Protein AF-A0A7X6Q0E7-F1 (afdb_monomer_lite)

pLDDT: mean 88.48, std 14.61, range [21.75, 98.88]

Structure (mmCIF, N/CA/C/O backbone):
data_AF-A0A7X6Q0E7-F1
#
_entry.id   AF-A0A7X6Q0E7-F1
#
loop_
_atom_site.group_PDB
_atom_site.id
_atom_site.type_symbol
_atom_site.label_atom_id
_atom_site.label_alt_id
_atom_site.label_comp_id
_atom_site.label_asym_id
_atom_site.label_entity_id
_atom_site.label_seq_id
_atom_site.pdbx_PDB_ins_code
_atom_site.Cartn_x
_atom_site.Cartn_y
_atom_site.Cartn_z
_atom_site.occupancy
_atom_site.B_iso_or_equiv
_atom_site.auth_seq_id
_atom_site.auth_comp_id
_atom_site.auth_asym_id
_atom_site.auth_atom_id
_atom_site.pdbx_PDB_model_num
ATOM 1 N N . MET A 1 1 ? 1.659 33.267 1.158 1.00 55.59 1 ME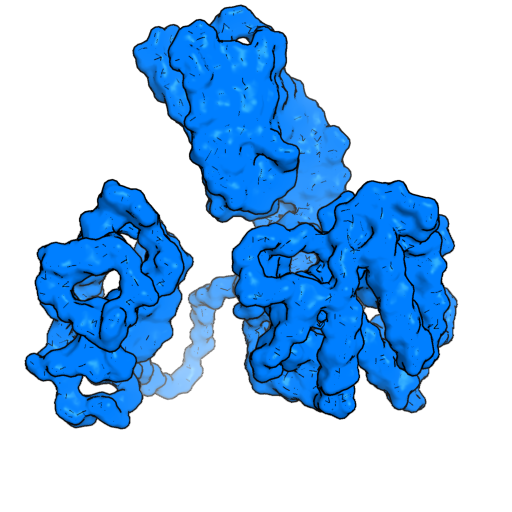T A N 1
ATOM 2 C CA . MET A 1 1 ? 1.310 34.419 2.020 1.00 55.59 1 MET A CA 1
ATOM 3 C C . MET A 1 1 ? 1.216 33.925 3.453 1.00 55.59 1 MET A C 1
ATOM 5 O O . MET A 1 1 ? 0.696 32.832 3.650 1.00 55.59 1 MET A O 1
ATOM 9 N N . LEU A 1 2 ? 1.735 34.693 4.417 1.00 65.69 2 LEU A N 1
ATOM 10 C CA . LEU A 1 2 ? 1.675 34.358 5.848 1.00 65.69 2 LEU A CA 1
ATOM 11 C C . LEU A 1 2 ? 0.231 34.105 6.310 1.00 65.69 2 LEU A C 1
ATOM 13 O O . LEU A 1 2 ? -0.698 34.786 5.867 1.00 65.69 2 LEU A O 1
ATOM 17 N N . SER A 1 3 ? 0.045 33.149 7.222 1.00 77.44 3 SER A N 1
ATOM 18 C CA . SER A 1 3 ? -1.271 32.887 7.801 1.00 77.44 3 SER A CA 1
ATOM 19 C C . SER A 1 3 ? -1.744 34.077 8.648 1.00 77.44 3 SER A C 1
ATOM 21 O O . SER A 1 3 ? -0.951 34.842 9.208 1.00 77.44 3 SER A O 1
ATOM 23 N N . ASN A 1 4 ? -3.063 34.217 8.811 1.00 75.25 4 ASN A N 1
ATOM 24 C CA . ASN A 1 4 ? -3.633 35.235 9.701 1.00 75.25 4 ASN A CA 1
ATOM 25 C C . ASN A 1 4 ? -3.180 35.057 11.163 1.00 75.25 4 ASN A C 1
ATOM 27 O O . ASN A 1 4 ? -3.088 36.040 11.899 1.00 75.25 4 ASN A O 1
ATOM 31 N N . SER A 1 5 ? -2.910 33.823 11.593 1.00 78.19 5 SER A N 1
ATOM 32 C CA . SER A 1 5 ? -2.386 33.503 12.923 1.00 78.19 5 SER A CA 1
ATOM 33 C C . SER A 1 5 ? -0.962 34.021 13.105 1.00 78.19 5 SER A C 1
ATOM 35 O O . SER A 1 5 ? -0.681 34.710 14.087 1.00 78.19 5 SER A O 1
ATOM 37 N N . LEU A 1 6 ? -0.085 33.738 12.138 1.00 80.69 6 LEU A N 1
ATOM 38 C CA . LEU A 1 6 ? 1.320 34.119 12.184 1.00 80.69 6 LEU A CA 1
ATOM 39 C C . LEU A 1 6 ? 1.482 35.637 12.056 1.00 80.69 6 LEU A C 1
ATOM 41 O O . LEU A 1 6 ? 2.280 36.226 12.777 1.00 80.69 6 LEU A O 1
ATOM 45 N N . LEU A 1 7 ? 0.652 36.296 11.239 1.00 78.50 7 LEU A N 1
ATOM 46 C CA . LEU A 1 7 ? 0.590 37.760 11.169 1.00 78.50 7 LEU A CA 1
ATOM 47 C C . LEU A 1 7 ? 0.141 38.393 12.495 1.00 78.50 7 LEU A C 1
ATOM 49 O O . LEU A 1 7 ? 0.711 39.397 12.919 1.00 78.50 7 LEU A O 1
ATOM 53 N N . LYS A 1 8 ? -0.857 37.812 13.178 1.00 80.12 8 LYS A N 1
ATOM 54 C CA . LYS A 1 8 ? -1.299 38.282 14.504 1.00 80.12 8 LYS A CA 1
ATOM 55 C C . LYS A 1 8 ? -0.223 38.087 15.570 1.00 80.12 8 LYS A C 1
ATOM 57 O O . LYS A 1 8 ? -0.016 38.989 16.379 1.00 80.12 8 LYS A O 1
ATOM 62 N N . PHE A 1 9 ? 0.455 36.940 15.566 1.00 86.44 9 PHE A N 1
ATOM 63 C CA . PHE A 1 9 ? 1.595 36.675 16.442 1.00 86.44 9 PHE A CA 1
ATOM 64 C C . PHE A 1 9 ? 2.723 37.686 16.194 1.00 86.44 9 PHE A C 1
ATOM 66 O O . PHE A 1 9 ? 3.130 38.378 17.126 1.00 86.44 9 PHE A O 1
ATOM 73 N N . ALA A 1 10 ? 3.153 37.838 14.938 1.00 81.62 10 ALA A N 1
ATOM 74 C CA . ALA A 1 10 ? 4.221 38.749 14.542 1.00 81.62 10 ALA A CA 1
ATOM 75 C C . ALA A 1 10 ? 3.917 40.195 14.954 1.00 81.62 10 ALA A C 1
ATOM 77 O O . ALA A 1 10 ? 4.752 40.859 15.565 1.00 81.62 10 ALA A O 1
ATOM 78 N N . ALA A 1 11 ? 2.689 40.663 14.707 1.00 76.12 11 ALA A N 1
ATOM 79 C CA . ALA A 1 11 ? 2.243 41.983 15.144 1.00 76.12 11 ALA A CA 1
ATOM 80 C C . ALA A 1 11 ? 2.256 42.129 16.678 1.00 76.12 11 ALA A C 1
ATOM 82 O O . ALA A 1 11 ? 2.645 43.177 17.189 1.00 76.12 11 ALA A O 1
ATOM 83 N N . GLY A 1 12 ? 1.863 41.084 17.414 1.00 79.12 12 GLY A N 1
ATOM 84 C CA . GLY A 1 12 ? 1.875 41.066 18.879 1.00 79.12 12 GLY A CA 1
ATOM 85 C C . GLY A 1 12 ? 3.277 41.054 19.499 1.00 79.12 12 GLY A C 1
ATOM 86 O O . GLY A 1 12 ? 3.445 41.573 20.598 1.00 79.12 12 GLY A O 1
ATOM 87 N N . GLN A 1 13 ? 4.271 40.498 18.800 1.00 85.69 13 GLN A N 1
ATOM 88 C CA . GLN A 1 13 ? 5.675 40.450 19.234 1.00 85.69 13 GLN A CA 1
ATOM 89 C C . GLN A 1 13 ? 6.543 41.577 18.647 1.00 85.69 13 GLN A C 1
ATOM 91 O O . GLN A 1 13 ? 7.735 41.651 18.935 1.00 85.69 13 GLN A O 1
ATOM 96 N N . GLY A 1 14 ? 5.976 42.456 17.813 1.00 80.44 14 GLY A N 1
ATOM 97 C CA . GLY A 1 14 ? 6.731 43.524 17.148 1.00 80.44 14 GLY A CA 1
ATOM 98 C C . GLY A 1 14 ? 7.743 43.014 16.114 1.00 80.44 14 GLY A C 1
ATOM 99 O O . GLY A 1 14 ? 8.779 43.644 15.912 1.00 80.44 14 GLY A O 1
ATOM 100 N N . TRP A 1 15 ? 7.467 41.870 15.487 1.00 87.81 15 TRP A N 1
ATOM 101 C CA . TRP A 1 15 ? 8.323 41.275 14.463 1.00 87.81 15 TRP A CA 1
ATOM 102 C C . TRP A 1 15 ? 8.240 42.027 13.132 1.00 87.81 15 TRP A C 1
ATOM 104 O O . TRP A 1 15 ? 7.225 42.638 12.787 1.00 87.81 15 TRP A O 1
ATOM 114 N N . TYR A 1 16 ? 9.315 41.942 12.354 1.00 77.94 16 TYR A N 1
ATOM 115 C CA . TYR A 1 16 ? 9.379 42.496 11.008 1.00 77.94 16 TYR A CA 1
ATOM 116 C C . TYR A 1 16 ? 8.696 41.554 10.014 1.00 77.94 16 TYR A C 1
ATOM 118 O O . TYR A 1 16 ? 8.686 40.336 10.198 1.00 77.94 16 TYR A O 1
ATOM 126 N N . VAL A 1 17 ? 8.140 42.117 8.942 1.00 75.06 17 VAL A N 1
ATOM 127 C CA . VAL A 1 17 ? 7.591 41.374 7.799 1.00 75.06 17 VAL A CA 1
ATOM 128 C C . VAL A 1 17 ? 8.436 41.705 6.573 1.00 75.06 17 VAL A C 1
ATOM 130 O O . VAL A 1 17 ? 8.727 42.873 6.317 1.00 75.06 17 VAL A O 1
ATOM 133 N N . TYR A 1 18 ? 8.846 40.684 5.827 1.00 67.12 18 TYR A N 1
ATOM 134 C CA . TYR A 1 18 ? 9.792 40.790 4.719 1.00 67.12 18 TYR A CA 1
ATOM 135 C C . TYR A 1 18 ? 9.236 40.122 3.454 1.00 67.12 18 TYR A C 1
ATOM 137 O O . TYR A 1 18 ? 8.413 39.209 3.551 1.00 67.12 18 TYR A O 1
ATOM 145 N N . LYS A 1 19 ? 9.663 40.608 2.275 1.00 58.31 19 LYS A N 1
ATOM 146 C CA . LYS A 1 19 ? 9.177 40.193 0.939 1.00 58.31 19 LYS A CA 1
ATOM 147 C C . LYS A 1 19 ? 7.645 40.118 0.840 1.00 58.31 19 LYS A C 1
ATOM 149 O O . LYS A 1 19 ? 7.083 39.036 0.769 1.00 58.31 19 LYS A O 1
ATOM 154 N N . ASP A 1 20 ? 6.960 41.260 0.895 1.00 61.97 20 ASP A N 1
ATOM 155 C CA . ASP A 1 20 ? 5.506 41.357 0.652 1.00 61.97 20 ASP A CA 1
ATOM 156 C C . ASP A 1 20 ? 4.617 40.385 1.467 1.00 61.97 20 ASP A C 1
ATOM 158 O O . ASP A 1 20 ? 3.528 40.004 1.040 1.00 61.97 20 ASP A O 1
ATOM 162 N N . GLY A 1 21 ? 5.052 39.990 2.672 1.00 59.03 21 GLY A N 1
ATOM 163 C CA . GLY A 1 21 ? 4.300 39.057 3.518 1.00 59.03 21 GLY A CA 1
ATOM 164 C C . GLY A 1 21 ? 4.577 37.581 3.228 1.00 59.03 21 GLY A C 1
ATOM 165 O O . GLY A 1 21 ? 3.693 36.742 3.427 1.00 59.03 21 GLY A O 1
ATOM 166 N N . GLU A 1 22 ? 5.783 37.257 2.757 1.00 65.75 22 GLU A N 1
ATOM 167 C CA . GLU A 1 22 ? 6.288 35.883 2.653 1.00 65.75 22 GLU A CA 1
ATOM 168 C C . GLU A 1 22 ? 6.939 35.394 3.955 1.00 65.75 22 GLU A C 1
ATOM 170 O O . GLU A 1 22 ? 6.724 34.246 4.343 1.00 65.75 22 GLU A O 1
ATOM 175 N N . PHE A 1 23 ? 7.689 36.259 4.649 1.00 79.19 23 PHE A N 1
ATOM 176 C CA . PHE A 1 23 ? 8.422 35.915 5.873 1.00 79.19 23 PHE A CA 1
ATOM 177 C C . PHE A 1 23 ? 8.149 36.922 6.985 1.00 79.19 23 PHE A C 1
ATOM 179 O O . PHE A 1 23 ? 7.930 38.110 6.735 1.00 79.19 23 PHE A O 1
ATOM 186 N N . THR A 1 24 ? 8.236 36.458 8.225 1.00 84.06 24 THR A N 1
ATOM 187 C CA . THR A 1 24 ? 8.335 37.317 9.401 1.00 84.06 24 THR A CA 1
ATOM 188 C C . THR A 1 24 ? 9.513 36.892 10.262 1.00 84.06 24 THR A C 1
ATOM 190 O O . THR A 1 24 ? 9.852 35.714 10.299 1.00 84.06 24 THR A O 1
ATOM 193 N N . PHE A 1 25 ? 10.170 37.833 10.929 1.00 89.44 25 PHE A N 1
ATOM 194 C CA . PHE A 1 25 ? 11.280 37.514 11.819 1.00 89.44 25 PHE A CA 1
ATOM 195 C C . PHE A 1 25 ? 11.386 38.501 12.972 1.00 89.44 25 PHE A C 1
ATOM 197 O O . PHE A 1 25 ? 11.007 39.673 12.867 1.00 89.44 25 PHE A O 1
ATOM 204 N N . GLY A 1 26 ? 11.943 38.022 14.073 1.00 89.75 26 GLY A N 1
ATOM 205 C CA . GLY A 1 26 ? 12.156 38.802 15.278 1.00 89.75 26 GLY A CA 1
ATOM 206 C C . GLY A 1 26 ? 12.875 37.982 16.335 1.00 89.75 26 GLY A C 1
ATOM 207 O O . GLY A 1 26 ? 13.583 37.030 16.010 1.00 89.75 26 GLY A O 1
ATOM 208 N N . LEU A 1 27 ? 12.716 38.386 17.592 1.00 91.94 27 LEU A N 1
ATOM 209 C CA . LEU A 1 27 ? 13.330 37.713 18.732 1.00 91.94 27 LEU A CA 1
ATOM 210 C C . LEU A 1 27 ? 12.262 37.069 19.617 1.00 91.94 27 LEU A C 1
ATOM 212 O O . LEU A 1 27 ? 11.186 37.647 19.798 1.00 91.94 27 LEU A O 1
ATOM 216 N N . VAL A 1 28 ? 12.595 35.923 20.211 1.00 94.44 28 VAL A N 1
ATOM 217 C CA . VAL A 1 28 ? 11.906 35.346 21.380 1.00 94.44 28 VAL A CA 1
ATOM 218 C C . VAL A 1 28 ? 12.976 35.013 22.401 1.00 94.44 28 VAL A C 1
ATOM 220 O O . VAL A 1 28 ? 13.913 34.299 22.071 1.00 94.44 28 VAL A O 1
ATOM 223 N N . GLN A 1 29 ? 12.871 35.572 23.611 1.00 93.69 29 GLN A N 1
ATOM 224 C CA . GLN A 1 29 ? 13.893 35.414 24.659 1.00 93.69 29 GLN A CA 1
ATOM 225 C C . GLN A 1 29 ? 15.328 35.649 24.133 1.00 93.69 29 GLN A C 1
ATOM 227 O O . GLN A 1 29 ? 16.235 34.874 24.400 1.00 93.69 29 GLN A O 1
ATOM 232 N N . ASP A 1 30 ? 15.502 36.707 23.333 1.00 93.19 30 ASP A N 1
ATOM 233 C CA . ASP A 1 30 ? 16.743 37.094 22.641 1.00 93.19 30 ASP A CA 1
ATOM 234 C C . ASP A 1 30 ? 17.220 36.172 21.500 1.00 93.19 30 ASP A C 1
ATOM 236 O O . ASP A 1 30 ? 18.076 36.594 20.722 1.00 93.19 30 ASP A O 1
ATOM 240 N N . TYR A 1 31 ? 16.613 34.999 21.289 1.00 95.38 31 TYR A N 1
ATOM 241 C CA . TYR A 1 31 ? 16.931 34.129 20.151 1.00 95.38 31 TYR A CA 1
ATOM 242 C C . TYR A 1 31 ? 16.331 34.662 18.847 1.00 95.38 31 TYR A C 1
ATOM 244 O O . TYR A 1 31 ? 15.130 34.963 18.797 1.00 95.38 31 TYR A O 1
ATOM 252 N N . PRO A 1 32 ? 17.126 34.755 17.768 1.00 94.00 32 PRO A N 1
ATOM 253 C CA . PRO A 1 32 ? 16.635 35.158 16.462 1.00 94.00 32 PRO A CA 1
ATOM 254 C C . PRO A 1 32 ? 15.852 34.024 15.800 1.00 94.00 32 PRO A C 1
ATOM 256 O O . PRO A 1 32 ? 16.335 32.903 15.661 1.00 94.00 32 PRO A O 1
ATOM 259 N N . ILE A 1 33 ? 14.624 34.329 15.383 1.00 95.06 33 ILE A N 1
ATOM 260 C CA . ILE A 1 33 ? 13.725 33.362 14.753 1.00 95.06 33 ILE A CA 1
ATOM 261 C C . ILE A 1 33 ? 13.158 33.969 13.478 1.00 95.06 33 ILE A C 1
ATOM 263 O O . ILE A 1 33 ? 12.722 35.123 13.447 1.00 95.06 33 ILE A O 1
ATOM 267 N N . THR A 1 34 ? 13.138 33.170 12.415 1.00 92.56 34 THR A N 1
ATOM 268 C CA . THR A 1 34 ? 12.394 33.469 11.186 1.00 92.56 34 THR A CA 1
ATOM 269 C C . THR A 1 34 ? 11.235 32.502 11.049 1.00 92.56 34 THR A C 1
ATOM 271 O O . THR A 1 34 ? 11.379 31.319 11.322 1.00 92.56 34 THR A O 1
ATOM 274 N N . ALA A 1 35 ? 10.079 32.989 10.617 1.00 90.94 35 ALA A N 1
ATOM 275 C CA . ALA A 1 35 ? 8.903 32.176 10.385 1.00 90.94 35 ALA A CA 1
ATOM 276 C C . ALA A 1 35 ? 8.275 32.466 9.021 1.00 90.94 35 ALA A C 1
ATOM 278 O O . ALA A 1 35 ? 8.259 33.604 8.542 1.00 90.94 35 ALA A O 1
ATOM 279 N N . LYS A 1 36 ? 7.723 31.424 8.402 1.00 87.75 36 LYS A N 1
ATOM 280 C CA . LYS A 1 36 ? 6.928 31.522 7.171 1.00 87.75 36 LYS A CA 1
ATOM 281 C C . LYS A 1 36 ? 5.725 30.591 7.257 1.00 87.75 36 LYS A C 1
ATOM 283 O O . LYS A 1 36 ? 5.784 29.595 7.974 1.00 87.75 36 LYS A O 1
ATOM 288 N N . SER A 1 37 ? 4.677 30.868 6.486 1.00 81.00 37 SER A N 1
ATOM 289 C CA . SER A 1 37 ? 3.547 29.941 6.343 1.00 81.00 37 SER A CA 1
ATOM 290 C C . SER A 1 37 ? 3.351 29.524 4.893 1.00 81.00 37 SER A C 1
ATOM 292 O O . SER A 1 37 ? 3.465 30.345 3.977 1.00 81.00 37 SER A O 1
ATOM 294 N N . LYS A 1 38 ? 2.998 28.253 4.709 1.00 75.12 38 LYS A N 1
ATOM 295 C CA . LYS A 1 38 ? 2.457 27.707 3.465 1.00 75.12 38 LYS A CA 1
ATOM 296 C C . LYS A 1 38 ? 1.236 26.866 3.843 1.00 75.12 38 LYS A C 1
ATOM 298 O O . LYS A 1 38 ? 1.345 25.962 4.665 1.00 75.12 38 LYS A O 1
ATOM 303 N N . ASP A 1 39 ? 0.076 27.223 3.302 1.00 72.88 39 ASP A N 1
ATOM 304 C CA . ASP A 1 39 ? -1.213 26.593 3.611 1.00 72.88 39 ASP A CA 1
ATOM 305 C C . ASP A 1 39 ? -1.547 26.629 5.116 1.00 72.88 39 ASP A C 1
ATOM 307 O O . ASP A 1 39 ? -1.618 27.710 5.704 1.00 72.88 39 ASP A O 1
ATOM 311 N N . THR A 1 40 ? -1.747 25.469 5.751 1.00 71.06 40 THR A N 1
ATOM 312 C CA . THR A 1 40 ? -2.002 25.340 7.198 1.00 71.06 40 THR A CA 1
ATOM 313 C C . THR A 1 40 ? -0.738 25.054 8.009 1.00 71.06 40 THR A C 1
ATOM 315 O O . THR A 1 40 ? -0.841 24.635 9.159 1.00 71.06 40 THR A O 1
ATOM 318 N N . LEU A 1 41 ? 0.455 25.193 7.428 1.00 81.25 41 LEU A N 1
ATOM 319 C CA . LEU A 1 41 ? 1.720 24.919 8.109 1.00 81.25 41 LEU A CA 1
ATOM 320 C C . LEU A 1 41 ? 2.509 26.207 8.317 1.00 81.25 41 LEU A C 1
ATOM 322 O O . LEU A 1 41 ? 2.643 27.027 7.405 1.00 81.25 41 LEU A O 1
ATOM 326 N N . SER A 1 42 ? 3.064 26.357 9.516 1.00 87.19 42 SER A N 1
ATOM 327 C CA . SER A 1 42 ? 4.058 27.378 9.833 1.00 87.19 42 SER A CA 1
ATOM 328 C C . SER A 1 42 ? 5.407 26.711 10.077 1.00 87.19 42 SER A C 1
ATOM 330 O O . SER A 1 42 ? 5.491 25.728 10.810 1.00 87.19 42 SER A O 1
ATOM 332 N N . SER A 1 43 ? 6.452 27.236 9.445 1.00 91.38 43 SER A N 1
ATOM 333 C CA . SER A 1 43 ? 7.834 26.794 9.638 1.00 91.38 43 SER A CA 1
ATOM 334 C C . SER A 1 43 ? 8.589 27.832 10.456 1.00 91.38 43 SER A C 1
ATOM 336 O O . SER A 1 43 ? 8.511 29.016 10.122 1.00 91.38 43 SER A O 1
ATOM 338 N N . PHE A 1 44 ? 9.329 27.392 11.472 1.00 94.06 44 PHE A N 1
ATOM 339 C CA . PHE A 1 44 ? 10.176 28.221 12.329 1.00 94.06 44 PHE A CA 1
ATOM 340 C C . PHE A 1 44 ? 11.639 27.835 12.129 1.00 94.06 44 PHE A C 1
ATOM 342 O O . PHE A 1 44 ? 11.998 26.676 12.300 1.00 94.06 44 PHE A O 1
ATOM 349 N N . PHE A 1 45 ? 12.467 28.805 11.761 1.00 94.19 45 PHE A N 1
ATOM 350 C CA . PHE A 1 45 ? 13.893 28.641 11.511 1.00 94.19 45 PHE A CA 1
ATOM 351 C C . PHE A 1 45 ? 14.678 29.266 12.661 1.00 94.19 45 PHE A C 1
ATOM 353 O O . PHE A 1 45 ? 14.489 30.457 12.941 1.00 94.19 45 PHE A O 1
ATOM 360 N N . VAL A 1 46 ? 15.542 28.477 13.302 1.00 94.69 46 VAL A N 1
ATOM 361 C CA . VAL A 1 46 ? 16.329 28.884 14.477 1.00 94.69 46 VAL A CA 1
ATOM 362 C C . VAL A 1 46 ? 17.796 28.489 14.276 1.00 94.69 46 VAL A C 1
ATOM 364 O O . VAL A 1 46 ? 18.047 27.353 13.871 1.00 94.69 46 VAL A O 1
ATOM 367 N N . PRO A 1 47 ? 18.774 29.385 14.509 1.00 92.56 47 PRO A N 1
ATOM 368 C CA . PRO A 1 47 ? 20.185 29.015 14.446 1.00 92.56 47 PRO A CA 1
ATOM 369 C C . PRO A 1 47 ? 20.550 27.981 15.514 1.00 92.56 47 PRO A C 1
ATOM 371 O O . PRO A 1 47 ? 20.107 28.100 16.654 1.00 92.56 47 PRO A O 1
ATOM 374 N N . LEU A 1 48 ? 21.389 27.010 15.151 1.00 91.25 48 LEU A N 1
ATOM 375 C CA . LEU A 1 48 ? 21.914 25.978 16.054 1.00 91.25 48 LEU A CA 1
ATOM 376 C C . LEU A 1 48 ? 23.444 25.935 16.130 1.00 91.25 48 LEU A C 1
ATOM 378 O O . LEU A 1 48 ? 23.986 25.189 16.942 1.00 91.25 48 LEU A O 1
ATOM 382 N N . ALA A 1 49 ? 24.153 26.725 15.320 1.00 83.94 49 ALA A N 1
ATOM 383 C CA . ALA A 1 49 ? 25.611 26.720 15.321 1.00 83.94 49 ALA A CA 1
ATOM 384 C C . ALA A 1 49 ? 26.177 26.953 16.737 1.00 83.94 49 ALA A C 1
ATOM 386 O O . ALA A 1 49 ? 25.858 27.945 17.400 1.00 83.94 49 ALA A O 1
ATOM 387 N N . GLY A 1 50 ? 27.041 26.038 17.182 1.00 76.56 50 GLY A N 1
ATOM 388 C CA . GLY A 1 50 ? 27.646 26.049 18.518 1.00 76.56 50 GLY A CA 1
ATOM 389 C C . GLY A 1 50 ? 26.964 25.148 19.552 1.00 76.56 50 GLY A C 1
ATOM 390 O O . GLY A 1 50 ? 27.454 25.087 20.677 1.00 76.56 50 GLY A O 1
ATOM 391 N N . 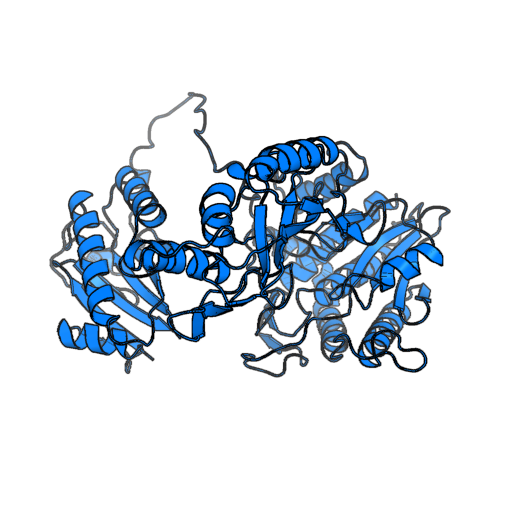ILE A 1 51 ? 25.883 24.443 19.198 1.00 84.50 51 ILE A N 1
ATOM 392 C CA . ILE A 1 51 ? 25.335 23.365 20.034 1.00 84.50 51 ILE A CA 1
ATOM 393 C C . ILE A 1 51 ? 26.291 22.163 20.034 1.00 84.50 51 ILE A C 1
ATOM 395 O O . ILE A 1 51 ? 26.869 21.828 18.996 1.00 84.50 51 ILE A O 1
ATOM 399 N N . ALA A 1 52 ? 26.488 21.524 21.189 1.00 81.44 52 ALA A N 1
ATOM 400 C CA . ALA A 1 52 ? 27.291 20.308 21.262 1.00 81.44 52 ALA A CA 1
ATOM 401 C C . ALA A 1 52 ? 26.524 19.121 20.638 1.00 81.44 52 ALA A C 1
ATOM 403 O O . ALA A 1 52 ? 25.293 19.085 20.719 1.00 81.44 52 ALA A O 1
ATOM 404 N N . PRO A 1 53 ? 27.201 18.142 20.013 1.00 77.94 53 PRO A N 1
ATOM 405 C CA . PRO A 1 53 ? 26.520 17.004 19.390 1.00 77.94 53 PRO A CA 1
ATOM 406 C C . PRO A 1 53 ? 25.666 16.188 20.376 1.00 77.94 53 PRO A C 1
ATOM 408 O O . PRO A 1 53 ? 24.573 15.752 20.023 1.00 77.94 53 PRO A O 1
ATOM 411 N N . GLU A 1 54 ? 26.110 16.026 21.622 1.00 77.69 54 GLU A N 1
ATOM 412 C CA . GLU A 1 54 ? 25.331 15.383 22.687 1.00 77.69 54 GLU A CA 1
ATOM 413 C C . GLU A 1 54 ? 24.034 16.140 23.019 1.00 77.69 54 GLU A C 1
ATOM 415 O O . GLU A 1 54 ? 22.984 15.524 23.212 1.00 77.69 54 GLU A O 1
ATOM 420 N N . ASP A 1 55 ? 24.088 17.470 23.004 1.00 86.00 55 ASP A N 1
ATOM 421 C CA . ASP A 1 55 ? 22.945 18.345 23.258 1.00 86.00 55 ASP A CA 1
ATOM 422 C C . ASP A 1 55 ? 21.991 18.384 22.055 1.00 86.00 55 ASP A C 1
ATOM 424 O O . ASP A 1 55 ? 20.784 18.558 22.222 1.00 86.00 55 ASP A O 1
ATOM 428 N N . LEU A 1 56 ? 22.505 18.171 20.836 1.00 84.81 56 LEU A N 1
ATOM 429 C CA . LEU A 1 56 ? 21.687 18.036 19.631 1.00 84.81 56 LEU A CA 1
ATOM 430 C C . LEU A 1 56 ? 20.829 16.765 19.683 1.00 84.81 56 LEU A C 1
ATOM 432 O O . LEU A 1 56 ? 19.642 16.837 19.376 1.00 84.81 56 LEU A O 1
ATOM 436 N N . ILE A 1 57 ? 21.396 15.640 20.133 1.00 82.19 57 ILE A N 1
ATOM 437 C CA . ILE A 1 57 ? 20.654 14.386 20.361 1.00 82.19 57 ILE A CA 1
ATOM 438 C C . ILE A 1 57 ? 19.580 14.589 21.438 1.00 82.19 57 ILE A C 1
ATOM 440 O O . ILE A 1 57 ? 18.461 14.086 21.325 1.00 82.19 57 ILE A O 1
ATOM 444 N N . GLU A 1 58 ? 19.895 15.341 22.496 1.00 88.44 58 GLU A N 1
ATOM 445 C CA . GLU A 1 58 ? 18.907 15.673 23.522 1.00 88.44 58 GLU A CA 1
ATOM 446 C C . GLU A 1 58 ? 17.783 16.569 22.971 1.00 88.44 58 GLU A C 1
ATOM 448 O O . GLU A 1 58 ? 16.613 16.369 23.310 1.00 88.44 58 GLU A O 1
ATOM 453 N N . LEU A 1 59 ? 18.115 17.538 22.112 1.00 90.12 59 LEU A N 1
ATOM 454 C CA . LEU A 1 59 ? 17.150 18.436 21.480 1.00 90.12 59 LEU A CA 1
ATOM 455 C C . LEU A 1 59 ? 16.188 17.689 20.550 1.00 90.12 59 LEU A C 1
ATOM 457 O O . LEU A 1 59 ? 14.981 17.920 20.631 1.00 90.12 59 LEU A O 1
ATOM 461 N N . THR A 1 60 ? 16.699 16.811 19.684 1.00 89.75 60 THR A N 1
ATOM 462 C CA . THR A 1 60 ? 15.879 16.040 18.735 1.00 89.75 60 THR A CA 1
ATOM 463 C C . THR A 1 60 ? 14.967 15.062 19.453 1.00 89.75 60 THR A C 1
ATOM 465 O O . THR A 1 60 ? 13.757 15.078 19.229 1.00 89.75 60 THR A O 1
ATOM 468 N N . LYS A 1 61 ? 15.505 14.322 20.429 1.00 88.19 61 LYS A N 1
ATOM 469 C CA . LYS A 1 61 ? 14.708 13.439 21.283 1.00 88.19 61 LYS A CA 1
ATOM 470 C C . LYS A 1 61 ? 13.582 14.197 21.982 1.00 88.19 61 LYS A C 1
ATOM 472 O O . LYS A 1 61 ? 12.448 13.735 22.002 1.00 88.19 61 LYS A O 1
ATOM 477 N N . TRP A 1 62 ? 13.875 15.376 22.530 1.00 92.56 62 TRP A N 1
ATOM 478 C CA . TRP A 1 62 ? 12.864 16.211 23.176 1.00 92.56 62 TRP A CA 1
ATOM 479 C C . TRP A 1 62 ? 11.773 16.677 22.198 1.00 92.56 62 TRP A C 1
ATOM 481 O O . TRP A 1 62 ? 10.597 16.676 22.552 1.00 92.56 62 TRP A O 1
ATOM 491 N N . LEU A 1 63 ? 12.127 17.027 20.957 1.00 89.00 63 LEU A N 1
ATOM 492 C CA . LEU A 1 63 ? 11.148 17.382 19.921 1.00 89.00 63 LEU A CA 1
ATOM 493 C C . LEU A 1 63 ? 10.233 16.213 19.521 1.00 89.00 63 LEU A C 1
ATOM 495 O O . LEU A 1 63 ? 9.092 16.452 19.127 1.00 89.00 63 LEU A O 1
ATOM 499 N N . GLU A 1 64 ? 10.714 14.978 19.633 1.00 85.31 64 GLU A N 1
ATOM 500 C CA . GLU A 1 64 ? 9.982 13.761 19.261 1.00 85.31 64 GLU A CA 1
ATOM 501 C C . GLU A 1 64 ? 9.116 13.210 20.399 1.00 85.31 64 GLU A C 1
ATOM 503 O O . GLU A 1 64 ? 8.030 12.683 20.153 1.00 85.31 64 GLU A O 1
ATOM 508 N N . THR A 1 65 ? 9.568 13.334 21.650 1.00 79.56 65 THR A N 1
ATOM 509 C CA . THR A 1 65 ? 8.896 12.707 22.798 1.00 79.56 65 THR A CA 1
ATOM 510 C C . THR A 1 65 ? 7.937 13.624 23.545 1.00 79.56 65 THR A C 1
ATOM 512 O O . THR A 1 65 ? 6.989 13.141 24.175 1.00 79.56 65 THR A O 1
ATOM 515 N N . ASP A 1 66 ? 8.173 14.936 23.528 1.00 84.94 66 ASP A N 1
ATOM 516 C CA . ASP A 1 66 ? 7.412 15.873 24.349 1.00 84.94 66 ASP A CA 1
ATOM 517 C C . ASP A 1 66 ? 6.148 16.392 23.653 1.00 84.94 66 ASP A C 1
ATOM 519 O O . ASP A 1 66 ? 5.990 16.398 22.432 1.00 84.94 66 ASP A O 1
ATOM 523 N N . LYS A 1 67 ? 5.196 16.855 24.468 1.00 80.81 67 LYS A N 1
ATOM 524 C CA . LYS A 1 67 ? 3.943 17.442 23.983 1.00 80.81 67 LYS A CA 1
ATOM 525 C C . LYS A 1 67 ? 4.059 18.956 23.900 1.00 80.81 67 LYS A C 1
ATOM 527 O O . LYS A 1 67 ? 4.272 19.628 24.908 1.00 80.81 67 LYS A O 1
ATOM 532 N N . PHE A 1 68 ? 3.800 19.493 22.713 1.00 86.06 68 PHE A N 1
ATOM 533 C CA . PHE A 1 68 ? 3.882 20.923 22.436 1.00 86.06 68 PHE A CA 1
ATOM 534 C C . PHE A 1 68 ? 2.501 21.581 22.283 1.00 86.06 68 PHE A C 1
ATOM 536 O O . PHE A 1 68 ? 1.543 20.933 21.857 1.00 86.06 68 PHE A O 1
ATOM 543 N N . PRO A 1 69 ? 2.380 22.893 22.572 1.00 82.81 69 PRO A N 1
ATOM 544 C CA . PRO A 1 69 ? 1.164 23.666 22.296 1.00 82.81 69 PRO A CA 1
ATOM 545 C C . PRO A 1 69 ? 0.782 23.710 20.808 1.00 82.81 69 PRO A C 1
ATOM 547 O O . PRO A 1 69 ? -0.382 23.928 20.472 1.00 82.81 69 PRO A O 1
ATOM 550 N N . LEU A 1 70 ? 1.762 23.528 19.918 1.00 82.44 70 LEU A N 1
ATOM 551 C CA . LEU A 1 70 ? 1.565 23.342 18.485 1.00 82.44 70 LEU A CA 1
ATOM 552 C C . LEU A 1 70 ? 1.754 21.867 18.125 1.00 82.44 70 LEU A C 1
ATOM 554 O O . LEU A 1 70 ? 2.664 21.224 18.639 1.00 82.44 70 LEU A O 1
ATOM 558 N N . LYS A 1 71 ? 0.948 21.346 17.192 1.00 83.88 71 LYS A N 1
ATOM 559 C CA . LYS A 1 71 ? 1.202 20.019 16.615 1.00 83.88 71 LYS A CA 1
ATOM 560 C C . LYS A 1 71 ? 2.403 20.127 15.679 1.00 83.88 71 LYS A C 1
ATOM 562 O O . LYS A 1 71 ? 2.263 20.676 14.582 1.00 83.88 71 LYS A O 1
ATOM 567 N N . LEU A 1 72 ? 3.556 19.639 16.125 1.00 85.50 72 LEU A N 1
ATOM 568 C CA . LEU A 1 72 ? 4.733 19.501 15.275 1.00 85.50 72 LEU A CA 1
ATOM 569 C C . LEU A 1 72 ? 4.446 18.444 14.205 1.00 85.50 72 LEU A C 1
ATOM 571 O O . LEU A 1 72 ? 3.739 17.469 14.460 1.00 85.50 72 LEU A O 1
ATOM 575 N N . VAL A 1 73 ? 4.900 18.711 12.988 1.00 85.31 73 VAL A N 1
ATOM 576 C CA . VAL A 1 73 ? 4.761 17.812 11.839 1.00 85.31 73 VAL A CA 1
ATOM 577 C C . VAL A 1 73 ? 6.074 17.079 11.632 1.00 85.31 73 VAL A C 1
ATOM 579 O O . VAL A 1 73 ? 6.080 15.859 11.578 1.00 85.31 73 VAL A O 1
ATOM 582 N N . ASP A 1 74 ? 7.162 17.839 11.557 1.00 87.62 74 ASP A N 1
ATOM 583 C CA . ASP A 1 74 ? 8.533 17.357 11.448 1.00 87.62 74 ASP A CA 1
ATOM 584 C C . ASP A 1 74 ? 9.509 18.512 11.757 1.00 87.62 74 ASP A C 1
ATOM 586 O O . ASP A 1 74 ? 9.106 19.649 12.057 1.00 87.62 74 ASP A O 1
ATOM 590 N N . TYR A 1 75 ? 10.802 18.218 11.670 1.00 90.38 75 TYR A N 1
ATOM 591 C CA . TYR A 1 75 ? 11.864 19.210 11.661 1.00 90.38 75 TYR A CA 1
ATOM 592 C C . TYR A 1 75 ? 12.990 18.771 10.715 1.00 90.38 75 TYR A C 1
ATOM 594 O O . TYR A 1 75 ? 13.176 17.587 10.457 1.00 90.38 75 TYR A O 1
ATOM 602 N N . GLU A 1 76 ? 13.744 19.733 10.195 1.00 86.88 76 GLU A N 1
ATOM 603 C CA . GLU A 1 76 ? 14.937 19.497 9.380 1.00 86.88 76 GLU A CA 1
ATOM 604 C C . GLU A 1 76 ? 16.127 20.221 10.009 1.00 86.88 76 GLU A C 1
ATOM 606 O O . GLU A 1 76 ? 16.006 21.370 10.444 1.00 86.88 76 GLU A O 1
ATOM 611 N N . LEU A 1 77 ? 17.276 19.549 10.056 1.00 83.75 77 LEU A N 1
ATOM 612 C CA . LEU A 1 77 ? 18.525 20.079 10.594 1.00 83.75 77 LEU A CA 1
ATOM 613 C C . LEU A 1 77 ? 19.535 20.320 9.476 1.00 83.75 77 LEU A C 1
ATOM 615 O O . LEU A 1 77 ? 19.637 19.563 8.515 1.00 83.75 77 LEU A O 1
ATOM 619 N N . THR A 1 78 ? 20.305 21.382 9.642 1.00 82.12 78 THR A N 1
ATOM 620 C CA . THR A 1 78 ? 21.516 21.679 8.876 1.00 82.12 78 THR A CA 1
ATOM 621 C C . THR A 1 78 ? 22.625 22.009 9.867 1.00 82.12 78 THR A C 1
ATOM 623 O O . THR A 1 78 ? 22.339 22.255 11.039 1.00 82.12 78 THR A O 1
ATOM 626 N N . ASP A 1 79 ? 23.860 22.140 9.387 1.00 71.62 79 ASP A N 1
ATOM 627 C CA . ASP A 1 79 ? 25.007 22.550 10.216 1.00 71.62 79 ASP A CA 1
ATOM 628 C C . ASP A 1 79 ? 24.778 23.884 10.957 1.00 71.62 79 ASP A C 1
ATOM 630 O O . ASP A 1 79 ? 25.405 24.161 11.977 1.00 71.62 79 ASP A O 1
ATOM 634 N N . ASN A 1 80 ? 23.865 24.722 10.450 1.00 82.81 80 ASN A N 1
ATOM 635 C CA . ASN A 1 80 ? 23.678 26.100 10.902 1.00 82.81 80 ASN A CA 1
ATOM 636 C C . ASN A 1 80 ? 22.307 26.367 11.547 1.00 82.81 80 ASN A C 1
ATOM 638 O O . ASN A 1 80 ? 22.199 27.227 12.423 1.00 82.81 80 ASN A O 1
ATOM 642 N N . PHE A 1 81 ? 21.250 25.675 11.111 1.00 91.12 81 PHE A N 1
ATOM 643 C CA . PHE A 1 81 ? 19.859 25.952 11.493 1.00 91.12 81 PHE A CA 1
ATOM 644 C C . PHE A 1 81 ? 19.033 24.680 11.678 1.00 91.12 81 PHE A C 1
ATOM 646 O O . PHE A 1 81 ? 19.230 23.697 10.963 1.00 91.12 81 PHE A O 1
ATOM 653 N N . ILE A 1 82 ? 18.018 24.779 12.537 1.00 93.44 82 ILE A N 1
ATOM 654 C CA . ILE A 1 82 ? 16.853 23.891 12.560 1.00 93.44 82 ILE A CA 1
ATOM 655 C C . ILE A 1 82 ? 15.641 24.585 11.944 1.00 93.44 82 ILE A C 1
ATOM 657 O O . ILE A 1 82 ? 15.384 25.763 12.208 1.00 93.44 82 ILE A O 1
ATOM 661 N N . ALA A 1 83 ? 14.882 23.848 11.139 1.00 93.62 83 ALA A N 1
ATOM 662 C CA . ALA A 1 83 ? 13.601 24.256 10.586 1.00 93.62 83 ALA A CA 1
ATOM 663 C C . ALA A 1 83 ? 12.495 23.350 11.134 1.00 93.62 83 ALA A C 1
ATOM 665 O O . ALA A 1 83 ? 12.389 22.199 10.736 1.00 93.62 83 ALA A O 1
ATOM 666 N N . ILE A 1 84 ? 11.649 23.868 12.022 1.00 92.75 84 ILE A N 1
ATOM 667 C CA . ILE A 1 84 ? 10.557 23.104 12.642 1.00 92.75 84 ILE A CA 1
ATOM 668 C C . ILE A 1 84 ? 9.253 23.437 11.932 1.00 92.75 84 ILE A C 1
ATOM 670 O O . ILE A 1 84 ? 8.871 24.611 11.875 1.00 92.75 84 ILE A O 1
ATOM 674 N N . ARG A 1 85 ? 8.543 22.433 11.411 1.00 90.38 85 ARG A N 1
ATOM 675 C CA . ARG A 1 85 ? 7.222 22.623 10.799 1.00 90.38 85 ARG A CA 1
ATOM 676 C C . ARG A 1 85 ? 6.133 22.229 11.781 1.00 90.38 85 ARG A C 1
ATOM 678 O O . ARG A 1 85 ? 6.143 21.147 12.356 1.00 90.38 85 ARG A O 1
ATOM 685 N N . ALA A 1 86 ? 5.149 23.105 11.945 1.00 86.50 86 ALA A N 1
ATOM 686 C CA . ALA A 1 86 ? 4.018 22.872 12.829 1.00 86.50 86 ALA A CA 1
ATOM 687 C C . ALA A 1 86 ? 2.692 23.254 12.166 1.00 86.50 86 ALA A C 1
ATOM 689 O O . ALA A 1 86 ? 2.622 24.181 11.351 1.00 86.50 86 ALA A O 1
ATOM 690 N N . LYS A 1 87 ? 1.617 22.550 12.534 1.00 81.62 87 LYS A N 1
ATOM 691 C CA . LYS A 1 87 ? 0.267 22.813 12.029 1.00 81.62 87 LYS A CA 1
ATOM 692 C C . LYS A 1 87 ? -0.329 24.041 12.712 1.00 81.62 87 LYS A C 1
ATOM 694 O O . LYS A 1 87 ? -0.523 24.073 13.925 1.00 81.62 87 LYS A O 1
ATOM 699 N N . ASP A 1 88 ? -0.659 25.036 11.902 1.00 65.94 88 ASP A N 1
ATOM 700 C CA . ASP A 1 88 ? -1.380 26.241 12.286 1.00 65.94 88 ASP A CA 1
ATOM 701 C C . ASP A 1 88 ? -2.877 26.017 12.038 1.00 65.94 88 ASP A C 1
ATOM 703 O O . ASP A 1 88 ? -3.326 25.845 10.901 1.00 65.94 88 ASP A O 1
ATOM 707 N N . SER A 1 89 ? -3.667 25.953 13.109 1.00 53.81 89 SER A N 1
ATOM 708 C CA . SER A 1 89 ? -5.116 25.820 12.993 1.00 53.81 89 SER A CA 1
ATOM 709 C C . SER A 1 89 ? -5.748 27.194 12.750 1.00 53.81 89 SER A C 1
ATOM 711 O O . SER A 1 89 ? -5.458 28.170 13.439 1.00 53.81 89 SER A O 1
ATOM 713 N N . ALA A 1 90 ? -6.665 27.286 11.783 1.00 39.84 90 ALA A N 1
ATOM 714 C CA . ALA A 1 90 ? -7.356 28.528 11.409 1.00 39.84 90 ALA A CA 1
ATOM 715 C C . ALA A 1 90 ? -8.309 29.096 12.498 1.00 39.84 90 ALA A C 1
ATOM 717 O O . ALA A 1 90 ? -9.057 30.041 12.238 1.00 39.84 90 ALA A O 1
ATOM 718 N N . PHE A 1 91 ? -8.298 28.539 13.714 1.00 34.22 91 PHE A N 1
ATOM 719 C CA . PHE A 1 91 ? -9.172 28.906 14.829 1.00 34.22 91 PHE A CA 1
ATOM 720 C C . PHE A 1 91 ? -8.533 29.950 15.763 1.00 34.22 91 PHE A C 1
ATOM 722 O O . PHE A 1 91 ? -7.316 30.104 15.859 1.00 34.22 91 PHE A O 1
ATOM 729 N N . SER A 1 92 ? -9.369 30.704 16.482 1.00 39.09 92 SER A N 1
ATOM 730 C CA . SER A 1 92 ? -8.937 31.723 17.444 1.00 39.09 92 SER A CA 1
ATOM 731 C C . SER A 1 92 ? -8.165 31.104 18.621 1.00 39.09 92 SER A C 1
ATOM 733 O O . SER A 1 92 ? -8.776 30.518 19.508 1.00 39.09 92 SER A O 1
ATOM 735 N N . GLY A 1 93 ? -6.836 31.259 18.635 1.00 54.22 93 GLY A N 1
ATOM 736 C CA . GLY A 1 93 ? -5.947 30.798 19.719 1.00 54.22 93 GLY A CA 1
ATOM 737 C C . GLY A 1 93 ? -4.519 30.458 19.268 1.00 54.22 93 GLY A C 1
ATOM 738 O O . GLY A 1 93 ? -3.586 30.513 20.066 1.00 54.22 93 GLY A O 1
ATOM 739 N N . SER A 1 94 ? -4.334 30.205 17.972 1.00 67.81 94 SER A N 1
ATOM 740 C CA . SER A 1 94 ? -3.067 29.835 17.323 1.00 67.81 94 SER A CA 1
ATOM 741 C C . SER A 1 94 ? -1.888 30.773 17.614 1.00 67.81 94 SER A C 1
ATOM 743 O O . SER A 1 94 ? -0.795 30.305 17.908 1.00 67.81 94 SER A O 1
ATOM 745 N N . ALA A 1 95 ? -2.090 32.094 17.629 1.00 78.62 95 ALA A N 1
ATOM 746 C CA . ALA A 1 95 ? -1.014 33.051 17.920 1.00 78.62 95 ALA A CA 1
ATOM 747 C C . ALA A 1 95 ? -0.433 32.907 19.343 1.00 78.62 95 ALA A C 1
ATOM 749 O O . ALA A 1 95 ? 0.762 33.111 19.546 1.00 78.62 95 ALA A O 1
ATOM 750 N N . ALA A 1 96 ? -1.265 32.540 20.326 1.00 82.81 96 ALA A N 1
ATOM 751 C CA . ALA A 1 96 ? -0.808 32.288 21.691 1.00 82.81 96 ALA A CA 1
ATOM 752 C C . ALA A 1 96 ? -0.063 30.949 21.792 1.00 82.81 96 ALA A C 1
ATOM 754 O O . ALA A 1 96 ? 0.950 30.874 22.482 1.00 82.81 96 ALA A O 1
ATOM 755 N N . ALA A 1 97 ? -0.519 29.926 21.062 1.00 84.81 97 ALA A N 1
ATOM 756 C CA . ALA A 1 97 ? 0.160 28.634 20.977 1.00 84.81 97 ALA A CA 1
ATOM 757 C C . ALA A 1 97 ? 1.540 28.750 20.304 1.00 84.81 97 ALA A C 1
ATOM 759 O O . ALA A 1 97 ? 2.497 28.165 20.800 1.00 84.81 97 ALA A O 1
ATOM 760 N N . ILE A 1 98 ? 1.667 29.568 19.248 1.00 88.69 98 ILE A N 1
ATOM 761 C CA . ILE A 1 98 ? 2.959 29.881 18.612 1.00 88.69 98 ILE A CA 1
ATOM 762 C C . ILE A 1 98 ? 3.920 30.491 19.636 1.00 88.69 98 ILE A C 1
ATOM 764 O O . ILE A 1 98 ? 5.045 30.025 19.777 1.00 88.69 98 ILE A O 1
ATOM 768 N N . LEU A 1 99 ? 3.472 31.497 20.395 1.00 89.75 99 LEU A N 1
ATOM 769 C CA . LEU A 1 99 ? 4.309 32.129 21.415 1.00 89.75 99 LEU A CA 1
ATOM 770 C C . LEU A 1 99 ? 4.712 31.150 22.528 1.00 89.75 99 LEU A C 1
ATOM 772 O O . LEU A 1 99 ? 5.863 31.149 22.950 1.00 89.75 99 LEU A O 1
ATOM 776 N N . GLN A 1 100 ? 3.782 30.322 23.011 1.00 89.94 100 GLN A N 1
ATOM 777 C CA . GLN A 1 100 ? 4.072 29.325 24.047 1.00 89.94 100 GLN A CA 1
ATOM 778 C C . GLN A 1 100 ? 5.076 28.278 23.565 1.00 89.94 100 GLN A C 1
ATOM 780 O O . GLN A 1 100 ? 6.007 27.960 24.298 1.00 89.94 100 GLN A O 1
ATOM 785 N N . PHE A 1 101 ? 4.911 27.778 22.339 1.00 92.88 101 PHE A N 1
ATOM 786 C CA . PHE A 1 101 ? 5.856 26.849 21.733 1.00 92.88 101 PHE A CA 1
ATOM 787 C C . PHE A 1 101 ? 7.245 27.474 21.590 1.00 92.88 101 PHE A C 1
ATOM 789 O O . PHE A 1 101 ? 8.216 26.876 22.037 1.00 92.88 101 PHE A O 1
ATOM 796 N N . LEU A 1 102 ? 7.343 28.684 21.029 1.00 94.12 102 LEU A N 1
ATOM 797 C CA . LEU A 1 102 ? 8.643 29.322 20.829 1.00 94.12 102 LEU A CA 1
ATOM 798 C C . LEU A 1 102 ? 9.351 29.612 22.154 1.00 94.12 102 LEU A C 1
ATOM 800 O O . LEU A 1 102 ? 10.548 29.385 22.218 1.00 94.12 102 LEU A O 1
ATOM 804 N N . ASN A 1 103 ? 8.630 30.016 23.207 1.00 94.88 103 ASN A N 1
ATOM 805 C CA . ASN A 1 103 ? 9.223 30.163 24.542 1.00 94.88 103 ASN A CA 1
ATOM 806 C C . ASN A 1 103 ? 9.747 28.826 25.092 1.00 94.88 103 ASN A C 1
ATOM 808 O O . ASN A 1 103 ? 10.862 28.780 25.593 1.00 94.88 103 ASN A O 1
ATOM 812 N N . LEU A 1 104 ? 8.976 27.735 24.974 1.00 95.50 104 LEU A N 1
ATOM 813 C CA . LEU A 1 104 ? 9.438 26.401 25.390 1.00 95.50 104 LEU A CA 1
ATOM 814 C C . LEU A 1 104 ? 10.689 25.977 24.616 1.00 95.50 104 LEU A C 1
ATOM 816 O O . LEU A 1 104 ? 11.619 25.420 25.193 1.00 95.50 104 LEU A O 1
ATOM 820 N N . PHE A 1 105 ? 10.709 26.253 23.312 1.00 95.19 105 PHE A N 1
ATOM 821 C CA . PHE A 1 105 ? 11.824 25.919 22.441 1.00 95.19 105 PHE A CA 1
ATOM 822 C C . PHE A 1 105 ? 13.090 26.692 22.825 1.00 95.19 105 PHE A C 1
ATOM 824 O O . PHE A 1 105 ? 14.145 26.093 23.020 1.00 95.19 105 PHE A O 1
ATOM 831 N N . THR A 1 106 ? 12.994 28.008 23.011 1.00 95.88 106 THR A N 1
ATOM 832 C CA . THR A 1 106 ? 14.141 28.842 23.395 1.00 95.88 106 THR A CA 1
ATOM 833 C C . THR A 1 106 ? 14.609 28.585 24.830 1.00 95.88 106 THR A C 1
ATOM 835 O O . THR A 1 106 ? 15.813 28.616 25.089 1.00 95.88 106 THR A O 1
ATOM 838 N N . ASP A 1 107 ? 13.703 28.227 25.746 1.00 96.19 107 ASP A N 1
ATOM 839 C CA . ASP A 1 107 ? 14.064 27.744 27.084 1.00 96.19 107 ASP A CA 1
ATOM 840 C C . ASP A 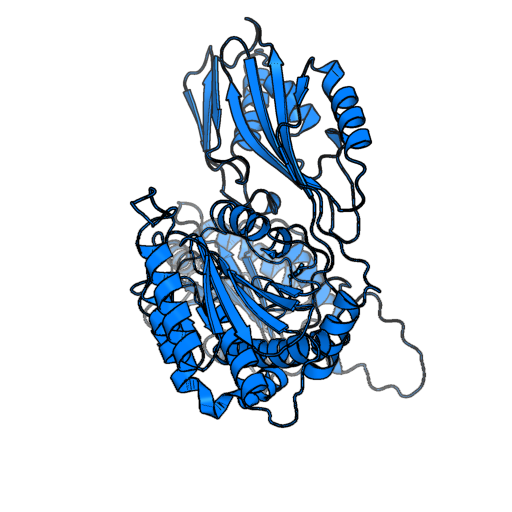1 107 ? 14.874 26.439 26.999 1.00 96.19 107 ASP A C 1
ATOM 842 O O . ASP A 1 107 ? 15.855 26.281 27.731 1.00 96.19 107 ASP A O 1
ATOM 846 N N . LYS A 1 108 ? 14.505 25.517 26.096 1.00 96.06 108 LYS A N 1
ATOM 847 C CA . LYS A 1 108 ? 15.260 24.278 25.874 1.00 96.06 108 LYS A CA 1
ATOM 848 C C . LYS A 1 108 ? 16.650 24.561 25.304 1.00 96.06 108 LYS A C 1
ATOM 850 O O . LYS A 1 108 ? 17.618 24.029 25.833 1.00 96.06 108 LYS A O 1
ATOM 855 N N . LEU A 1 109 ? 16.776 25.439 24.305 1.00 94.88 109 LEU A N 1
ATOM 856 C CA . LEU A 1 109 ? 18.085 25.834 23.760 1.00 94.88 109 LEU A CA 1
ATOM 857 C C . LEU A 1 109 ? 19.006 26.428 24.836 1.00 94.88 109 LEU A C 1
ATOM 859 O O . LEU A 1 109 ? 20.180 26.077 24.915 1.00 94.88 109 LEU A O 1
ATOM 863 N N . SER A 1 110 ? 18.446 27.259 25.716 1.00 94.38 110 SER A N 1
ATOM 864 C CA . SER A 1 110 ? 19.168 27.836 26.853 1.00 94.38 110 SER A CA 1
ATOM 865 C C . SER A 1 110 ? 19.642 26.769 27.850 1.00 94.38 110 SER A C 1
ATOM 867 O O . SER A 1 110 ? 20.767 26.834 28.346 1.00 94.38 110 SER A O 1
ATOM 869 N N . GLN A 1 111 ? 18.813 25.754 28.129 1.00 94.69 111 GLN A N 1
ATOM 870 C CA . GLN A 1 111 ? 19.185 24.620 28.990 1.00 94.69 111 GLN A CA 1
ATOM 871 C C . GLN A 1 111 ? 20.322 23.784 28.397 1.00 94.69 111 GLN A C 1
ATOM 873 O O . GLN A 1 111 ? 21.172 23.312 29.146 1.00 94.69 111 GLN A O 1
ATOM 878 N N . LEU A 1 112 ? 20.346 23.663 27.071 1.00 91.88 112 LEU A N 1
ATOM 879 C CA . LEU A 1 112 ? 21.385 22.988 26.292 1.00 91.88 112 LEU A CA 1
ATOM 880 C C . LEU A 1 112 ? 22.631 23.865 26.062 1.00 91.88 112 LEU A C 1
ATOM 882 O O . LEU A 1 112 ? 23.492 23.539 25.256 1.00 91.88 112 LEU A O 1
ATOM 886 N N . GLY A 1 113 ? 22.730 25.015 26.735 1.00 90.06 113 GLY A N 1
ATOM 887 C CA . GLY A 1 113 ? 23.922 25.863 26.701 1.00 90.06 113 GLY A CA 1
ATOM 888 C C . GLY A 1 113 ? 24.142 26.638 25.399 1.00 90.06 113 GLY A C 1
ATOM 889 O O . GLY A 1 113 ? 25.190 27.271 25.253 1.00 90.06 113 GLY A O 1
ATOM 890 N N . LEU A 1 114 ? 23.178 26.646 24.474 1.00 92.06 114 LEU A N 1
ATOM 891 C CA . LEU A 1 114 ? 23.275 27.421 23.240 1.00 92.06 114 LEU A CA 1
ATOM 892 C C . LEU A 1 114 ? 22.962 28.896 23.523 1.00 92.06 114 LEU A C 1
ATOM 894 O O . LEU A 1 114 ? 21.866 29.221 23.962 1.00 92.06 114 LEU A O 1
ATOM 898 N N . ALA A 1 115 ? 23.901 29.808 23.261 1.00 91.75 115 ALA A N 1
ATOM 899 C CA . ALA A 1 115 ? 23.683 31.236 23.492 1.00 91.75 115 ALA A CA 1
ATOM 900 C C . ALA A 1 115 ? 22.927 31.905 22.319 1.00 91.75 115 ALA A C 1
ATOM 902 O O . ALA A 1 115 ? 23.208 31.603 21.155 1.00 91.75 115 ALA A O 1
ATOM 903 N N . PRO A 1 116 ? 21.995 32.843 22.587 1.00 92.69 116 PRO A N 1
ATOM 904 C CA . PRO A 1 116 ? 21.151 33.464 21.558 1.00 92.69 116 PRO A CA 1
ATOM 905 C C . PRO A 1 116 ? 21.910 34.372 20.578 1.00 92.69 116 PRO A C 1
ATOM 907 O O . PRO A 1 116 ? 21.422 34.645 19.481 1.00 92.69 116 PRO A O 1
ATOM 910 N N . ASP A 1 117 ? 23.087 34.855 20.973 1.00 92.06 117 ASP A N 1
ATOM 911 C CA . ASP A 1 117 ? 23.961 35.751 20.216 1.00 92.06 117 ASP A CA 1
ATOM 912 C C . ASP A 1 117 ? 25.107 35.016 19.501 1.00 92.06 117 ASP A C 1
ATOM 914 O O . ASP A 1 117 ? 26.034 35.646 18.994 1.00 92.06 117 ASP A O 1
ATOM 918 N N . ASN A 1 118 ? 25.048 33.686 19.406 1.00 92.06 118 ASN A N 1
ATOM 919 C CA . ASN A 1 118 ? 26.025 32.922 18.641 1.00 92.06 118 ASN A CA 1
ATOM 920 C C . ASN A 1 118 ? 25.923 33.209 17.136 1.00 92.06 118 ASN A C 1
ATOM 922 O O . ASN A 1 118 ? 24.847 33.242 16.534 1.00 92.06 118 ASN A O 1
ATOM 926 N N . CYS A 1 119 ? 27.085 33.371 16.505 1.00 90.12 119 CYS A N 1
ATOM 927 C CA . CYS A 1 119 ? 27.226 33.430 15.061 1.00 90.12 119 CYS A CA 1
ATOM 928 C C . CYS A 1 119 ? 26.663 32.150 14.437 1.00 90.12 119 CYS A C 1
ATOM 930 O O . CYS A 1 119 ? 27.172 31.065 14.710 1.00 90.12 119 CYS A O 1
ATOM 932 N N . ALA A 1 120 ? 25.699 32.273 13.526 1.00 88.75 120 ALA A N 1
ATOM 933 C CA . ALA A 1 120 ? 25.025 31.135 12.894 1.00 88.75 120 ALA A CA 1
ATOM 934 C C . ALA A 1 120 ? 25.913 30.272 11.976 1.00 88.75 120 ALA A C 1
ATOM 936 O O . ALA A 1 120 ? 25.408 29.333 11.378 1.00 88.75 120 ALA A O 1
ATOM 937 N N . ILE A 1 121 ? 27.202 30.601 11.841 1.00 86.12 121 ILE A N 1
ATOM 938 C CA . ILE A 1 121 ? 28.174 29.865 11.019 1.00 86.12 121 ILE A CA 1
ATOM 939 C C . ILE A 1 121 ? 29.276 29.243 11.875 1.00 86.12 121 ILE A C 1
ATOM 941 O O . ILE A 1 121 ? 29.633 28.090 11.681 1.00 86.12 121 ILE A O 1
ATOM 945 N N . CYS A 1 122 ? 29.849 30.003 12.814 1.00 84.75 122 CYS A N 1
ATOM 946 C CA . CYS A 1 122 ? 30.970 29.530 13.632 1.00 84.75 122 CYS A CA 1
ATOM 947 C C . CYS A 1 122 ? 30.607 29.264 15.097 1.00 84.75 122 CYS A C 1
ATOM 949 O O . CYS A 1 122 ? 31.491 28.969 15.887 1.00 84.75 122 CYS A O 1
ATOM 951 N N . GLY A 1 123 ? 29.351 29.438 15.511 1.00 86.12 123 GLY A N 1
ATOM 952 C CA . GLY A 1 123 ? 28.904 29.147 16.877 1.00 86.12 123 GLY A CA 1
ATOM 953 C C . GLY A 1 123 ? 29.559 29.970 17.993 1.00 86.12 123 GLY A C 1
ATOM 954 O O . GLY A 1 123 ? 29.332 29.692 19.165 1.00 86.12 123 GLY A O 1
ATOM 955 N N . LEU A 1 124 ? 30.373 30.979 17.659 1.00 87.12 124 LEU A N 1
ATOM 956 C CA . LEU A 1 124 ? 30.995 31.895 18.618 1.00 87.12 124 LEU A CA 1
ATOM 957 C C . LEU A 1 124 ? 30.134 33.154 18.807 1.00 87.12 124 LEU A C 1
ATOM 959 O O . LEU A 1 124 ? 29.529 33.591 17.824 1.00 87.12 124 LEU A O 1
ATOM 963 N N . PRO A 1 125 ? 30.137 33.791 19.994 1.00 90.19 125 PRO A N 1
ATOM 964 C CA . PRO A 1 125 ? 29.362 35.007 20.252 1.00 90.19 125 PRO A CA 1
ATOM 965 C C . PRO A 1 125 ? 29.644 36.114 19.230 1.00 90.19 125 PRO A C 1
ATOM 967 O O . PRO A 1 125 ? 30.807 36.407 18.949 1.00 90.19 125 PRO A O 1
ATOM 970 N N . ALA A 1 126 ? 28.592 36.734 18.699 1.00 90.88 126 ALA A N 1
ATOM 971 C CA . ALA A 1 126 ? 28.641 37.795 17.702 1.00 90.88 126 ALA A CA 1
ATOM 972 C C . ALA A 1 126 ? 27.673 38.935 18.058 1.00 90.88 126 ALA A C 1
ATOM 974 O O . ALA A 1 126 ? 26.571 38.719 18.547 1.00 90.88 126 ALA A O 1
ATOM 975 N N . GLU A 1 127 ? 28.061 40.178 17.766 1.00 86.88 127 GLU A N 1
ATOM 976 C CA . GLU A 1 127 ? 27.244 41.359 18.097 1.00 86.88 127 GLU A CA 1
ATOM 977 C C . GLU A 1 127 ? 26.349 41.822 16.932 1.00 86.88 127 GLU A C 1
ATOM 979 O O . GLU A 1 127 ? 25.356 42.527 17.136 1.00 86.88 127 GLU A O 1
ATOM 984 N N . GLU A 1 128 ? 26.682 41.432 15.698 1.00 86.50 128 GLU A N 1
ATOM 985 C CA . GLU A 1 128 ? 26.002 41.904 14.492 1.00 86.50 128 GLU A CA 1
ATOM 986 C C . GLU A 1 128 ? 24.846 40.987 14.086 1.00 86.50 128 GLU A C 1
ATOM 988 O O . GLU A 1 128 ? 25.017 39.789 13.869 1.00 86.50 128 GLU A O 1
ATOM 993 N N . LYS A 1 129 ? 23.656 41.579 13.937 1.00 85.88 129 LYS A N 1
ATOM 994 C CA . LYS A 1 129 ? 22.461 40.908 13.412 1.00 85.88 129 LYS A CA 1
ATOM 995 C C . LYS A 1 129 ? 22.421 41.019 11.895 1.00 85.88 129 LYS A C 1
ATOM 997 O O . LYS A 1 129 ? 22.598 42.109 11.350 1.00 85.88 129 LYS A O 1
ATOM 1002 N N . ALA A 1 130 ? 22.095 39.923 11.226 1.00 84.06 130 ALA A N 1
ATOM 1003 C CA . ALA A 1 130 ? 22.044 39.832 9.776 1.00 84.06 130 ALA A CA 1
ATOM 1004 C C . ALA A 1 130 ? 20.841 39.002 9.296 1.00 84.06 130 ALA A C 1
ATOM 1006 O O . ALA A 1 130 ? 20.132 38.368 10.078 1.00 84.06 130 ALA A O 1
ATOM 1007 N N . LEU A 1 131 ? 20.612 39.028 7.980 1.00 79.75 131 LEU A N 1
ATOM 1008 C CA . LEU A 1 131 ? 19.776 38.058 7.277 1.00 79.75 131 LEU A CA 1
ATOM 1009 C C . LEU A 1 131 ? 20.692 37.194 6.405 1.00 79.75 131 LEU A C 1
ATOM 1011 O O . LEU A 1 131 ? 21.128 37.643 5.345 1.00 79.75 131 LEU A O 1
ATOM 1015 N N . TYR A 1 132 ? 20.988 35.975 6.843 1.00 79.62 132 TYR A N 1
ATOM 1016 C CA . TYR A 1 132 ? 21.803 35.014 6.102 1.00 79.62 132 TYR A CA 1
ATOM 1017 C C . TYR A 1 132 ? 20.894 34.077 5.304 1.00 79.62 132 TYR A C 1
ATOM 1019 O O . TYR A 1 132 ? 20.029 33.415 5.869 1.00 79.62 132 TYR A O 1
ATOM 1027 N N . VAL A 1 133 ? 21.014 34.084 3.971 1.00 76.62 133 VAL A N 1
ATOM 1028 C CA . VAL A 1 133 ? 20.112 33.348 3.049 1.00 76.62 133 VAL A CA 1
ATOM 1029 C C . VAL A 1 133 ? 18.619 33.652 3.314 1.00 76.62 133 VAL A C 1
ATOM 1031 O O . VAL A 1 133 ? 17.726 32.845 3.076 1.00 76.62 133 VAL A O 1
ATOM 1034 N N . GLY A 1 134 ? 18.326 34.860 3.810 1.00 74.19 134 GLY A N 1
ATOM 1035 C CA . GLY A 1 134 ? 16.970 35.288 4.169 1.00 74.19 134 GLY A CA 1
ATOM 1036 C C . GLY A 1 134 ? 16.485 34.858 5.561 1.00 74.19 134 GLY A C 1
ATOM 1037 O O . GLY A 1 134 ? 15.344 35.168 5.895 1.00 74.19 134 GLY A O 1
ATOM 1038 N N . LEU A 1 135 ? 17.325 34.205 6.371 1.00 86.19 135 LEU A N 1
ATOM 1039 C CA . LEU A 1 135 ? 17.042 33.827 7.759 1.00 86.19 135 LEU A CA 1
ATOM 1040 C C . LEU A 1 135 ? 17.721 34.786 8.740 1.00 86.19 135 LEU A C 1
ATOM 1042 O O . LEU A 1 135 ? 18.872 35.177 8.560 1.00 86.19 135 LEU A O 1
ATOM 1046 N N . TYR A 1 136 ? 16.994 35.181 9.778 1.00 89.88 136 TYR A N 1
ATOM 1047 C CA . TYR A 1 136 ? 17.449 36.124 10.795 1.00 89.88 136 TYR A CA 1
ATOM 1048 C C . TYR A 1 136 ? 18.381 35.449 11.797 1.00 89.88 136 TYR A C 1
ATOM 1050 O O . TYR A 1 136 ? 18.016 34.434 12.386 1.00 89.88 136 TYR A O 1
ATOM 1058 N N . CYS A 1 137 ? 19.575 36.012 11.985 1.00 92.38 137 CYS A N 1
ATOM 1059 C CA . CYS A 1 137 ? 20.601 35.445 12.856 1.00 92.38 137 CYS A CA 1
ATOM 1060 C C . CYS A 1 137 ? 21.637 36.489 13.304 1.00 92.38 137 CYS A C 1
ATOM 1062 O O . CYS A 1 137 ? 21.618 37.637 12.850 1.00 92.38 137 CYS A O 1
ATOM 1064 N N . TYR A 1 138 ? 22.567 36.075 14.167 1.00 91.69 138 TYR A N 1
ATOM 1065 C CA . TYR A 1 138 ? 23.819 36.791 14.408 1.00 91.69 138 TYR A CA 1
ATOM 1066 C C . TYR A 1 138 ? 24.918 36.245 13.495 1.00 91.69 138 TYR A C 1
ATOM 1068 O O . TYR A 1 138 ? 24.936 35.053 13.180 1.00 91.69 138 TYR A O 1
ATOM 1076 N N . LEU A 1 139 ? 25.811 37.111 13.018 1.00 88.25 139 LEU A N 1
ATOM 1077 C CA . LEU A 1 139 ? 26.834 36.733 12.045 1.00 88.25 139 LEU A CA 1
ATOM 1078 C C . LEU A 1 139 ? 28.069 37.625 12.166 1.00 88.25 139 LEU A C 1
ATOM 1080 O O . LEU A 1 139 ? 27.961 38.847 12.177 1.00 88.25 139 LEU A O 1
ATOM 1084 N N . HIS A 1 140 ? 29.257 37.022 12.197 1.00 88.94 140 HIS A N 1
ATOM 1085 C CA . HIS A 1 140 ? 30.501 37.777 12.061 1.00 88.94 140 HIS A CA 1
ATOM 1086 C C . HIS A 1 140 ? 30.691 38.266 10.616 1.00 88.94 140 HIS A C 1
ATOM 1088 O O . HIS A 1 140 ? 30.466 37.478 9.692 1.00 88.94 140 HIS A O 1
ATOM 1094 N N . PRO A 1 141 ? 31.223 39.484 10.392 1.00 81.25 141 PRO A N 1
ATOM 1095 C CA . PRO A 1 141 ? 31.548 39.978 9.050 1.00 81.25 141 PRO A CA 1
ATOM 1096 C C . PRO A 1 141 ? 32.395 39.000 8.220 1.00 81.25 141 PRO A C 1
ATOM 1098 O O . PRO A 1 141 ? 32.155 38.817 7.030 1.00 81.25 141 PRO A O 1
ATOM 1101 N N . ASP A 1 142 ? 33.332 38.298 8.864 1.00 82.50 142 ASP A N 1
ATOM 1102 C CA . ASP A 1 142 ? 34.231 37.332 8.218 1.00 82.50 142 ASP A CA 1
ATOM 1103 C C . ASP A 1 142 ? 33.600 35.945 7.967 1.00 82.50 142 ASP A C 1
ATOM 1105 O O . ASP A 1 142 ? 34.287 35.035 7.490 1.00 82.50 142 ASP A O 1
ATOM 1109 N N . CYS A 1 143 ? 32.332 35.739 8.341 1.00 80.31 143 CYS A N 1
ATOM 1110 C CA . CYS A 1 143 ? 31.590 34.483 8.161 1.00 80.31 143 CYS A CA 1
ATOM 1111 C C . CYS A 1 143 ? 30.526 34.552 7.055 1.00 80.31 143 CYS A C 1
ATOM 1113 O O . CYS A 1 143 ? 29.902 33.540 6.767 1.00 80.31 143 CYS A O 1
ATOM 1115 N N . VAL A 1 144 ? 30.336 35.710 6.415 1.00 72.44 144 VAL A N 1
ATOM 1116 C CA . VAL A 1 144 ? 29.277 35.936 5.411 1.00 72.44 144 VAL A CA 1
ATOM 1117 C C . VAL A 1 144 ? 29.354 34.979 4.214 1.00 72.44 144 VAL A C 1
ATOM 1119 O O . VAL A 1 144 ? 28.314 34.561 3.717 1.00 72.44 144 VAL A O 1
ATOM 1122 N N . ASP A 1 145 ? 30.561 34.583 3.803 1.00 68.75 145 ASP A N 1
ATOM 1123 C CA . ASP A 1 145 ? 30.796 33.720 2.632 1.00 68.75 145 ASP A CA 1
ATOM 1124 C C . ASP A 1 145 ? 31.350 32.332 3.004 1.00 68.75 145 ASP A C 1
ATOM 1126 O O . ASP A 1 145 ? 31.944 31.651 2.166 1.00 68.75 145 ASP A O 1
ATOM 1130 N N . LYS A 1 146 ? 31.235 31.923 4.274 1.00 65.19 146 LYS A N 1
ATOM 1131 C CA . LYS A 1 146 ? 31.758 30.636 4.747 1.00 65.19 146 LYS A CA 1
ATOM 1132 C C . LYS A 1 146 ? 30.637 29.620 4.911 1.00 65.19 146 LYS A C 1
ATOM 1134 O O . LYS A 1 146 ? 29.544 29.957 5.358 1.00 65.19 146 LYS A O 1
ATOM 1139 N N . GLU A 1 147 ? 30.949 28.379 4.563 1.00 58.03 147 GLU A N 1
ATOM 1140 C CA . GLU A 1 147 ? 30.157 27.222 4.973 1.00 58.03 147 GLU A CA 1
ATOM 1141 C C . GLU A 1 147 ? 30.255 27.057 6.500 1.00 58.03 147 GLU A C 1
ATOM 1143 O O . GLU A 1 147 ? 31.219 27.524 7.120 1.00 58.03 147 GLU A O 1
ATOM 1148 N N . GLY A 1 148 ? 29.218 26.464 7.099 1.00 54.91 148 GLY A N 1
ATOM 1149 C CA . GLY A 1 148 ? 29.133 26.229 8.542 1.00 54.91 148 GLY A CA 1
ATOM 1150 C C . GLY A 1 148 ? 30.369 25.507 9.065 1.00 54.91 148 GLY A C 1
ATOM 1151 O O . GLY A 1 148 ? 30.935 24.653 8.384 1.00 54.91 148 GLY A O 1
ATOM 1152 N N . VAL A 1 149 ? 30.827 25.870 10.260 1.00 49.28 149 VAL A N 1
ATOM 1153 C CA . VAL A 1 149 ? 31.907 25.133 10.917 1.00 49.28 149 VAL A CA 1
ATOM 1154 C C . VAL A 1 149 ? 31.273 24.031 11.751 1.00 49.28 149 VAL A C 1
ATOM 1156 O O . VAL A 1 149 ? 30.650 24.305 12.775 1.00 49.28 149 VAL A O 1
ATOM 1159 N N . ASP A 1 150 ? 31.456 22.789 11.316 1.00 46.12 150 ASP A N 1
ATOM 1160 C CA . ASP A 1 150 ? 31.084 21.614 12.093 1.00 46.12 150 ASP A CA 1
ATOM 1161 C C . ASP A 1 150 ? 32.057 21.427 13.274 1.00 46.12 150 ASP A C 1
ATOM 1163 O O . ASP A 1 150 ? 33.216 21.034 13.112 1.00 46.12 150 ASP A O 1
ATOM 1167 N N . TYR A 1 151 ? 31.586 21.732 14.485 1.00 40.00 151 TYR A N 1
ATOM 1168 C CA . TYR A 1 151 ? 32.344 21.534 15.725 1.00 40.00 151 TYR A CA 1
ATOM 1169 C C . TYR A 1 151 ? 32.230 20.110 16.282 1.00 40.00 151 TYR A C 1
ATOM 1171 O O . TYR A 1 151 ? 32.960 19.766 17.213 1.00 40.00 151 TYR A O 1
ATOM 1179 N N . THR A 1 152 ? 31.380 19.263 15.697 1.00 41.38 152 THR A N 1
ATOM 1180 C CA . THR A 1 152 ? 31.234 17.852 16.077 1.00 41.38 152 THR A CA 1
ATOM 1181 C C . THR A 1 152 ? 32.402 17.002 15.558 1.00 41.38 152 THR A C 1
ATOM 1183 O O . THR A 1 152 ? 32.795 16.020 16.188 1.00 41.38 152 THR A O 1
ATOM 1186 N N . ALA A 1 153 ? 33.060 17.447 14.481 1.00 40.38 153 ALA A N 1
ATOM 1187 C CA . ALA A 1 153 ? 34.212 16.776 13.879 1.00 40.38 153 ALA A CA 1
ATOM 1188 C C . ALA A 1 153 ? 35.551 16.982 14.625 1.00 40.38 153 ALA A C 1
ATOM 1190 O O . ALA A 1 153 ? 36.541 16.313 14.324 1.00 40.38 153 ALA A O 1
ATOM 1191 N N . ALA A 1 154 ? 35.632 17.891 15.605 1.00 32.12 154 ALA A N 1
ATOM 1192 C CA . ALA A 1 154 ? 36.907 18.305 16.208 1.00 32.12 154 ALA A CA 1
ATOM 1193 C C . ALA A 1 154 ? 37.496 17.337 17.262 1.00 32.12 154 ALA A C 1
ATOM 1195 O O . ALA A 1 154 ? 38.538 17.643 17.846 1.00 32.12 154 ALA A O 1
ATOM 1196 N N . LEU A 1 155 ? 36.885 16.170 17.506 1.00 34.25 155 LEU A N 1
ATOM 1197 C CA . LEU A 1 155 ? 37.349 15.203 18.517 1.00 34.25 155 LEU A CA 1
ATOM 1198 C C . LEU A 1 155 ? 37.765 13.820 17.982 1.00 34.25 155 LEU A C 1
ATOM 1200 O O . LEU A 1 155 ? 38.181 12.982 18.777 1.00 34.25 155 LEU A O 1
ATOM 1204 N N . SER A 1 156 ? 37.752 13.570 16.669 1.00 33.78 156 SER A N 1
ATOM 1205 C CA . SER A 1 156 ? 38.057 12.232 16.118 1.00 33.78 156 SER A CA 1
ATOM 1206 C C . SER A 1 156 ? 39.505 12.013 15.646 1.00 33.78 156 SER A C 1
ATOM 1208 O O . SER A 1 156 ? 39.814 10.981 15.053 1.00 33.78 156 SER A O 1
ATOM 1210 N N . ALA A 1 157 ? 40.441 12.919 15.948 1.00 34.88 157 ALA A N 1
ATOM 1211 C CA . ALA A 1 157 ? 41.862 12.708 15.658 1.00 34.88 157 ALA A CA 1
ATOM 1212 C C . ALA A 1 157 ? 42.576 11.908 16.770 1.00 34.88 157 ALA A C 1
ATOM 1214 O O . ALA A 1 157 ? 43.361 12.475 17.530 1.00 34.88 157 ALA A O 1
ATOM 1215 N N . VAL A 1 158 ? 42.338 10.592 16.845 1.00 29.66 158 VAL A N 1
ATOM 1216 C CA . VAL A 1 158 ? 43.260 9.625 17.478 1.00 29.66 158 VAL A CA 1
ATOM 1217 C C . VAL A 1 158 ? 43.283 8.325 16.659 1.00 29.66 158 VAL A C 1
ATOM 1219 O O . VAL A 1 158 ? 42.239 7.766 16.343 1.00 29.66 158 VAL A O 1
ATOM 1222 N N . GLU A 1 159 ? 44.493 7.896 16.293 1.00 31.11 159 GLU A N 1
ATOM 1223 C CA . GLU A 1 159 ? 44.833 6.720 15.479 1.00 31.11 159 GLU A CA 1
ATOM 1224 C C . GLU A 1 159 ? 44.525 5.356 16.138 1.00 31.11 159 GLU A C 1
ATOM 1226 O O . GLU A 1 159 ? 44.669 5.196 17.348 1.00 31.11 159 GLU A O 1
ATOM 1231 N N . GLU A 1 160 ? 44.237 4.392 15.249 1.00 34.50 160 GLU A N 1
ATOM 1232 C CA . GLU A 1 160 ? 44.445 2.927 15.280 1.00 34.50 160 GLU A CA 1
ATOM 1233 C C . GLU A 1 160 ? 43.687 2.023 16.285 1.00 34.50 160 GLU A C 1
ATOM 1235 O O . GLU A 1 160 ? 43.844 2.084 17.502 1.00 34.50 160 GLU A O 1
ATOM 1240 N N . ASP A 1 161 ? 42.946 1.079 15.681 1.00 33.16 161 ASP A N 1
ATOM 1241 C CA . ASP A 1 161 ? 42.497 -0.230 16.173 1.00 33.16 161 ASP A CA 1
ATOM 1242 C C . ASP A 1 161 ? 41.748 -0.288 17.514 1.00 33.16 161 ASP A C 1
ATOM 1244 O O . ASP A 1 161 ? 42.238 -0.805 18.521 1.00 33.16 161 ASP A O 1
ATOM 1248 N N . VAL A 1 162 ? 40.469 0.098 17.474 1.00 24.44 162 VAL A N 1
ATOM 1249 C CA . VAL A 1 162 ? 39.438 -0.458 18.361 1.00 24.44 162 VAL A CA 1
ATOM 1250 C C . VAL A 1 162 ? 38.197 -0.763 17.523 1.00 24.44 162 VAL A C 1
ATOM 1252 O O . VAL A 1 162 ? 37.607 0.131 16.924 1.00 24.44 162 VAL A O 1
ATOM 1255 N N . GLU A 1 163 ? 37.821 -2.039 17.482 1.00 33.47 163 GLU A N 1
ATOM 1256 C CA . GLU A 1 163 ? 36.537 -2.539 16.985 1.00 33.47 163 GLU A CA 1
ATOM 1257 C C . GLU A 1 163 ? 35.419 -1.853 17.798 1.00 33.47 163 GLU A C 1
ATOM 1259 O O . GLU A 1 163 ? 35.134 -2.216 18.942 1.00 33.47 163 GLU A O 1
ATOM 1264 N N . LEU A 1 164 ? 34.869 -0.767 17.251 1.00 21.75 164 LEU A N 1
ATOM 1265 C CA . LEU A 1 164 ? 33.797 0.014 17.858 1.00 21.75 164 LEU A CA 1
ATOM 1266 C C . LEU A 1 164 ? 32.464 -0.580 17.417 1.00 21.75 164 LEU A C 1
ATOM 1268 O O . LEU A 1 164 ? 32.037 -0.440 16.275 1.00 21.75 164 LEU A O 1
ATOM 1272 N N . ILE A 1 165 ? 31.833 -1.267 18.362 1.00 22.98 165 ILE A N 1
ATOM 1273 C CA . ILE A 1 165 ? 30.446 -1.709 18.289 1.00 22.98 165 ILE A CA 1
ATOM 1274 C C . ILE A 1 165 ? 29.577 -0.453 18.148 1.00 22.98 165 ILE A C 1
ATOM 1276 O O . ILE A 1 165 ? 29.479 0.341 19.086 1.00 22.98 165 ILE A O 1
ATOM 1280 N N . LEU A 1 166 ? 28.980 -0.281 16.967 1.00 21.83 166 LEU A N 1
ATOM 1281 C CA . LEU A 1 166 ? 27.883 0.649 16.720 1.00 21.83 166 LEU A CA 1
ATOM 1282 C C . LEU A 1 166 ? 26.725 0.277 17.652 1.00 21.83 166 LEU A C 1
ATOM 1284 O O . LEU A 1 166 ? 26.206 -0.837 17.606 1.00 21.83 166 LEU A O 1
ATOM 1288 N N . LEU A 1 167 ? 26.361 1.199 18.539 1.00 22.06 167 LEU A N 1
ATOM 1289 C CA . LEU A 1 167 ? 25.131 1.109 19.312 1.00 22.06 167 LEU A CA 1
ATOM 1290 C C . LEU A 1 167 ? 24.011 1.689 18.446 1.00 22.06 167 LEU A C 1
ATOM 1292 O O . LEU A 1 167 ? 23.893 2.906 18.346 1.00 22.06 167 LEU A O 1
ATOM 1296 N N . SER A 1 168 ? 23.278 0.762 17.820 1.00 26.09 168 SER A N 1
ATOM 1297 C CA . SER A 1 168 ? 21.985 0.900 17.138 1.00 26.09 168 SER A CA 1
ATOM 1298 C C . SER A 1 168 ? 21.860 2.083 16.175 1.00 26.09 168 SER A C 1
ATOM 1300 O O . SER A 1 168 ? 21.424 3.170 16.553 1.00 26.09 168 SER A O 1
ATOM 1302 N N . GLU A 1 169 ? 22.175 1.816 14.906 1.00 27.41 169 GLU A N 1
ATOM 1303 C CA . GLU A 1 169 ? 21.329 2.289 13.805 1.00 27.41 169 GLU A CA 1
ATOM 1304 C C . GLU A 1 169 ? 19.886 1.876 14.141 1.00 27.41 169 GLU A C 1
ATOM 1306 O O . GLU A 1 169 ? 19.692 0.796 14.704 1.00 27.41 169 GLU A O 1
ATOM 1311 N N . ASP A 1 170 ? 18.886 2.714 13.875 1.00 31.27 170 ASP A N 1
ATOM 1312 C CA . ASP A 1 170 ? 17.504 2.239 13.874 1.00 31.27 170 ASP A CA 1
ATOM 1313 C C . ASP A 1 170 ? 17.440 1.073 12.874 1.00 31.27 170 ASP A C 1
ATOM 1315 O O . ASP A 1 170 ? 17.512 1.280 11.664 1.00 31.27 170 ASP A O 1
ATOM 1319 N N . GLU A 1 171 ? 17.401 -0.161 13.389 1.00 33.22 171 GLU A N 1
ATOM 1320 C CA . GLU A 1 171 ? 17.576 -1.406 12.620 1.00 33.22 171 GLU A CA 1
ATOM 1321 C C . GLU A 1 171 ? 16.444 -1.644 11.596 1.00 33.22 171 GLU A C 1
ATOM 1323 O O . GLU A 1 171 ? 16.508 -2.597 10.822 1.00 33.22 171 GLU A O 1
ATOM 1328 N N . ASP A 1 172 ? 15.447 -0.754 11.534 1.00 43.09 172 ASP A N 1
ATOM 1329 C CA . ASP A 1 172 ? 14.197 -0.961 10.804 1.00 43.09 172 ASP A CA 1
ATOM 1330 C C . ASP A 1 172 ? 13.918 0.043 9.664 1.00 43.09 172 ASP A C 1
ATOM 1332 O O . ASP A 1 172 ? 12.945 -0.152 8.931 1.00 43.09 172 ASP A O 1
ATOM 1336 N N . GLU A 1 173 ? 14.733 1.091 9.437 1.00 48.44 173 GLU A N 1
ATOM 1337 C CA . GLU A 1 173 ? 14.547 1.924 8.233 1.00 48.44 173 GLU A CA 1
ATOM 1338 C C . GLU A 1 173 ? 15.262 1.314 7.012 1.00 48.44 173 GLU A C 1
ATOM 1340 O O . GLU A 1 173 ? 16.484 1.133 7.025 1.00 48.44 173 GLU A O 1
ATOM 1345 N N . PRO A 1 174 ? 14.541 1.014 5.910 1.00 58.00 174 PRO A N 1
ATOM 1346 C CA . PRO A 1 174 ? 15.161 0.427 4.733 1.00 58.00 174 PRO A CA 1
ATOM 1347 C C . PRO A 1 174 ? 16.258 1.337 4.173 1.00 58.00 174 PRO A C 1
ATOM 1349 O O . PRO A 1 174 ? 16.047 2.522 3.905 1.00 58.00 174 PRO A O 1
ATOM 1352 N N . GLN A 1 175 ? 17.441 0.753 3.967 1.00 73.12 175 GLN A N 1
ATOM 1353 C CA . GLN A 1 175 ? 18.633 1.463 3.514 1.00 73.12 175 GLN A CA 1
ATOM 1354 C C . GLN A 1 175 ? 18.355 2.230 2.209 1.00 73.12 175 GLN A C 1
ATOM 1356 O O . GLN A 1 175 ? 18.060 1.631 1.168 1.00 73.12 175 GLN A O 1
ATOM 1361 N N . ARG A 1 176 ? 18.461 3.565 2.261 1.00 84.12 176 ARG A N 1
ATOM 1362 C CA . ARG A 1 176 ? 18.225 4.439 1.101 1.00 84.12 176 ARG A CA 1
ATOM 1363 C C . ARG A 1 176 ? 19.216 4.151 -0.023 1.00 84.12 176 ARG A C 1
ATOM 1365 O O . ARG A 1 176 ? 20.415 3.998 0.208 1.00 84.12 176 ARG A O 1
ATOM 1372 N N . VAL A 1 177 ? 18.710 4.131 -1.254 1.00 89.50 177 VAL A N 1
ATOM 1373 C CA . VAL A 1 177 ? 19.531 3.984 -2.462 1.00 89.50 177 VAL A CA 1
ATOM 1374 C C . VAL A 1 177 ? 20.150 5.334 -2.819 1.00 89.50 177 VAL A C 1
ATOM 1376 O O . VAL A 1 177 ? 19.480 6.365 -2.775 1.00 89.50 177 VAL A O 1
ATOM 1379 N N . ASP A 1 178 ? 21.430 5.340 -3.194 1.00 91.38 178 ASP A N 1
ATOM 1380 C CA . ASP A 1 178 ? 22.105 6.556 -3.654 1.00 91.38 178 ASP A CA 1
ATOM 1381 C C . ASP A 1 178 ? 21.388 7.125 -4.901 1.00 91.38 178 ASP A C 1
ATOM 1383 O O . ASP A 1 178 ? 21.255 6.414 -5.903 1.00 91.38 178 ASP A O 1
ATOM 1387 N N . PRO A 1 179 ? 20.966 8.405 -4.908 1.00 92.88 179 PRO A N 1
ATOM 1388 C CA . PRO A 1 179 ? 20.303 9.016 -6.062 1.00 92.88 179 PRO A CA 1
ATOM 1389 C C . PRO A 1 179 ? 21.103 8.938 -7.373 1.00 92.88 179 PRO A C 1
ATOM 1391 O O . PRO A 1 179 ? 20.525 8.991 -8.459 1.00 92.88 179 PRO A O 1
ATOM 1394 N N . ARG A 1 180 ? 22.436 8.818 -7.305 1.00 95.44 180 ARG A N 1
ATOM 1395 C CA . ARG A 1 180 ? 23.290 8.594 -8.482 1.00 95.44 180 ARG A CA 1
ATOM 1396 C C . ARG A 1 180 ? 23.041 7.222 -9.096 1.00 95.44 180 ARG A C 1
ATOM 1398 O O . ARG A 1 180 ? 22.953 7.129 -10.315 1.00 95.44 180 ARG A O 1
ATOM 1405 N N . VAL A 1 181 ? 22.859 6.198 -8.265 1.00 96.75 181 VAL A N 1
ATOM 1406 C CA . VAL A 1 181 ? 22.551 4.833 -8.709 1.00 96.75 181 VAL A CA 1
ATOM 1407 C C . VAL A 1 181 ? 21.170 4.785 -9.358 1.00 96.75 181 VAL A C 1
ATOM 1409 O O . VAL A 1 181 ? 21.029 4.199 -10.426 1.00 96.75 181 VAL A O 1
ATOM 1412 N N . ILE A 1 182 ? 20.173 5.480 -8.795 1.00 96.69 182 ILE A N 1
ATOM 1413 C CA . ILE A 1 182 ? 18.847 5.617 -9.428 1.00 96.69 182 ILE A CA 1
ATOM 1414 C C . ILE A 1 182 ? 18.976 6.194 -10.843 1.00 96.69 182 ILE A C 1
ATOM 1416 O O . ILE A 1 182 ? 18.451 5.624 -11.797 1.00 96.69 182 ILE A O 1
ATOM 1420 N N . LYS A 1 183 ? 19.749 7.272 -11.013 1.00 97.12 183 LYS A N 1
ATOM 1421 C CA . LYS A 1 183 ? 19.989 7.874 -12.334 1.00 97.12 183 LYS A CA 1
ATOM 1422 C C . LYS A 1 183 ? 20.743 6.959 -13.293 1.00 97.12 183 LYS A C 1
ATOM 1424 O O . LYS A 1 183 ? 20.416 6.927 -14.475 1.00 97.12 183 LYS A O 1
ATOM 1429 N N . GLU A 1 184 ? 21.739 6.225 -12.808 1.00 98.06 184 GLU A N 1
ATOM 1430 C CA . GLU A 1 184 ? 22.487 5.253 -13.613 1.00 98.06 184 GLU A CA 1
ATOM 1431 C C . GLU A 1 184 ? 21.594 4.098 -14.085 1.00 98.06 184 GLU A C 1
ATOM 1433 O O . GLU A 1 184 ? 21.665 3.703 -15.248 1.00 98.06 184 GLU A O 1
ATOM 1438 N N . LEU A 1 185 ? 20.705 3.597 -13.223 1.00 98.00 185 LEU A N 1
ATOM 1439 C CA . LEU A 1 185 ? 19.725 2.575 -13.586 1.00 98.00 185 LEU A CA 1
ATOM 1440 C C . LEU A 1 185 ? 18.699 3.108 -14.590 1.00 98.00 185 LEU A C 1
ATOM 1442 O O . LEU A 1 185 ? 18.424 2.437 -15.588 1.00 98.00 185 LEU A O 1
ATOM 1446 N N . ALA A 1 186 ? 18.183 4.319 -14.369 1.00 98.12 186 ALA A N 1
ATOM 1447 C CA . ALA A 1 186 ? 17.264 4.989 -15.284 1.00 98.12 186 ALA A CA 1
ATOM 1448 C C . ALA A 1 186 ? 17.880 5.198 -16.677 1.00 98.12 186 ALA A C 1
ATOM 1450 O O . ALA A 1 186 ? 17.193 5.045 -17.689 1.00 98.12 186 ALA A O 1
ATOM 1451 N N . ALA A 1 187 ? 19.188 5.479 -16.741 1.00 97.94 187 ALA A N 1
ATOM 1452 C CA . ALA A 1 187 ? 19.909 5.709 -17.991 1.00 97.94 187 ALA A CA 1
ATOM 1453 C C . ALA A 1 187 ? 19.882 4.504 -18.950 1.00 97.94 187 ALA A C 1
ATOM 1455 O O . ALA A 1 187 ? 19.999 4.676 -20.166 1.00 97.94 187 ALA A O 1
ATOM 1456 N N . ASN A 1 188 ? 19.637 3.287 -18.444 1.00 97.25 188 ASN A N 1
ATOM 1457 C CA . ASN A 1 188 ? 19.441 2.095 -19.279 1.00 97.25 188 ASN A CA 1
ATOM 1458 C C . ASN A 1 188 ? 18.254 2.236 -20.252 1.00 97.25 188 ASN A C 1
ATOM 1460 O O . ASN A 1 188 ? 18.230 1.581 -21.295 1.00 97.25 188 ASN A O 1
ATOM 1464 N N . PHE A 1 189 ? 17.301 3.118 -19.943 1.00 98.00 189 PHE A N 1
ATOM 1465 C CA . PHE A 1 189 ? 16.098 3.378 -20.734 1.00 98.00 189 PHE A CA 1
ATOM 1466 C C . PHE A 1 189 ? 16.073 4.789 -21.346 1.00 98.00 189 PHE A C 1
ATOM 1468 O O . PHE A 1 189 ? 15.030 5.238 -21.817 1.00 98.00 189 PHE A O 1
ATOM 1475 N N . ASP A 1 190 ? 17.208 5.497 -21.411 1.00 95.62 190 ASP A N 1
ATOM 1476 C CA . ASP A 1 190 ? 17.256 6.882 -21.914 1.00 95.62 190 ASP A CA 1
ATOM 1477 C C . ASP A 1 190 ? 16.700 7.043 -23.337 1.00 95.62 190 ASP A C 1
ATOM 1479 O O . ASP A 1 190 ? 16.031 8.030 -23.642 1.00 95.62 190 ASP A O 1
ATOM 1483 N N . HIS A 1 191 ? 16.939 6.057 -24.205 1.00 96.38 191 HIS A N 1
ATOM 1484 C CA . HIS A 1 191 ? 16.445 6.047 -25.585 1.00 96.38 191 HIS A CA 1
ATOM 1485 C C . HIS A 1 191 ? 14.923 5.859 -25.689 1.00 96.38 191 HIS A C 1
ATOM 1487 O O . HIS A 1 191 ? 14.340 6.164 -26.726 1.00 96.38 191 HIS A O 1
ATOM 1493 N N . GLU A 1 192 ? 14.287 5.399 -24.614 1.00 96.56 192 GLU A N 1
ATOM 1494 C CA . GLU A 1 192 ? 12.856 5.121 -24.527 1.00 96.56 192 GLU A CA 1
ATOM 1495 C C . GLU A 1 192 ? 12.097 6.151 -23.682 1.00 96.56 192 GLU A C 1
ATOM 1497 O O . GLU A 1 192 ? 10.871 6.120 -23.670 1.00 96.56 192 GLU A O 1
ATOM 1502 N N . ARG A 1 193 ? 12.782 7.097 -23.018 1.00 97.31 193 ARG A N 1
ATOM 1503 C CA . ARG A 1 193 ? 12.173 8.102 -22.121 1.00 97.31 193 ARG A CA 1
ATOM 1504 C C . ARG A 1 193 ? 10.950 8.795 -22.714 1.00 97.31 193 ARG A C 1
ATOM 1506 O O . ARG A 1 193 ? 9.915 8.895 -22.064 1.00 97.31 193 ARG A O 1
ATOM 1513 N N . GLU A 1 194 ? 11.069 9.301 -23.940 1.00 97.81 194 GLU A N 1
ATOM 1514 C CA . GLU A 1 194 ? 9.975 10.038 -24.579 1.00 97.81 194 GLU A CA 1
ATOM 1515 C C . GLU A 1 194 ? 8.784 9.119 -24.879 1.00 97.81 194 GLU A C 1
ATOM 1517 O O . GLU A 1 194 ? 7.642 9.483 -24.603 1.00 97.81 194 GLU A O 1
ATOM 1522 N N . ALA A 1 195 ? 9.051 7.914 -25.389 1.00 98.31 195 ALA A N 1
ATOM 1523 C CA . ALA A 1 195 ? 8.015 6.927 -25.665 1.00 98.31 195 ALA A CA 1
ATOM 1524 C C . ALA A 1 195 ? 7.327 6.472 -24.369 1.00 98.31 195 ALA A C 1
ATOM 1526 O O . ALA A 1 195 ? 6.102 6.413 -24.324 1.00 98.31 195 ALA A O 1
ATOM 1527 N N . PHE A 1 196 ? 8.100 6.248 -23.303 1.00 98.69 196 PHE A N 1
ATOM 1528 C CA . PHE A 1 196 ? 7.604 5.876 -21.981 1.00 98.69 196 PHE A CA 1
ATOM 1529 C C . PHE A 1 196 ? 6.607 6.908 -21.452 1.00 98.69 196 PHE A C 1
ATOM 1531 O O . PHE A 1 196 ? 5.497 6.562 -21.057 1.00 98.69 196 PHE A O 1
ATOM 1538 N N . VAL A 1 197 ? 6.973 8.193 -21.496 1.00 98.69 197 VAL A N 1
ATOM 1539 C CA . VAL A 1 197 ? 6.100 9.285 -21.042 1.00 98.69 197 VAL A CA 1
ATOM 1540 C C . VAL A 1 197 ? 4.838 9.386 -21.902 1.00 98.69 197 VAL A C 1
ATOM 1542 O O . VAL A 1 197 ? 3.760 9.630 -21.365 1.00 98.69 197 VAL A O 1
ATOM 1545 N N . GLN A 1 198 ? 4.935 9.183 -23.220 1.00 98.62 198 GLN A N 1
ATOM 1546 C CA . GLN A 1 198 ? 3.770 9.190 -24.114 1.00 98.62 198 GLN A CA 1
ATOM 1547 C C . GLN A 1 198 ? 2.805 8.035 -23.816 1.00 98.62 198 GLN A C 1
ATOM 1549 O O . GLN A 1 198 ? 1.592 8.243 -23.755 1.00 98.62 198 GLN A O 1
ATOM 1554 N N . ASP A 1 199 ? 3.342 6.838 -23.601 1.00 98.75 199 ASP A N 1
ATOM 1555 C CA . ASP A 1 199 ? 2.568 5.637 -23.303 1.00 98.75 199 ASP A CA 1
ATOM 1556 C C . ASP A 1 199 ? 1.911 5.726 -21.915 1.00 98.75 199 ASP A C 1
ATOM 1558 O O . ASP A 1 199 ? 0.713 5.461 -21.774 1.00 98.75 199 ASP A O 1
ATOM 1562 N N . LEU A 1 200 ? 2.637 6.236 -20.918 1.00 98.75 200 LEU A N 1
ATOM 1563 C CA . LEU A 1 200 ? 2.080 6.551 -19.604 1.00 98.75 200 LEU A CA 1
ATOM 1564 C C . LEU A 1 200 ? 0.987 7.625 -19.684 1.00 98.75 200 LEU A C 1
ATOM 1566 O O . LEU A 1 200 ? -0.085 7.457 -19.104 1.00 98.75 200 LEU A O 1
ATOM 1570 N N . ALA A 1 201 ? 1.197 8.697 -20.455 1.00 98.75 201 ALA A N 1
ATOM 1571 C CA . ALA A 1 201 ? 0.185 9.734 -20.651 1.00 98.75 201 ALA A CA 1
ATOM 1572 C C . ALA A 1 201 ? -1.105 9.174 -21.268 1.00 98.75 201 ALA A C 1
ATOM 1574 O O . ALA A 1 201 ? -2.199 9.568 -20.861 1.00 98.75 201 ALA A O 1
ATOM 1575 N N . ALA A 1 202 ? -0.993 8.239 -22.218 1.00 98.75 202 ALA A N 1
ATOM 1576 C CA . ALA A 1 202 ? -2.145 7.595 -22.841 1.00 98.75 202 ALA A CA 1
ATOM 1577 C C . ALA A 1 202 ? -2.973 6.779 -21.834 1.00 98.75 202 ALA A C 1
ATOM 1579 O O . ALA A 1 202 ? -4.204 6.849 -21.866 1.00 98.75 202 ALA A O 1
ATOM 1580 N N . LEU A 1 203 ? -2.320 6.055 -20.917 1.00 98.44 203 LEU A N 1
ATOM 1581 C CA . LEU A 1 203 ? -3.001 5.319 -19.847 1.00 98.44 203 LEU A CA 1
ATOM 1582 C C . LEU A 1 203 ? -3.584 6.248 -18.772 1.00 98.44 203 LEU A C 1
ATOM 1584 O O . LEU A 1 203 ? -4.730 6.056 -18.353 1.00 98.44 203 LEU A O 1
ATOM 1588 N N . CYS A 1 204 ? -2.849 7.277 -18.339 1.00 98.50 204 CYS A N 1
ATOM 1589 C CA . CYS A 1 204 ? -3.339 8.270 -17.373 1.00 98.50 204 CYS A CA 1
ATOM 1590 C C . CYS A 1 204 ? -4.547 9.063 -17.904 1.00 98.50 204 CYS A C 1
ATOM 1592 O O . CYS A 1 204 ? -5.407 9.454 -17.119 1.00 98.50 204 CYS A O 1
ATOM 1594 N N . ALA A 1 205 ? -4.670 9.225 -19.226 1.00 98.62 205 ALA A N 1
ATOM 1595 C CA . ALA A 1 205 ? -5.823 9.853 -19.879 1.00 98.62 205 ALA A CA 1
ATOM 1596 C C . ALA A 1 205 ? -7.122 9.027 -19.847 1.00 98.62 205 ALA A C 1
ATOM 1598 O O . ALA A 1 205 ? -8.170 9.488 -20.320 1.00 98.62 205 ALA A O 1
ATOM 1599 N N . VAL A 1 206 ? -7.078 7.797 -19.328 1.00 98.50 206 VAL A N 1
ATOM 1600 C CA . VAL A 1 206 ? -8.263 6.969 -19.090 1.00 98.50 206 VAL A CA 1
ATOM 1601 C C . VAL A 1 206 ? -8.660 7.078 -17.613 1.00 98.50 206 VAL A C 1
ATOM 1603 O O . VAL A 1 206 ? -7.924 6.576 -16.763 1.00 98.50 206 VAL A O 1
ATOM 1606 N N . PRO A 1 207 ? -9.802 7.696 -17.266 1.00 97.38 207 PRO A N 1
ATOM 1607 C CA . PRO A 1 207 ? -10.293 7.754 -15.892 1.00 97.38 207 PRO A CA 1
ATOM 1608 C C . PRO A 1 207 ? -10.930 6.419 -15.478 1.00 97.38 207 PRO A C 1
ATOM 1610 O O . PRO A 1 207 ? -12.140 6.331 -15.282 1.00 97.38 207 PRO A O 1
ATOM 1613 N N . SER A 1 208 ? -10.107 5.376 -15.369 1.00 97.69 208 SER A N 1
ATOM 1614 C CA . SER A 1 208 ? -10.454 3.989 -15.023 1.00 97.69 208 SER A CA 1
ATOM 1615 C C . SER A 1 208 ? -10.848 3.818 -13.550 1.00 97.69 208 SER A C 1
ATOM 1617 O O . SER A 1 208 ? -10.319 2.986 -12.827 1.00 97.69 208 SER A O 1
ATOM 1619 N N . VAL A 1 209 ? -11.783 4.642 -13.089 1.00 94.44 209 VAL A N 1
ATOM 1620 C CA . VAL A 1 209 ? -12.400 4.518 -11.769 1.00 94.44 209 VAL A CA 1
ATOM 1621 C C . VAL A 1 209 ? -13.484 3.450 -11.844 1.00 94.44 209 VAL A C 1
ATOM 1623 O O . VAL A 1 209 ? -14.261 3.424 -12.802 1.00 94.44 209 VAL A O 1
ATOM 1626 N N . ASP A 1 210 ? -13.548 2.580 -10.838 1.00 90.19 210 ASP A N 1
ATOM 1627 C CA . ASP A 1 210 ? -14.605 1.572 -10.738 1.00 90.19 210 ASP A CA 1
ATOM 1628 C C . ASP A 1 210 ? -16.007 2.200 -10.833 1.00 90.19 210 ASP A C 1
ATOM 1630 O O . ASP A 1 210 ? -16.316 3.202 -10.178 1.00 90.19 210 ASP A O 1
ATOM 1634 N N . ALA A 1 211 ? -16.853 1.599 -11.668 1.00 91.56 211 ALA A N 1
ATOM 1635 C CA . ALA A 1 211 ? -18.210 2.055 -11.931 1.00 91.56 211 ALA A CA 1
ATOM 1636 C C . ALA A 1 211 ? -19.180 0.875 -12.078 1.00 91.56 211 ALA A C 1
ATOM 1638 O O . ALA A 1 211 ? -18.783 -0.292 -12.080 1.00 91.56 211 ALA A O 1
ATOM 1639 N N . ASP A 1 212 ? -20.473 1.191 -12.199 1.00 91.81 212 ASP A N 1
ATOM 1640 C CA . ASP A 1 212 ? -21.515 0.179 -12.356 1.00 91.81 212 ASP A CA 1
ATOM 1641 C C . ASP A 1 212 ? -21.254 -0.716 -13.588 1.00 91.81 212 ASP A C 1
ATOM 1643 O O . ASP A 1 212 ? -20.841 -0.214 -14.639 1.00 91.81 212 ASP A O 1
ATOM 1647 N N . PRO A 1 213 ? -21.520 -2.033 -13.494 1.00 94.94 213 PRO A N 1
ATOM 1648 C CA . PRO A 1 213 ? -21.310 -2.950 -14.606 1.00 94.94 213 PRO A CA 1
ATOM 1649 C C . PRO A 1 213 ? -22.149 -2.591 -15.841 1.00 94.94 213 PRO A C 1
ATOM 1651 O O . PRO A 1 213 ? -23.362 -2.387 -15.752 1.00 94.94 213 PRO A O 1
ATOM 1654 N N . GLU A 1 214 ? -21.519 -2.636 -17.014 1.00 95.06 214 GLU A N 1
ATOM 1655 C CA . GLU A 1 214 ? -22.161 -2.486 -18.323 1.00 95.06 214 GLU A CA 1
ATOM 1656 C C . GLU A 1 214 ? -21.932 -3.725 -19.209 1.00 95.06 214 GLU A C 1
ATOM 1658 O O . GLU A 1 214 ? -21.177 -4.641 -18.866 1.00 95.06 214 GLU A O 1
ATOM 1663 N N . GLU A 1 215 ? -22.601 -3.794 -20.367 1.00 94.25 215 GLU A N 1
ATOM 1664 C CA . GLU A 1 215 ? -22.479 -4.933 -21.286 1.00 94.25 215 GLU A CA 1
ATOM 1665 C C . GLU A 1 215 ? -21.024 -5.117 -21.755 1.00 94.25 215 GLU A C 1
ATOM 1667 O O . GLU A 1 215 ? -20.472 -4.308 -22.502 1.00 94.25 215 GLU A O 1
ATOM 1672 N N . GLY A 1 216 ? -20.395 -6.205 -21.302 1.00 93.56 216 GLY A N 1
ATOM 1673 C CA . GLY A 1 216 ? -18.992 -6.500 -21.593 1.00 93.56 216 GLY A CA 1
ATOM 1674 C C . GLY A 1 216 ? -17.992 -5.579 -20.888 1.00 93.56 216 GLY A C 1
ATOM 1675 O O . GLY A 1 216 ? -16.842 -5.538 -21.312 1.00 93.56 216 GLY A O 1
ATOM 1676 N N . ALA A 1 217 ? -18.409 -4.846 -19.853 1.00 96.69 217 ALA A N 1
ATOM 1677 C CA . ALA A 1 217 ? -17.553 -3.997 -19.028 1.00 96.69 217 ALA A CA 1
ATOM 1678 C C . ALA A 1 217 ? -17.931 -4.161 -17.540 1.00 96.69 217 ALA A C 1
ATOM 1680 O O . ALA A 1 217 ? -18.666 -3.335 -16.992 1.00 96.69 217 ALA A O 1
ATOM 1681 N N . PRO A 1 218 ? -17.474 -5.245 -16.881 1.00 96.12 218 PRO A N 1
ATOM 1682 C CA . PRO A 1 218 ? -17.914 -5.611 -15.529 1.00 96.12 218 PRO A CA 1
ATOM 1683 C C . PRO A 1 218 ? -17.610 -4.569 -14.448 1.00 96.12 218 PRO A C 1
ATOM 1685 O O . PRO A 1 218 ? -18.316 -4.528 -13.448 1.00 96.12 218 PRO A O 1
ATOM 1688 N N . TYR A 1 219 ? -16.599 -3.728 -14.672 1.00 96.06 219 TYR A N 1
ATOM 1689 C CA . TYR A 1 219 ? -16.151 -2.676 -13.750 1.00 96.06 219 TYR A CA 1
ATOM 1690 C C . TYR A 1 219 ? -16.285 -1.271 -14.363 1.00 96.06 219 TYR A C 1
ATOM 1692 O O . TYR A 1 219 ? -15.575 -0.339 -13.986 1.00 96.06 219 TYR A O 1
ATOM 1700 N N . GLY A 1 220 ? -17.163 -1.129 -15.361 1.00 96.62 220 GLY A N 1
ATOM 1701 C CA . GLY A 1 220 ? -17.388 0.113 -16.095 1.00 96.62 220 GLY A CA 1
ATOM 1702 C C . GLY A 1 220 ? -16.560 0.256 -17.375 1.00 96.62 220 GLY A C 1
ATOM 1703 O O . GLY A 1 220 ? -15.531 -0.397 -17.579 1.00 96.62 220 GLY A O 1
ATOM 1704 N N . LEU A 1 221 ? -17.032 1.128 -18.271 1.00 97.81 221 LEU A N 1
ATOM 1705 C CA . LEU A 1 221 ? -16.455 1.316 -19.608 1.00 97.81 221 LEU A CA 1
ATOM 1706 C C . LEU A 1 221 ? -15.012 1.833 -19.590 1.00 97.81 221 LEU A C 1
ATOM 1708 O O . LEU A 1 221 ? -14.218 1.431 -20.437 1.00 97.81 221 LEU A O 1
ATOM 1712 N N . GLU A 1 222 ? -14.653 2.693 -18.636 1.00 98.06 222 GLU A N 1
ATOM 1713 C CA . GLU A 1 222 ? -13.301 3.263 -18.571 1.00 98.06 222 GLU A CA 1
ATOM 1714 C C . GLU A 1 222 ? -12.260 2.234 -18.105 1.00 98.06 222 GLU A C 1
ATOM 1716 O O . GLU A 1 222 ? -11.139 2.234 -18.608 1.00 98.06 222 GLU A O 1
ATOM 1721 N N . ASN A 1 223 ? -12.635 1.290 -17.235 1.00 97.88 223 ASN A N 1
ATOM 1722 C CA . ASN A 1 223 ? -11.774 0.159 -16.875 1.00 97.88 223 ASN A CA 1
ATOM 1723 C C . ASN A 1 223 ? -11.499 -0.748 -18.072 1.00 97.88 223 ASN A C 1
ATOM 1725 O O . ASN A 1 223 ? -10.350 -1.075 -18.369 1.00 97.88 223 ASN A O 1
ATOM 1729 N N . LYS A 1 224 ? -12.546 -1.074 -18.835 1.00 98.31 224 LYS A N 1
ATOM 1730 C CA . LYS A 1 224 ? -12.390 -1.790 -20.102 1.00 98.31 224 LYS A CA 1
ATOM 1731 C C . LYS A 1 224 ? -11.477 -1.030 -21.073 1.00 98.31 224 LYS A C 1
ATOM 1733 O O . LYS A 1 224 ? -10.571 -1.628 -21.647 1.00 98.31 224 LYS A O 1
ATOM 1738 N N . ARG A 1 225 ? -11.685 0.279 -21.239 1.00 98.56 225 ARG A N 1
ATOM 1739 C CA . ARG A 1 225 ? -10.863 1.128 -22.114 1.00 98.56 225 ARG A CA 1
ATOM 1740 C C . ARG A 1 225 ? -9.395 1.149 -21.678 1.00 98.56 225 ARG A C 1
ATOM 1742 O O . ARG A 1 225 ? -8.520 1.161 -22.537 1.00 98.56 225 ARG A O 1
ATOM 1749 N N . ALA A 1 226 ? -9.101 1.132 -20.377 1.00 98.75 226 ALA A N 1
ATOM 1750 C CA . ALA A 1 226 ? -7.723 1.066 -19.888 1.00 98.75 226 ALA A CA 1
ATOM 1751 C C . ALA A 1 226 ? -7.040 -0.252 -20.289 1.00 98.75 226 ALA A C 1
ATOM 1753 O O . ALA A 1 226 ? -5.909 -0.221 -20.775 1.00 98.75 226 ALA A O 1
ATOM 1754 N N . LEU A 1 227 ? -7.749 -1.386 -20.186 1.00 98.75 227 LEU A N 1
ATOM 1755 C CA . LEU A 1 227 ? -7.262 -2.677 -20.688 1.00 98.75 227 LEU A CA 1
ATOM 1756 C C . LEU A 1 227 ? -7.011 -2.636 -22.204 1.00 98.75 227 LEU A C 1
ATOM 1758 O O . LEU A 1 227 ? -5.990 -3.135 -22.665 1.00 98.75 227 LEU A O 1
ATOM 1762 N N . GLU A 1 228 ? -7.904 -2.021 -22.985 1.00 98.75 228 GLU A N 1
ATOM 1763 C CA . GLU A 1 228 ? -7.736 -1.863 -24.440 1.00 98.75 228 GLU A CA 1
ATOM 1764 C C . GLU A 1 228 ? -6.491 -1.031 -24.791 1.00 98.75 228 GLU A C 1
ATOM 1766 O O . GLU A 1 228 ? -5.685 -1.459 -25.616 1.00 98.75 228 GLU A O 1
ATOM 1771 N N . VAL A 1 229 ? -6.275 0.108 -24.119 1.00 98.81 229 VAL A N 1
ATOM 1772 C CA . VAL A 1 229 ? -5.079 0.950 -24.316 1.00 98.81 229 VAL A CA 1
ATOM 1773 C C . VAL A 1 229 ? -3.797 0.181 -23.985 1.00 98.81 229 VAL A C 1
ATOM 1775 O O . VAL A 1 229 ? -2.825 0.255 -24.740 1.00 98.81 229 VAL A O 1
ATOM 1778 N N . PHE A 1 230 ? -3.791 -0.586 -22.892 1.00 98.81 230 PHE A N 1
ATOM 1779 C CA . PHE A 1 230 ? -2.665 -1.446 -22.526 1.00 98.81 230 PHE A CA 1
ATOM 1780 C C . PHE A 1 230 ? -2.391 -2.526 -23.582 1.00 98.81 230 PHE A C 1
ATOM 1782 O O . PHE A 1 230 ? -1.247 -2.717 -23.995 1.00 98.81 230 PHE A O 1
ATOM 1789 N N . LEU A 1 231 ? -3.432 -3.215 -24.055 1.00 98.88 231 LEU A N 1
ATOM 1790 C CA . LEU A 1 231 ? -3.310 -4.268 -25.064 1.00 98.88 231 LEU A CA 1
ATOM 1791 C C . LEU A 1 231 ? -2.765 -3.723 -26.390 1.00 98.88 231 LEU A C 1
ATOM 1793 O O . LEU A 1 231 ? -1.870 -4.336 -26.972 1.00 98.88 231 LEU A O 1
ATOM 1797 N N . ASP A 1 232 ? -3.252 -2.565 -26.840 1.00 98.69 232 ASP A N 1
ATOM 1798 C CA . ASP A 1 232 ? -2.769 -1.897 -28.054 1.00 98.69 232 ASP A CA 1
ATOM 1799 C C . ASP A 1 232 ? -1.296 -1.479 -27.919 1.00 98.69 232 ASP A C 1
ATOM 1801 O O . ASP A 1 232 ? -0.496 -1.649 -28.848 1.00 98.69 232 ASP A O 1
ATOM 1805 N N . MET A 1 233 ? -0.916 -0.958 -26.749 1.00 98.50 233 MET A N 1
ATOM 1806 C CA . MET A 1 233 ? 0.463 -0.594 -26.418 1.00 98.50 233 MET A CA 1
ATOM 1807 C C . MET A 1 233 ? 1.389 -1.814 -26.458 1.00 98.50 233 MET A C 1
ATOM 1809 O O . MET A 1 233 ? 2.386 -1.809 -27.182 1.00 98.50 233 MET A O 1
ATOM 1813 N N . ALA A 1 234 ? 1.032 -2.888 -25.754 1.00 98.75 234 ALA A N 1
ATOM 1814 C CA . ALA A 1 234 ? 1.817 -4.115 -25.713 1.00 98.75 234 ALA A CA 1
ATOM 1815 C C . ALA A 1 234 ? 1.907 -4.798 -27.091 1.00 98.75 234 ALA A C 1
ATOM 1817 O O . ALA A 1 234 ? 2.976 -5.254 -27.503 1.00 98.75 234 ALA A O 1
ATOM 1818 N N . GLN A 1 235 ? 0.817 -4.813 -27.861 1.00 98.50 235 GLN A N 1
ATOM 1819 C CA . GLN A 1 235 ? 0.820 -5.376 -29.209 1.00 98.50 235 GLN A CA 1
ATOM 1820 C C . GLN A 1 235 ? 1.745 -4.588 -30.147 1.00 98.50 235 GLN A C 1
ATOM 1822 O O . GLN A 1 235 ? 2.481 -5.188 -30.934 1.00 98.50 235 GLN A O 1
ATOM 1827 N N . ARG A 1 236 ? 1.757 -3.251 -30.051 1.00 98.19 236 ARG A N 1
ATOM 1828 C CA . ARG A 1 236 ? 2.681 -2.392 -30.811 1.00 98.19 236 ARG A CA 1
ATOM 1829 C C . ARG A 1 236 ? 4.149 -2.680 -30.482 1.00 98.19 236 ARG A C 1
ATOM 1831 O O . ARG A 1 236 ? 4.989 -2.545 -31.369 1.00 98.19 236 ARG A O 1
ATOM 1838 N N . MET A 1 237 ? 4.448 -3.099 -29.253 1.00 98.19 237 MET A N 1
ATOM 1839 C CA . MET A 1 237 ? 5.789 -3.512 -28.816 1.00 98.19 237 MET A CA 1
ATOM 1840 C C . MET A 1 237 ? 6.149 -4.958 -29.204 1.00 98.19 237 MET A C 1
ATOM 1842 O O . MET A 1 237 ? 7.280 -5.379 -28.990 1.00 98.19 237 MET A O 1
ATOM 1846 N N . GLY A 1 238 ? 5.228 -5.708 -29.819 1.00 97.94 238 GLY A N 1
ATOM 1847 C CA . GLY A 1 238 ? 5.487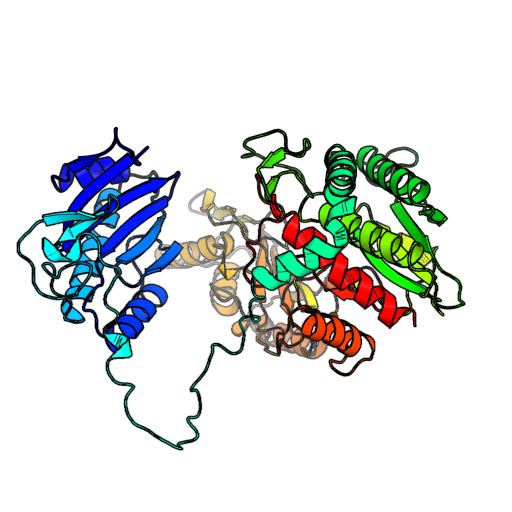 -7.051 -30.347 1.00 97.94 238 GLY A CA 1
ATOM 1848 C C . GLY A 1 238 ? 5.144 -8.204 -29.401 1.00 97.94 238 GLY A C 1
ATOM 1849 O O . GLY A 1 238 ? 5.484 -9.347 -29.706 1.00 97.94 238 GLY A O 1
ATOM 1850 N N . PHE A 1 239 ? 4.457 -7.939 -28.287 1.00 98.62 239 PHE A N 1
ATOM 1851 C CA . PHE A 1 239 ? 4.019 -8.983 -27.359 1.00 98.62 239 PHE A CA 1
ATOM 1852 C C . PHE A 1 239 ? 2.809 -9.762 -27.877 1.00 98.62 239 PHE A C 1
ATOM 1854 O O . PHE A 1 239 ? 1.976 -9.245 -28.627 1.00 98.62 239 PHE A O 1
ATOM 1861 N N . HIS A 1 240 ? 2.670 -11.009 -27.421 1.00 98.19 240 HIS A N 1
ATOM 1862 C CA . HIS A 1 240 ? 1.389 -11.699 -27.497 1.00 98.19 240 HIS A CA 1
ATOM 1863 C C . HIS A 1 240 ? 0.460 -11.116 -26.432 1.00 98.19 240 HIS A C 1
ATOM 1865 O O . HIS A 1 240 ? 0.819 -11.084 -25.259 1.00 98.19 240 HIS A O 1
ATOM 1871 N N . THR A 1 241 ? -0.718 -10.645 -26.830 1.00 98.75 241 THR A N 1
ATOM 1872 C CA . THR A 1 241 ? -1.655 -9.984 -25.922 1.00 98.75 241 THR A CA 1
ATOM 1873 C C . THR A 1 241 ? -2.974 -10.739 -25.828 1.00 98.75 241 THR A C 1
ATOM 1875 O O . THR A 1 241 ? -3.469 -11.277 -26.823 1.00 98.75 241 THR A O 1
ATOM 1878 N N . VAL A 1 242 ? -3.545 -10.785 -24.623 1.00 98.75 242 VAL A N 1
ATOM 1879 C CA . VAL A 1 242 ? -4.822 -11.453 -24.346 1.00 98.75 242 VAL A CA 1
ATOM 1880 C C . VAL A 1 242 ? -5.680 -10.590 -23.435 1.00 98.75 242 VAL A C 1
ATOM 1882 O O . VAL A 1 242 ? -5.234 -10.132 -22.387 1.00 98.75 242 VAL A O 1
ATOM 1885 N N . ASN A 1 243 ? -6.930 -10.389 -23.847 1.00 98.62 243 ASN A N 1
ATOM 1886 C CA . ASN A 1 243 ? -7.988 -9.826 -23.019 1.00 98.62 243 ASN A CA 1
ATOM 1887 C C . ASN A 1 243 ? -8.721 -10.976 -22.314 1.00 98.62 243 ASN A C 1
ATOM 1889 O O . ASN A 1 243 ? -9.185 -11.904 -22.978 1.00 98.62 243 ASN A O 1
ATOM 1893 N N . VAL A 1 244 ? -8.835 -10.899 -20.990 1.00 98.31 244 VAL A N 1
ATOM 1894 C CA . VAL A 1 244 ? -9.491 -11.901 -20.147 1.00 98.31 244 VAL A CA 1
ATOM 1895 C C . VAL A 1 244 ? -10.846 -11.346 -19.716 1.00 98.31 244 VAL A C 1
ATOM 1897 O O . VAL A 1 244 ? -10.981 -10.690 -18.682 1.00 98.31 244 VAL A O 1
ATOM 1900 N N . ASP A 1 245 ? -11.851 -11.567 -20.566 1.00 97.88 245 ASP A N 1
ATOM 1901 C CA . ASP A 1 245 ? -13.260 -11.206 -20.349 1.00 97.88 245 ASP A CA 1
ATOM 1902 C C . ASP A 1 245 ? -13.515 -9.737 -19.944 1.00 97.88 245 ASP A C 1
ATOM 1904 O O . ASP A 1 245 ? -14.515 -9.426 -19.296 1.00 97.88 245 ASP A O 1
ATOM 1908 N N . ASN A 1 246 ? -12.634 -8.815 -20.344 1.00 97.94 246 ASN A N 1
ATOM 1909 C CA . ASN A 1 246 ? -12.623 -7.396 -19.957 1.00 97.94 246 ASN A CA 1
ATOM 1910 C C . ASN A 1 246 ? -12.536 -7.155 -18.438 1.00 97.94 246 ASN A C 1
ATOM 1912 O O . ASN A 1 246 ? -12.999 -6.125 -17.950 1.00 97.94 246 ASN A O 1
ATOM 1916 N N . GLN A 1 247 ? -11.970 -8.110 -17.700 1.00 97.38 247 GLN A N 1
ATOM 1917 C CA . GLN A 1 247 ? -11.698 -8.008 -16.262 1.00 97.38 247 GLN A CA 1
ATOM 1918 C C . GLN A 1 247 ? -10.198 -7.943 -15.973 1.00 97.38 247 GLN A C 1
ATOM 1920 O O . GLN A 1 247 ? -9.774 -7.339 -14.994 1.00 97.38 247 GLN A O 1
ATOM 1925 N N . ALA A 1 248 ? -9.398 -8.574 -16.826 1.00 98.44 248 ALA A N 1
ATOM 1926 C CA . ALA A 1 248 ? -7.949 -8.518 -16.794 1.00 98.44 248 ALA A CA 1
ATOM 1927 C C . ALA A 1 248 ? -7.403 -8.570 -18.225 1.00 98.44 248 ALA A C 1
ATOM 1929 O O . ALA A 1 248 ? -8.128 -8.851 -19.185 1.00 98.44 248 ALA A O 1
ATOM 1930 N N . ALA A 1 249 ? -6.114 -8.317 -18.374 1.00 98.75 249 ALA A N 1
ATOM 1931 C CA . ALA A 1 249 ? -5.392 -8.506 -19.620 1.00 98.75 249 ALA A CA 1
ATOM 1932 C C . ALA A 1 249 ? -3.958 -8.943 -19.327 1.00 98.75 249 ALA A C 1
ATOM 1934 O O . ALA A 1 249 ? -3.466 -8.765 -18.215 1.00 98.75 249 ALA A O 1
ATOM 1935 N N . TYR A 1 250 ? -3.268 -9.502 -20.316 1.00 98.81 250 TYR A N 1
ATOM 1936 C CA . TYR A 1 250 ? -1.832 -9.712 -20.194 1.00 98.81 250 TYR A CA 1
ATOM 1937 C C . TYR A 1 250 ? -1.079 -9.511 -21.504 1.00 98.81 250 TYR A C 1
ATOM 1939 O O . TYR A 1 250 ? -1.616 -9.717 -22.596 1.00 98.81 250 TYR A O 1
ATOM 1947 N N . ALA A 1 251 ? 0.190 -9.136 -21.360 1.00 98.81 251 ALA A N 1
ATOM 1948 C CA . ALA A 1 251 ? 1.210 -9.179 -22.398 1.00 98.81 251 ALA A CA 1
ATOM 1949 C C . ALA A 1 251 ? 2.180 -10.326 -22.086 1.00 98.81 251 ALA A C 1
ATOM 1951 O O . ALA A 1 251 ? 2.601 -10.475 -20.942 1.00 98.81 251 ALA A O 1
ATOM 1952 N N . GLU A 1 252 ? 2.526 -11.144 -23.078 1.00 98.62 252 GLU A N 1
ATOM 1953 C CA . GLU A 1 252 ? 3.372 -12.330 -22.922 1.00 98.62 252 GLU A CA 1
ATOM 1954 C C . GLU A 1 252 ? 4.528 -12.336 -23.935 1.00 98.62 252 GLU A C 1
ATOM 1956 O O . GLU A 1 252 ? 4.363 -11.986 -25.110 1.00 98.62 252 GLU A O 1
ATOM 1961 N N . MET A 1 253 ? 5.698 -12.784 -23.475 1.00 97.56 253 MET A N 1
ATOM 1962 C CA . MET A 1 253 ? 6.853 -13.129 -24.308 1.00 97.56 253 MET A CA 1
ATOM 1963 C C . MET A 1 253 ? 7.488 -14.457 -23.879 1.00 97.56 253 MET A C 1
ATOM 1965 O O . MET A 1 253 ? 7.186 -15.013 -22.821 1.00 97.56 253 MET A O 1
ATOM 1969 N N . GLY A 1 254 ? 8.434 -14.935 -24.686 1.00 94.38 254 GLY A N 1
ATOM 1970 C CA . GLY A 1 254 ? 9.186 -16.154 -24.402 1.00 94.38 254 GLY A CA 1
ATOM 1971 C C . GLY A 1 254 ? 8.415 -17.428 -24.744 1.00 94.38 254 GLY A C 1
ATOM 1972 O O . GLY A 1 254 ? 7.351 -17.409 -25.362 1.00 94.38 254 GLY A O 1
ATOM 1973 N N . GLN A 1 255 ? 9.006 -18.565 -24.395 1.00 89.31 255 GLN A N 1
ATOM 1974 C CA . GLN A 1 255 ? 8.451 -19.896 -24.626 1.00 89.31 255 GLN A CA 1
ATOM 1975 C C . GLN A 1 255 ? 8.799 -20.770 -23.420 1.00 89.31 255 GLN A C 1
ATOM 1977 O O . GLN A 1 255 ? 9.805 -20.541 -22.761 1.00 89.31 255 GLN A O 1
ATOM 1982 N N . GLY A 1 256 ? 7.976 -21.770 -23.125 1.00 90.94 256 GLY A N 1
ATOM 1983 C CA . GLY A 1 256 ? 8.188 -22.639 -21.969 1.00 90.94 256 GLY A CA 1
ATOM 1984 C C . GLY A 1 256 ? 6.881 -23.228 -21.460 1.00 90.94 256 GLY A C 1
ATOM 1985 O O . GLY A 1 256 ? 5.801 -22.735 -21.795 1.00 90.94 256 GLY A O 1
ATOM 1986 N N . GLN A 1 257 ? 6.982 -24.303 -20.676 1.00 92.00 257 GLN A N 1
ATOM 1987 C CA . GLN A 1 257 ? 5.811 -24.878 -20.007 1.00 92.00 257 GLN A CA 1
ATOM 1988 C C . GLN A 1 257 ? 5.363 -23.991 -18.850 1.00 92.00 257 GLN A C 1
ATOM 1990 O O . GLN A 1 257 ? 4.186 -23.662 -18.789 1.00 92.00 257 GLN A O 1
ATOM 1995 N N . ASP A 1 258 ? 6.304 -23.542 -18.021 1.00 95.88 258 ASP A N 1
ATOM 1996 C CA . ASP A 1 258 ? 6.024 -22.661 -16.890 1.00 95.88 258 ASP A CA 1
ATOM 1997 C C . ASP A 1 258 ? 6.056 -21.182 -17.300 1.00 95.88 258 ASP A C 1
ATOM 1999 O O . ASP A 1 258 ? 6.628 -20.802 -18.331 1.00 95.88 258 ASP A O 1
ATOM 2003 N N . MET A 1 259 ? 5.457 -20.346 -16.455 1.00 97.50 259 MET A N 1
ATOM 2004 C CA . MET A 1 259 ? 5.356 -18.903 -16.639 1.00 97.50 259 MET A CA 1
ATOM 2005 C C . MET A 1 259 ? 5.734 -18.164 -15.349 1.00 97.50 259 MET A C 1
ATOM 2007 O O . MET A 1 259 ? 5.391 -18.608 -14.248 1.00 97.50 259 MET A O 1
ATOM 2011 N N . VAL A 1 260 ? 6.463 -17.057 -15.488 1.00 98.44 260 VAL A N 1
ATOM 2012 C CA . VAL A 1 260 ? 6.722 -16.086 -14.416 1.00 98.44 260 VAL A CA 1
ATOM 2013 C C . VAL A 1 260 ? 6.037 -14.769 -14.743 1.00 98.44 260 VAL A C 1
ATOM 2015 O O . VAL A 1 260 ? 5.917 -14.417 -15.920 1.00 98.44 260 VAL A O 1
ATOM 2018 N N . ALA A 1 261 ? 5.574 -14.054 -13.720 1.00 98.25 261 ALA A N 1
ATOM 2019 C CA . ALA A 1 261 ? 4.766 -12.860 -13.931 1.00 98.25 261 ALA A CA 1
ATOM 2020 C C . ALA A 1 261 ? 5.228 -11.650 -13.126 1.00 98.25 261 ALA A C 1
ATOM 2022 O O . ALA A 1 261 ? 5.671 -11.769 -11.985 1.00 98.25 261 ALA A O 1
ATOM 2023 N N . ALA A 1 262 ? 5.027 -10.484 -13.719 1.00 98.56 262 ALA A N 1
ATOM 2024 C CA . ALA A 1 262 ? 4.730 -9.279 -12.972 1.00 98.56 262 ALA A CA 1
ATOM 2025 C C . ALA A 1 262 ? 3.210 -9.059 -12.984 1.00 98.56 262 ALA A C 1
ATOM 2027 O O . ALA A 1 262 ? 2.552 -9.328 -13.996 1.00 98.56 262 ALA A O 1
ATOM 2028 N N . VAL A 1 263 ? 2.658 -8.595 -11.870 1.00 98.31 263 VAL A N 1
ATOM 2029 C CA . VAL A 1 263 ? 1.231 -8.299 -11.720 1.00 98.31 263 VAL A CA 1
ATOM 2030 C C . VAL A 1 263 ? 1.076 -6.818 -11.379 1.00 98.31 263 VAL A C 1
ATOM 2032 O O . VAL A 1 263 ? 1.795 -6.320 -10.524 1.00 98.31 263 VAL A O 1
ATOM 2035 N N . CYS A 1 264 ? 0.171 -6.133 -12.066 1.00 98.38 264 CYS A N 1
ATOM 2036 C CA . CYS A 1 264 ? -0.126 -4.709 -11.897 1.00 98.38 264 CYS A CA 1
ATOM 2037 C C . CYS A 1 264 ? -1.636 -4.471 -12.016 1.00 98.38 264 CYS A C 1
ATOM 2039 O O . CYS A 1 264 ? -2.376 -5.363 -12.445 1.00 98.38 264 CYS A O 1
ATOM 2041 N N . HIS A 1 265 ? -2.108 -3.262 -11.740 1.00 98.19 265 HIS A N 1
ATOM 2042 C CA . HIS A 1 265 ? -3.488 -2.869 -12.030 1.00 98.19 265 HIS A CA 1
ATOM 2043 C C . HIS A 1 265 ? -3.585 -1.547 -12.791 1.00 98.19 265 HIS A C 1
ATOM 2045 O O . HIS A 1 265 ? -2.657 -0.749 -12.858 1.00 98.19 265 HIS A O 1
ATOM 2051 N N . LEU A 1 266 ? -4.720 -1.357 -13.465 1.00 98.38 266 LEU A N 1
ATOM 2052 C CA . LEU A 1 266 ? -4.994 -0.163 -14.267 1.00 98.38 266 LEU A CA 1
ATOM 2053 C C . LEU A 1 266 ? -6.213 0.614 -13.777 1.00 98.38 266 LEU A C 1
ATOM 2055 O O . LEU A 1 266 ? -6.428 1.738 -14.247 1.00 98.38 266 LEU A O 1
ATOM 2059 N N . ASP A 1 267 ? -7.020 0.039 -12.884 1.00 97.56 267 ASP A N 1
ATOM 2060 C CA . ASP A 1 267 ? -8.040 0.799 -12.173 1.00 97.56 267 ASP A CA 1
ATOM 2061 C C . ASP A 1 267 ? -7.399 1.756 -11.172 1.00 97.56 267 ASP A C 1
ATOM 2063 O O . ASP A 1 267 ? -6.288 1.522 -10.708 1.00 97.56 267 ASP A O 1
ATOM 2067 N N . VAL A 1 268 ? -8.088 2.862 -10.900 1.00 94.38 268 VAL A N 1
ATOM 2068 C CA . VAL A 1 268 ? -7.608 3.917 -10.004 1.00 94.38 268 VAL A CA 1
ATOM 2069 C C . VAL A 1 268 ? -8.709 4.362 -9.052 1.00 94.38 268 VAL A C 1
ATOM 2071 O O . VAL A 1 268 ? -9.892 4.395 -9.414 1.00 94.38 268 VAL A O 1
ATOM 2074 N N . VAL A 1 269 ? -8.331 4.819 -7.859 1.00 87.25 269 VAL A N 1
ATOM 2075 C CA . VAL A 1 269 ? -9.272 5.513 -6.971 1.00 87.25 269 VAL A CA 1
ATOM 2076 C C . VAL A 1 269 ? -9.791 6.826 -7.583 1.00 87.25 269 VAL A C 1
ATOM 2078 O O . VAL A 1 269 ? -9.097 7.486 -8.374 1.00 87.25 269 VAL A O 1
ATOM 2081 N N . PRO A 1 270 ? -10.993 7.293 -7.180 1.00 87.00 270 PRO A N 1
ATOM 2082 C CA . PRO A 1 270 ? -11.477 8.618 -7.546 1.00 87.00 270 PRO A CA 1
ATOM 2083 C C . PRO A 1 270 ? -10.441 9.719 -7.266 1.00 87.00 270 PRO A C 1
ATOM 2085 O O . PRO A 1 270 ? -9.747 9.721 -6.249 1.00 87.00 270 PRO A O 1
ATOM 2088 N N . ALA A 1 271 ? -10.348 10.709 -8.156 1.00 80.06 271 ALA A N 1
ATOM 2089 C CA . ALA A 1 271 ? -9.393 11.809 -7.993 1.00 80.06 271 ALA A CA 1
ATOM 2090 C C . ALA A 1 271 ? -9.687 12.682 -6.756 1.00 80.06 271 ALA A C 1
ATOM 2092 O O . ALA A 1 271 ? -8.769 13.233 -6.152 1.00 80.06 271 ALA A O 1
ATOM 2093 N N . GLY A 1 272 ? -10.959 12.809 -6.367 1.00 79.31 272 GLY A N 1
ATOM 2094 C CA . GLY A 1 272 ? -11.371 13.683 -5.270 1.00 79.31 272 GLY A CA 1
ATOM 2095 C C . GLY A 1 272 ? -11.153 15.170 -5.579 1.00 79.31 272 GLY A C 1
ATOM 2096 O O . GLY A 1 272 ? -11.157 15.599 -6.732 1.00 79.31 272 GLY A O 1
ATOM 2097 N N . SER A 1 273 ? -10.996 15.978 -4.530 1.00 69.69 273 SER A N 1
ATOM 2098 C CA . SER A 1 273 ? -10.735 17.423 -4.617 1.00 69.69 273 SER A CA 1
ATOM 2099 C C . SER A 1 273 ? -9.286 17.764 -4.262 1.00 69.69 273 SER A C 1
ATOM 2101 O O . SER A 1 273 ? -8.649 17.016 -3.529 1.00 69.69 273 SER A O 1
ATOM 2103 N N . GLY A 1 274 ? -8.800 18.937 -4.681 1.00 77.12 274 GLY A N 1
ATOM 2104 C CA . GLY A 1 274 ? -7.478 19.451 -4.284 1.00 77.12 274 GLY A CA 1
ATOM 2105 C C . GLY A 1 274 ? -6.372 19.280 -5.328 1.00 77.12 274 GLY A C 1
ATOM 2106 O O . GLY A 1 274 ? -5.210 19.505 -5.011 1.00 77.12 274 GLY A O 1
ATOM 2107 N N . TRP A 1 275 ? -6.725 18.896 -6.555 1.00 85.50 275 TRP A N 1
ATOM 2108 C CA . TRP A 1 275 ? -5.794 18.860 -7.679 1.00 85.50 275 TRP A CA 1
ATOM 2109 C C . TRP A 1 275 ? -5.521 20.262 -8.229 1.00 85.50 275 TRP A C 1
ATOM 2111 O O . TRP A 1 275 ? -6.450 21.048 -8.430 1.00 85.50 275 TRP A O 1
ATOM 2121 N N . ASP A 1 276 ? -4.253 20.542 -8.523 1.00 89.56 276 ASP A N 1
ATOM 2122 C CA . ASP A 1 276 ? -3.808 21.804 -9.127 1.00 89.56 276 ASP A CA 1
ATOM 2123 C C . ASP A 1 276 ? -4.031 21.831 -10.651 1.00 89.56 276 ASP A C 1
ATOM 2125 O O . ASP A 1 276 ? -4.039 22.892 -11.278 1.00 89.56 276 ASP A O 1
ATOM 2129 N N . SER A 1 277 ? -4.213 20.656 -11.257 1.00 92.06 277 SER A N 1
ATOM 2130 C CA . SER A 1 277 ? -4.443 20.453 -12.690 1.00 92.06 277 SER A CA 1
ATOM 2131 C C . SER A 1 277 ? -5.440 19.312 -12.924 1.00 92.06 277 SER A C 1
ATOM 2133 O O . SER A 1 277 ? -5.952 18.730 -11.971 1.00 92.06 277 SER A O 1
ATOM 2135 N N . ASP A 1 278 ? -5.774 19.022 -14.182 1.00 97.00 278 ASP A N 1
ATOM 2136 C CA . ASP A 1 278 ? -6.649 17.889 -14.495 1.00 97.00 278 ASP A CA 1
ATOM 2137 C C . ASP A 1 278 ? -5.969 16.562 -14.089 1.00 97.00 278 ASP A C 1
ATOM 2139 O O . ASP A 1 278 ? -4.912 16.249 -14.644 1.00 97.00 278 ASP A O 1
ATOM 2143 N N . PRO A 1 279 ? -6.553 15.771 -13.162 1.00 95.75 279 PRO A N 1
ATOM 2144 C CA . PRO A 1 279 ? -5.968 14.515 -12.687 1.00 95.75 279 PRO A CA 1
ATOM 2145 C C . PRO A 1 279 ? -5.706 13.493 -13.793 1.00 95.75 279 PRO A C 1
ATOM 2147 O O . PRO A 1 279 ? -4.836 12.642 -13.632 1.00 95.75 279 PRO A O 1
ATOM 2150 N N . PHE A 1 280 ? -6.433 13.563 -14.909 1.00 98.12 280 PHE A N 1
ATOM 2151 C CA . PHE A 1 280 ? -6.304 12.618 -16.019 1.00 98.12 280 PHE A CA 1
ATOM 2152 C C . PHE A 1 280 ? -5.543 13.215 -17.210 1.00 98.12 280 PHE A C 1
ATOM 2154 O O . PHE A 1 280 ? -5.623 12.713 -18.325 1.00 98.12 280 PHE A O 1
ATOM 2161 N N . THR A 1 281 ? -4.775 14.286 -16.996 1.00 98.12 281 THR A N 1
ATOM 2162 C CA . THR A 1 281 ? -3.840 14.816 -17.993 1.00 98.12 281 THR A CA 1
ATOM 2163 C C . THR A 1 281 ? -2.432 14.847 -17.407 1.00 98.12 281 THR A C 1
ATOM 2165 O O . THR A 1 281 ? -2.135 15.707 -16.579 1.00 98.12 281 THR A O 1
ATOM 2168 N N . LEU A 1 282 ? -1.549 13.956 -17.881 1.00 98.25 282 LEU A N 1
ATOM 2169 C CA . LEU A 1 282 ? -0.166 13.861 -17.400 1.00 98.25 282 LEU A CA 1
ATOM 2170 C C . LEU A 1 282 ? 0.582 15.189 -17.560 1.00 98.25 282 LEU A C 1
ATOM 2172 O O . LEU A 1 282 ? 0.843 15.638 -18.677 1.00 98.25 282 LEU A O 1
ATOM 2176 N N . GLN A 1 283 ? 0.941 15.800 -16.431 1.00 98.25 283 GLN A N 1
ATOM 2177 C CA . GLN A 1 283 ? 1.826 16.958 -16.389 1.00 98.25 283 GLN A CA 1
ATOM 2178 C C . GLN A 1 283 ? 3.266 16.494 -16.210 1.00 98.25 283 GLN A C 1
ATOM 2180 O O . GLN A 1 283 ? 3.549 15.635 -15.376 1.00 98.25 283 GLN A O 1
ATOM 2185 N N . VAL A 1 284 ? 4.175 17.098 -16.970 1.00 97.56 284 VAL A N 1
ATOM 2186 C CA . VAL A 1 284 ? 5.610 16.808 -16.915 1.00 97.56 284 VAL A CA 1
ATOM 2187 C C . VAL A 1 284 ? 6.338 18.085 -16.514 1.00 97.56 284 VAL A C 1
ATOM 2189 O O . VAL A 1 284 ? 6.332 19.059 -17.268 1.00 97.56 284 VAL A O 1
ATOM 2192 N N . ASP A 1 285 ? 6.962 18.080 -15.338 1.00 94.19 285 ASP A N 1
ATOM 2193 C CA . ASP A 1 285 ? 7.815 19.164 -14.844 1.00 94.19 285 ASP A CA 1
ATOM 2194 C C . ASP A 1 285 ? 9.206 18.620 -14.502 1.00 94.19 285 ASP A C 1
ATOM 2196 O O . ASP A 1 285 ? 9.465 18.109 -13.410 1.00 94.19 285 ASP A O 1
ATOM 2200 N N . GLY A 1 286 ? 10.105 18.679 -15.487 1.00 94.69 286 GLY A N 1
ATOM 2201 C CA . GLY A 1 286 ? 11.422 18.058 -15.389 1.00 94.69 286 GLY A CA 1
ATOM 2202 C C . GLY A 1 286 ? 11.304 16.546 -15.199 1.00 94.69 286 GLY A C 1
ATOM 2203 O O . GLY A 1 286 ? 10.833 15.846 -16.090 1.00 94.69 286 GLY A O 1
ATOM 2204 N N . ASP A 1 287 ? 11.750 16.065 -14.042 1.00 95.81 287 ASP A N 1
ATOM 2205 C CA . ASP A 1 287 ? 11.684 14.652 -13.653 1.00 95.81 287 ASP A CA 1
ATOM 2206 C C . ASP A 1 287 ? 10.355 14.277 -12.969 1.00 95.81 287 ASP A C 1
ATOM 2208 O O . ASP A 1 287 ? 10.055 13.105 -12.771 1.00 95.81 287 ASP A O 1
ATOM 2212 N N . ARG A 1 288 ? 9.526 15.262 -12.610 1.00 97.44 288 ARG A N 1
ATOM 2213 C CA . ARG A 1 288 ? 8.274 15.032 -11.892 1.00 97.44 288 ARG A CA 1
ATOM 2214 C C . ARG A 1 288 ? 7.114 14.840 -12.865 1.00 97.44 288 ARG A C 1
ATOM 2216 O O . ARG A 1 288 ? 6.776 15.750 -13.623 1.00 97.44 288 ARG A O 1
ATOM 2223 N N . LEU A 1 289 ? 6.468 13.682 -12.786 1.00 98.38 289 LEU A N 1
ATOM 2224 C CA . LEU A 1 289 ? 5.266 13.331 -13.539 1.00 98.38 289 LEU A CA 1
ATOM 2225 C C . LEU A 1 289 ? 4.051 13.391 -12.613 1.00 98.38 289 LEU A C 1
ATOM 2227 O O . LEU A 1 289 ? 4.062 12.724 -11.586 1.00 98.38 289 LEU A O 1
ATOM 2231 N N . VAL A 1 290 ? 3.019 14.170 -12.946 1.00 98.50 290 VAL A N 1
ATOM 2232 C CA . VAL A 1 290 ? 1.826 14.358 -12.097 1.00 98.50 290 VAL A CA 1
ATOM 2233 C C . VAL A 1 290 ? 0.567 13.945 -12.859 1.00 98.50 290 VAL A C 1
ATOM 2235 O O . VAL A 1 290 ? 0.244 14.545 -13.885 1.00 98.50 290 VAL A O 1
ATOM 2238 N N . ALA A 1 291 ? -0.130 12.926 -12.358 1.00 98.31 291 ALA A N 1
ATOM 2239 C CA . ALA A 1 291 ? -1.447 12.459 -12.803 1.00 98.31 291 ALA A CA 1
ATOM 2240 C C . ALA A 1 291 ? -1.973 11.406 -11.821 1.00 98.31 291 ALA A C 1
ATOM 2242 O O . ALA A 1 291 ? -1.203 10.815 -11.069 1.00 98.31 291 ALA A O 1
ATOM 2243 N N . ARG A 1 292 ? -3.278 11.126 -11.848 1.00 97.19 292 ARG A N 1
ATOM 2244 C CA . ARG A 1 292 ? -3.839 9.984 -11.122 1.00 97.19 292 ARG A CA 1
ATOM 2245 C C . ARG A 1 292 ? -3.345 8.680 -11.755 1.00 97.19 292 ARG A C 1
ATOM 2247 O O . ARG A 1 292 ? -3.463 8.485 -12.969 1.00 97.19 292 ARG A O 1
ATOM 2254 N N . GLY A 1 293 ? -2.837 7.794 -10.910 1.00 96.06 293 GLY A N 1
ATOM 2255 C CA . GLY A 1 293 ? -2.310 6.485 -11.267 1.00 96.06 293 GLY A CA 1
ATOM 2256 C C . GLY A 1 293 ? -0.898 6.498 -11.838 1.00 96.06 293 GLY A C 1
ATOM 2257 O O . GLY A 1 293 ? -0.439 5.493 -12.368 1.00 96.06 293 GLY A O 1
ATOM 2258 N N . VAL A 1 294 ? -0.205 7.637 -11.780 1.00 97.88 294 VAL A N 1
ATOM 2259 C CA . VAL A 1 294 ? 1.187 7.738 -12.230 1.00 97.88 294 VAL A CA 1
ATOM 2260 C C . VAL A 1 294 ? 2.141 6.965 -11.315 1.00 97.88 294 VAL A C 1
ATOM 2262 O O . VAL A 1 294 ? 3.147 6.459 -11.798 1.00 97.88 294 VAL A O 1
ATOM 2265 N N . MET A 1 295 ? 1.830 6.873 -10.021 1.00 96.38 295 MET A N 1
ATOM 2266 C CA . MET A 1 295 ? 2.546 6.051 -9.047 1.00 96.38 295 MET A CA 1
ATOM 2267 C C . MET A 1 295 ? 1.830 4.718 -8.818 1.00 96.38 295 MET A C 1
ATOM 2269 O O . MET A 1 295 ? 2.501 3.703 -8.710 1.00 96.38 295 MET A O 1
ATOM 2273 N N . ASP A 1 296 ? 0.497 4.735 -8.783 1.00 93.12 296 ASP A N 1
ATOM 2274 C CA . ASP A 1 296 ? -0.329 3.601 -8.354 1.00 93.12 296 ASP A CA 1
ATOM 2275 C C . ASP A 1 296 ? -1.520 3.378 -9.316 1.00 93.12 296 ASP A C 1
ATOM 2277 O O . ASP A 1 296 ? -2.547 4.054 -9.236 1.00 93.12 296 ASP A O 1
ATOM 2281 N N . ASP A 1 297 ? -1.422 2.522 -10.337 1.00 97.31 297 ASP A N 1
ATOM 2282 C CA . ASP A 1 297 ? -0.292 1.634 -10.682 1.00 97.31 297 ASP A CA 1
ATOM 2283 C C . ASP A 1 297 ? 0.014 1.634 -12.202 1.00 97.31 297 ASP A C 1
ATOM 2285 O O . ASP A 1 297 ? 0.636 0.742 -12.783 1.00 97.31 297 ASP A O 1
ATOM 2289 N N . LYS A 1 298 ? -0.379 2.698 -12.916 1.00 98.69 298 LYS A N 1
ATOM 2290 C CA . LYS A 1 298 ? -0.139 2.799 -14.370 1.00 98.69 298 LYS A CA 1
ATOM 2291 C C . LYS A 1 298 ? 1.329 3.051 -14.694 1.00 98.69 298 LYS A C 1
ATOM 2293 O O . LYS A 1 298 ? 1.835 2.502 -15.671 1.00 98.69 298 LYS A O 1
ATOM 2298 N N . GLY A 1 299 ? 2.017 3.881 -13.908 1.00 98.44 299 GLY A N 1
ATOM 2299 C CA . GLY A 1 299 ? 3.455 4.126 -14.071 1.00 98.44 299 GLY A CA 1
ATOM 2300 C C . GLY A 1 299 ? 4.283 2.848 -13.962 1.00 98.44 299 GLY A C 1
ATOM 2301 O O . GLY A 1 299 ? 5.047 2.553 -14.889 1.00 98.44 299 GLY A O 1
ATOM 2302 N N . PRO A 1 300 ? 4.119 2.056 -12.890 1.00 98.38 300 PRO A N 1
ATOM 2303 C CA . PRO A 1 300 ? 4.842 0.799 -12.739 1.00 98.38 300 PRO A CA 1
ATOM 2304 C C . PRO A 1 300 ? 4.437 -0.252 -13.768 1.00 98.38 300 PRO A C 1
ATOM 2306 O O . PRO A 1 300 ? 5.331 -0.899 -14.313 1.00 98.38 300 PRO A O 1
ATOM 2309 N N . ALA A 1 301 ? 3.156 -0.356 -14.145 1.00 98.75 301 ALA A N 1
ATOM 2310 C CA . ALA A 1 301 ? 2.727 -1.228 -15.243 1.00 98.75 301 ALA A CA 1
ATOM 2311 C C . ALA A 1 301 ? 3.467 -0.918 -16.559 1.00 98.75 301 ALA A C 1
ATOM 2313 O O . ALA A 1 301 ? 3.962 -1.826 -17.234 1.00 98.75 301 ALA A O 1
ATOM 2314 N N . VAL A 1 302 ? 3.609 0.368 -16.912 1.00 98.81 302 VAL A N 1
ATOM 2315 C CA . VAL A 1 302 ? 4.418 0.792 -18.070 1.00 98.81 302 VAL A CA 1
ATOM 2316 C C . VAL A 1 302 ? 5.903 0.484 -17.830 1.00 98.81 302 VAL A C 1
ATOM 2318 O O . VAL A 1 302 ? 6.571 -0.018 -18.732 1.00 98.81 302 VAL A O 1
ATOM 2321 N N . GLY A 1 303 ? 6.411 0.685 -16.610 1.00 98.62 303 GLY A N 1
ATOM 2322 C CA . GLY A 1 303 ? 7.749 0.267 -16.164 1.00 98.62 303 GLY A CA 1
ATOM 2323 C C . GLY A 1 303 ? 8.069 -1.191 -16.486 1.00 98.62 303 GLY A C 1
ATOM 2324 O O . GLY A 1 303 ? 9.058 -1.484 -17.163 1.00 98.62 303 GLY A O 1
ATOM 2325 N N . VAL A 1 304 ? 7.207 -2.111 -16.055 1.00 98.81 304 VAL A N 1
ATOM 2326 C CA . VAL A 1 304 ? 7.352 -3.543 -16.337 1.00 98.81 304 VAL A CA 1
ATOM 2327 C C . VAL A 1 304 ? 7.244 -3.815 -17.839 1.00 98.81 304 VAL A C 1
ATOM 2329 O O . VAL A 1 304 ? 8.041 -4.585 -18.376 1.00 98.81 304 VAL A O 1
ATOM 2332 N N . LEU A 1 305 ? 6.308 -3.182 -18.550 1.00 98.75 305 LEU A N 1
ATOM 2333 C CA . LEU A 1 305 ? 6.150 -3.405 -19.988 1.00 98.75 305 LEU A CA 1
ATOM 2334 C C . LEU A 1 305 ? 7.420 -3.021 -20.769 1.00 98.75 305 LEU A C 1
ATOM 2336 O O . LEU A 1 305 ? 7.862 -3.765 -21.646 1.00 98.75 305 LEU A O 1
ATOM 2340 N N . TYR A 1 306 ? 8.060 -1.907 -20.408 1.00 98.81 306 TYR A N 1
ATOM 2341 C CA . TYR A 1 306 ? 9.340 -1.487 -20.986 1.00 98.81 306 TYR A CA 1
ATOM 2342 C C . TYR A 1 306 ? 10.505 -2.390 -20.567 1.00 98.81 306 TYR A C 1
ATOM 2344 O O . TYR A 1 306 ? 11.380 -2.687 -21.384 1.00 98.81 306 TYR A O 1
ATOM 2352 N N . ALA A 1 307 ? 10.497 -2.896 -19.334 1.00 98.75 307 ALA A N 1
ATOM 2353 C CA . ALA A 1 307 ? 11.448 -3.907 -18.889 1.00 98.75 307 ALA A CA 1
ATOM 2354 C C . ALA A 1 307 ? 11.355 -5.187 -19.738 1.00 98.75 307 ALA A C 1
ATOM 2356 O O . ALA A 1 307 ? 12.371 -5.692 -20.222 1.00 98.75 307 ALA A O 1
ATOM 2357 N N . MET A 1 308 ? 10.135 -5.669 -19.991 1.00 98.69 308 MET A N 1
ATOM 2358 C CA . MET A 1 308 ? 9.878 -6.792 -20.893 1.00 98.69 308 MET A CA 1
ATOM 2359 C C . MET A 1 308 ? 10.296 -6.473 -22.328 1.00 98.69 308 MET A C 1
ATOM 2361 O O . MET A 1 308 ? 10.858 -7.336 -22.996 1.00 98.69 308 MET A O 1
ATOM 2365 N N . LYS A 1 309 ? 10.075 -5.241 -22.808 1.00 98.56 309 LYS A N 1
ATOM 2366 C CA . LYS A 1 309 ? 10.468 -4.838 -24.169 1.00 98.56 309 LYS A CA 1
ATOM 2367 C C . LYS A 1 309 ? 11.984 -4.929 -24.324 1.00 98.56 309 LYS A C 1
ATOM 2369 O O . LYS A 1 309 ? 12.469 -5.524 -25.280 1.00 98.56 309 LYS A O 1
ATOM 2374 N N . SER A 1 310 ? 12.723 -4.448 -23.326 1.00 98.44 310 SER A N 1
ATOM 2375 C CA . SER A 1 310 ? 14.182 -4.556 -23.292 1.00 98.44 310 SER A CA 1
ATOM 2376 C C . SER A 1 310 ? 14.680 -6.009 -23.266 1.00 98.44 310 SER A C 1
ATOM 2378 O O . SER A 1 310 ? 15.730 -6.301 -23.835 1.00 98.44 310 SER A O 1
ATOM 2380 N N . LEU A 1 311 ? 13.951 -6.933 -22.627 1.00 98.25 311 LEU A N 1
ATOM 2381 C CA . LEU A 1 311 ? 14.263 -8.369 -22.687 1.00 98.25 311 LEU A CA 1
ATOM 2382 C C . LEU A 1 311 ? 13.943 -8.977 -24.053 1.00 98.25 311 LEU A C 1
ATOM 2384 O O . LEU A 1 311 ? 14.692 -9.821 -24.532 1.00 98.25 311 LEU A O 1
ATOM 2388 N N . LEU A 1 312 ? 12.839 -8.566 -24.677 1.00 97.12 312 LEU A N 1
ATOM 2389 C CA . LEU A 1 312 ? 12.433 -9.044 -25.997 1.00 97.12 312 LEU A CA 1
ATOM 2390 C C . LEU A 1 312 ? 13.442 -8.649 -27.087 1.00 97.12 312 LEU A C 1
ATOM 2392 O O . LEU A 1 312 ? 13.645 -9.400 -28.039 1.00 97.12 312 LEU A O 1
ATOM 2396 N N . GLU A 1 313 ? 14.075 -7.486 -26.937 1.00 96.31 313 GLU A N 1
ATOM 2397 C CA . GLU A 1 313 ? 15.094 -6.954 -27.849 1.00 96.31 313 GLU A CA 1
ATOM 2398 C C . GLU A 1 313 ? 16.515 -7.486 -27.564 1.00 96.31 313 GLU A C 1
ATOM 2400 O O . GLU A 1 313 ? 17.419 -7.298 -28.382 1.00 96.31 313 GLU A O 1
ATOM 2405 N N . ASP A 1 314 ? 16.732 -8.174 -26.438 1.00 96.62 314 ASP A N 1
ATOM 2406 C CA . ASP A 1 314 ? 18.023 -8.771 -26.087 1.00 96.62 314 ASP A CA 1
ATOM 2407 C C . ASP A 1 314 ? 18.208 -10.125 -26.789 1.00 96.62 314 ASP A C 1
ATOM 2409 O O . ASP A 1 314 ? 17.739 -11.165 -26.330 1.00 96.62 314 ASP A O 1
ATOM 2413 N N . GLU A 1 315 ? 18.949 -10.129 -27.900 1.00 94.12 315 GLU A N 1
ATOM 2414 C CA . GLU A 1 315 ? 19.229 -11.341 -28.687 1.00 94.12 315 GLU A CA 1
ATOM 2415 C C . GLU A 1 315 ? 19.947 -12.452 -27.894 1.00 94.12 315 GLU A C 1
ATOM 2417 O O . GLU A 1 315 ? 19.955 -13.609 -28.323 1.00 94.12 315 GLU A O 1
ATOM 2422 N N . ASN A 1 316 ? 20.565 -12.126 -26.752 1.00 95.06 316 ASN A N 1
ATOM 2423 C CA . ASN A 1 316 ? 21.258 -13.101 -25.908 1.00 95.06 316 ASN A CA 1
ATOM 2424 C C . ASN A 1 316 ? 20.351 -13.708 -24.835 1.00 95.06 316 ASN A C 1
ATOM 2426 O O . ASN A 1 316 ? 20.758 -14.660 -24.163 1.00 95.06 316 ASN A O 1
ATOM 2430 N N . PHE A 1 317 ? 19.140 -13.182 -24.665 1.00 96.12 317 PHE A N 1
ATOM 2431 C CA . PHE A 1 317 ? 18.195 -13.679 -23.687 1.00 96.12 317 PHE A CA 1
ATOM 2432 C C . PHE A 1 317 ? 17.306 -14.772 -24.292 1.00 96.12 317 PHE A C 1
ATOM 2434 O O . PHE A 1 317 ? 16.467 -14.533 -25.158 1.00 96.12 317 PHE A O 1
ATOM 2441 N N . LEU A 1 318 ? 17.490 -16.005 -23.816 1.00 92.69 318 LEU A N 1
ATOM 2442 C CA . LEU A 1 318 ? 16.716 -17.177 -24.228 1.00 92.69 318 LEU A CA 1
ATOM 2443 C C . LEU A 1 318 ? 15.982 -17.755 -23.009 1.00 92.69 318 LEU A C 1
ATOM 2445 O O . LEU A 1 318 ? 16.480 -18.709 -22.397 1.00 92.69 318 LEU A O 1
ATOM 2449 N N . PRO A 1 319 ? 14.825 -17.179 -22.630 1.00 94.50 319 PRO A N 1
ATOM 2450 C CA . PRO A 1 319 ? 14.114 -17.600 -21.431 1.00 94.50 319 PRO A CA 1
ATOM 2451 C C . PRO A 1 319 ? 13.650 -19.056 -21.545 1.00 94.50 319 PRO A C 1
ATOM 2453 O O . PRO A 1 319 ? 13.212 -19.500 -22.609 1.00 94.50 319 PRO A O 1
ATOM 2456 N N . GLN A 1 320 ? 13.735 -19.798 -20.439 1.00 94.50 320 GLN A N 1
ATOM 2457 C CA . GLN A 1 320 ? 13.222 -21.171 -20.331 1.00 94.50 320 GLN A CA 1
ATOM 2458 C C . GLN A 1 320 ? 11.738 -21.209 -19.932 1.00 94.50 320 GLN A C 1
ATOM 2460 O O . GLN A 1 320 ? 11.080 -22.245 -20.063 1.00 94.50 320 GLN A O 1
ATOM 2465 N N . LYS A 1 321 ? 11.219 -20.079 -19.441 1.00 97.06 321 LYS A N 1
ATOM 2466 C CA . LYS A 1 321 ? 9.826 -19.873 -19.035 1.00 97.06 321 LYS A CA 1
ATOM 2467 C C . LYS A 1 321 ? 9.208 -18.723 -19.824 1.00 97.06 321 LYS A C 1
ATOM 2469 O O . LYS A 1 321 ? 9.900 -17.813 -20.274 1.00 97.06 321 LYS A O 1
ATOM 2474 N N . ARG A 1 322 ? 7.885 -18.730 -19.963 1.00 98.19 322 ARG A N 1
ATOM 2475 C CA . ARG A 1 322 ? 7.156 -17.557 -20.468 1.00 98.19 322 ARG A CA 1
ATOM 2476 C C . ARG A 1 322 ? 7.203 -16.434 -19.434 1.00 98.19 322 ARG A C 1
ATOM 2478 O O . ARG A 1 322 ? 7.249 -16.703 -18.235 1.00 98.19 322 ARG A O 1
ATOM 2485 N N . ILE A 1 323 ? 7.166 -15.192 -19.900 1.00 98.62 323 ILE A N 1
ATOM 2486 C CA . ILE A 1 323 ? 7.105 -14.000 -19.047 1.00 98.62 323 ILE A CA 1
ATOM 2487 C C . ILE A 1 323 ? 5.803 -13.273 -19.349 1.00 98.62 323 ILE A C 1
ATOM 2489 O O . ILE A 1 323 ? 5.566 -12.936 -20.511 1.00 98.62 323 ILE A O 1
ATOM 2493 N N . ARG A 1 324 ? 4.984 -13.023 -18.322 1.00 98.56 324 ARG A N 1
ATOM 2494 C CA . ARG A 1 324 ? 3.752 -12.231 -18.433 1.00 98.56 324 ARG A CA 1
ATOM 2495 C C . ARG A 1 324 ? 3.822 -10.948 -17.612 1.00 98.56 324 ARG A C 1
ATOM 2497 O O . ARG A 1 324 ? 4.264 -10.968 -16.470 1.00 98.56 324 ARG A O 1
ATOM 2504 N N . LEU A 1 325 ? 3.291 -9.866 -18.166 1.00 98.81 325 LEU A N 1
ATOM 2505 C CA . LEU A 1 325 ? 2.732 -8.773 -17.376 1.00 98.81 325 LEU A CA 1
ATOM 2506 C C . LEU A 1 325 ? 1.219 -8.958 -17.366 1.00 98.81 325 LEU A C 1
ATOM 2508 O O . LEU A 1 325 ? 0.590 -8.871 -18.422 1.00 98.81 325 LEU A O 1
ATOM 2512 N N . ILE A 1 326 ? 0.663 -9.252 -16.194 1.00 98.81 326 ILE A N 1
ATOM 2513 C CA . ILE A 1 326 ? -0.775 -9.397 -15.960 1.00 98.81 326 ILE A CA 1
ATOM 2514 C C . ILE A 1 326 ? -1.282 -8.082 -15.375 1.00 98.81 326 ILE A C 1
ATOM 2516 O O . ILE A 1 326 ? -0.744 -7.614 -14.376 1.00 98.81 326 ILE A O 1
ATOM 2520 N N . VAL A 1 327 ? -2.318 -7.504 -15.978 1.00 98.69 327 VAL A N 1
ATOM 2521 C CA . VAL A 1 327 ? -2.968 -6.288 -15.487 1.00 98.69 327 VAL A CA 1
ATOM 2522 C C . VAL A 1 327 ? -4.420 -6.551 -15.101 1.00 98.69 327 VAL A C 1
ATOM 2524 O O . VAL A 1 327 ? -5.188 -7.123 -15.881 1.00 98.69 327 VAL A O 1
ATOM 2527 N N . GLY A 1 328 ? -4.804 -6.142 -13.895 1.00 97.62 328 GLY A N 1
ATOM 2528 C CA . GLY A 1 328 ? -6.194 -6.124 -13.443 1.00 97.62 328 GLY A CA 1
ATOM 2529 C C . GLY A 1 328 ? -6.874 -4.773 -13.630 1.00 97.62 328 GLY A C 1
ATOM 2530 O O . GLY A 1 328 ? -6.237 -3.772 -13.951 1.00 97.62 328 GLY A O 1
ATOM 2531 N N . SER A 1 329 ? -8.190 -4.751 -13.429 1.00 96.31 329 SER A N 1
ATOM 2532 C CA . SER A 1 329 ? -9.006 -3.532 -13.529 1.00 96.31 329 SER A CA 1
ATOM 2533 C C . SER A 1 329 ? -10.010 -3.386 -12.377 1.00 96.31 329 SER A C 1
ATOM 2535 O O . SER A 1 329 ? -11.128 -2.913 -12.593 1.00 96.31 329 SER A O 1
ATOM 2537 N N . ASN A 1 330 ? -9.682 -3.924 -11.198 1.00 94.06 330 ASN A N 1
ATOM 2538 C CA . ASN A 1 330 ? -10.545 -3.863 -10.013 1.00 94.06 330 ASN A CA 1
ATOM 2539 C C . ASN A 1 330 ? -9.771 -4.088 -8.699 1.00 94.06 330 ASN A C 1
ATOM 2541 O O . ASN A 1 330 ? -10.333 -4.634 -7.750 1.00 94.06 330 ASN A O 1
ATOM 2545 N N . GLU A 1 331 ? -8.476 -3.781 -8.656 1.00 92.31 331 GLU A N 1
ATOM 2546 C CA . GLU A 1 331 ? -7.668 -3.930 -7.441 1.00 92.31 331 GLU A CA 1
ATOM 2547 C C . GLU A 1 331 ? -8.264 -3.120 -6.284 1.00 92.31 331 GLU A C 1
ATOM 2549 O O . GLU A 1 331 ? -8.635 -3.704 -5.255 1.00 92.31 331 GLU A O 1
ATOM 2554 N N . GLU A 1 332 ? -8.550 -1.845 -6.555 1.00 83.00 332 GLU A N 1
ATOM 2555 C CA . GLU A 1 332 ? -8.887 -0.791 -5.588 1.00 83.00 332 GLU A CA 1
ATOM 2556 C C . GLU A 1 332 ? -10.247 -1.021 -4.906 1.00 83.00 332 GLU A C 1
ATOM 2558 O O . GLU A 1 332 ? -10.655 -0.333 -3.964 1.00 83.00 332 GLU A O 1
ATOM 2563 N N . LYS A 1 333 ? -11.000 -2.014 -5.398 1.00 82.38 333 LYS A N 1
ATOM 2564 C CA . LYS A 1 333 ? -12.309 -2.434 -4.886 1.00 82.38 333 LYS A CA 1
ATOM 2565 C C . LYS A 1 333 ? -12.375 -3.925 -4.549 1.00 82.38 333 LYS A C 1
ATOM 2567 O O . LYS A 1 333 ? -13.459 -4.512 -4.510 1.00 82.38 333 LYS A O 1
ATOM 2572 N N . GLY A 1 334 ? -11.231 -4.537 -4.250 1.00 80.62 334 GLY A N 1
ATOM 2573 C CA . GLY A 1 334 ? -11.153 -5.889 -3.693 1.00 80.62 334 GLY A CA 1
ATOM 2574 C C . GLY A 1 334 ? -10.717 -6.975 -4.673 1.00 80.62 334 GLY A C 1
ATOM 2575 O O . GLY A 1 334 ? -10.896 -8.157 -4.378 1.00 80.62 334 GLY A O 1
ATOM 2576 N N . SER A 1 335 ? -10.128 -6.603 -5.811 1.00 90.25 335 SER A N 1
ATOM 2577 C CA . SER A 1 335 ? -9.402 -7.505 -6.716 1.00 90.25 335 SER A CA 1
ATOM 2578 C C . SER A 1 335 ? -10.231 -8.648 -7.322 1.00 90.25 335 SER A C 1
ATOM 2580 O O . SER A 1 335 ? -9.698 -9.719 -7.631 1.00 90.25 335 SER A O 1
ATOM 2582 N N . ALA A 1 336 ? -11.537 -8.449 -7.543 1.00 92.94 336 ALA A N 1
ATOM 2583 C CA . ALA A 1 336 ? -12.396 -9.487 -8.127 1.00 92.94 336 ALA A CA 1
ATOM 2584 C C . ALA A 1 336 ? -11.937 -9.912 -9.539 1.00 92.94 336 ALA A C 1
ATOM 2586 O O . ALA A 1 336 ? -12.139 -11.060 -9.942 1.00 92.94 336 ALA A O 1
ATOM 2587 N N . CYS A 1 337 ? -11.244 -9.018 -10.248 1.00 95.06 337 CYS A N 1
ATOM 2588 C CA . CYS A 1 337 ? -10.612 -9.276 -11.537 1.00 95.06 337 CYS A CA 1
ATOM 2589 C C . CYS A 1 337 ? -9.601 -10.434 -11.490 1.00 95.06 337 CYS A C 1
ATOM 2591 O O . CYS A 1 337 ? -9.607 -11.294 -12.371 1.00 95.06 337 CYS A O 1
ATOM 2593 N N . MET A 1 338 ? -8.769 -10.509 -10.448 1.00 96.06 338 MET A N 1
ATOM 2594 C CA . MET A 1 338 ? -7.781 -11.584 -10.296 1.00 96.06 338 MET A CA 1
ATOM 2595 C C . MET A 1 338 ? -8.399 -12.873 -9.774 1.00 96.06 338 MET A C 1
ATOM 2597 O O . MET A 1 338 ? -7.982 -13.965 -10.164 1.00 96.06 338 MET A O 1
ATOM 2601 N N . ALA A 1 339 ? -9.463 -12.767 -8.974 1.00 94.56 339 ALA A N 1
ATOM 2602 C CA . ALA A 1 339 ? -10.270 -13.930 -8.627 1.00 94.56 339 ALA A CA 1
ATOM 2603 C C . ALA A 1 339 ? -10.860 -14.586 -9.888 1.00 94.56 339 ALA A C 1
ATOM 2605 O O . ALA A 1 339 ? -10.856 -15.812 -9.982 1.00 94.56 339 ALA A O 1
ATOM 2606 N N . HIS A 1 340 ? -11.296 -13.796 -10.878 1.00 96.69 340 HIS A N 1
ATOM 2607 C CA . HIS A 1 340 ? -11.703 -14.312 -12.189 1.00 96.69 340 HIS A CA 1
ATOM 2608 C C . HIS A 1 340 ? -10.517 -14.874 -12.979 1.00 96.69 340 HIS A C 1
ATOM 2610 O O . HIS A 1 340 ? -10.576 -16.028 -13.398 1.00 96.69 340 HIS A O 1
ATOM 2616 N N . TYR A 1 341 ? -9.418 -14.118 -13.116 1.00 97.94 341 TYR A N 1
ATOM 2617 C CA . TYR A 1 341 ? -8.204 -14.567 -13.818 1.00 97.94 341 TYR A CA 1
ATOM 2618 C C . TYR A 1 341 ? -7.742 -15.945 -13.323 1.00 97.94 341 TYR A C 1
ATOM 2620 O O . TYR A 1 341 ? -7.557 -16.859 -14.121 1.00 97.94 341 TYR A O 1
ATOM 2628 N N . SER A 1 342 ? -7.659 -16.141 -12.004 1.00 96.12 342 SER A N 1
ATOM 2629 C CA . SER A 1 342 ? -7.204 -17.399 -11.396 1.00 96.12 342 SER A CA 1
ATOM 2630 C C . SER A 1 342 ? -8.070 -18.627 -11.716 1.00 96.12 342 SER A C 1
ATOM 2632 O O . SER A 1 342 ? -7.629 -19.760 -11.522 1.00 96.12 342 SER A O 1
ATOM 2634 N N . GLN A 1 343 ? -9.302 -18.422 -12.194 1.00 97.06 343 GLN A N 1
ATOM 2635 C CA . GLN A 1 343 ? -10.224 -19.494 -12.574 1.00 97.06 343 GLN A CA 1
ATOM 2636 C C . GLN A 1 343 ? -10.127 -19.876 -14.052 1.00 97.06 343 GLN A C 1
ATOM 2638 O O . GLN A 1 343 ? -10.477 -21.006 -14.401 1.00 97.06 343 GLN A O 1
ATOM 2643 N N . VAL A 1 344 ? -9.709 -18.946 -14.915 1.00 97.88 344 VAL A N 1
ATOM 2644 C CA . VAL A 1 344 ? -9.764 -19.117 -16.378 1.00 97.88 344 VAL A CA 1
ATOM 2645 C C . VAL A 1 344 ? -8.393 -19.111 -17.049 1.00 97.88 344 VAL A C 1
ATOM 2647 O O . VAL A 1 344 ? -8.270 -19.629 -18.156 1.00 97.88 344 VAL A O 1
ATOM 2650 N N . GLU A 1 345 ? -7.367 -18.596 -16.375 1.00 97.88 345 GLU A N 1
ATOM 2651 C CA . GLU A 1 345 ? -6.000 -18.482 -16.874 1.00 97.88 345 GLU A CA 1
ATOM 2652 C C . GLU A 1 345 ? -4.989 -19.241 -16.006 1.00 97.88 345 GLU A C 1
ATOM 2654 O O . GLU A 1 345 ? -5.268 -19.720 -14.905 1.00 97.88 345 GLU A O 1
ATOM 2659 N N . GLU A 1 346 ? -3.776 -19.371 -16.535 1.00 96.88 346 GLU A N 1
ATOM 2660 C CA . GLU A 1 346 ? -2.653 -19.994 -15.844 1.00 96.88 346 GLU A CA 1
ATOM 2661 C C . GLU A 1 346 ? -2.108 -19.122 -14.701 1.00 96.88 346 GLU A C 1
ATOM 2663 O O . GLU A 1 346 ? -1.858 -17.922 -14.866 1.00 96.88 346 GLU A O 1
ATOM 2668 N N . ILE A 1 347 ? -1.855 -19.761 -13.555 1.00 96.75 347 ILE A N 1
ATOM 2669 C CA . ILE A 1 347 ? -1.222 -19.148 -12.382 1.00 96.75 347 ILE A CA 1
ATOM 2670 C C . ILE A 1 347 ? 0.304 -19.128 -12.553 1.00 96.75 347 ILE A C 1
ATOM 2672 O O . ILE A 1 347 ? 0.882 -20.163 -12.896 1.00 96.75 347 ILE A O 1
ATOM 2676 N N . PRO A 1 348 ? 0.978 -17.999 -12.271 1.00 96.50 348 PRO A N 1
ATOM 2677 C CA . PRO A 1 348 ? 2.432 -17.921 -12.338 1.00 96.50 348 PRO A CA 1
ATOM 2678 C C . PRO A 1 348 ? 3.116 -18.875 -11.354 1.00 96.50 348 PRO A C 1
ATOM 2680 O O . PRO A 1 348 ? 2.702 -19.059 -10.207 1.00 96.50 348 PRO A O 1
ATOM 2683 N N . SER A 1 349 ? 4.220 -19.464 -11.808 1.00 95.88 349 SER A N 1
ATOM 2684 C CA . SER A 1 349 ? 5.096 -20.297 -10.977 1.00 95.88 349 SER A CA 1
ATOM 2685 C C . SER A 1 349 ? 5.875 -19.474 -9.945 1.00 95.88 349 SER A C 1
ATOM 2687 O O . SER A 1 349 ? 6.180 -19.969 -8.862 1.00 95.88 349 SER A O 1
ATOM 2689 N N . ALA A 1 350 ? 6.180 -18.220 -10.282 1.00 96.44 350 ALA A N 1
ATOM 2690 C CA . ALA A 1 350 ? 6.818 -17.222 -9.436 1.00 96.44 350 ALA A CA 1
ATOM 2691 C C . ALA A 1 350 ? 6.596 -15.833 -10.047 1.00 96.44 350 ALA A C 1
ATOM 2693 O O . ALA A 1 350 ? 6.443 -15.707 -11.265 1.00 96.44 350 ALA A O 1
ATOM 2694 N N . GLY A 1 351 ? 6.620 -14.791 -9.228 1.00 97.06 351 GLY A N 1
ATOM 2695 C CA . GLY A 1 351 ? 6.469 -13.439 -9.731 1.00 97.06 351 GLY A CA 1
ATOM 2696 C C . GLY A 1 351 ? 6.467 -12.385 -8.645 1.00 97.06 351 GLY A C 1
ATOM 2697 O O . GLY A 1 351 ? 6.702 -12.673 -7.472 1.00 97.06 351 GLY A O 1
ATOM 2698 N N . PHE A 1 352 ? 6.190 -11.158 -9.053 1.00 98.25 352 PHE A N 1
ATOM 2699 C CA . PHE A 1 352 ? 6.075 -10.024 -8.152 1.00 98.25 352 PHE A CA 1
ATOM 2700 C C . PHE A 1 352 ? 4.950 -9.087 -8.589 1.00 98.25 352 PHE A C 1
ATOM 2702 O O . PHE A 1 352 ? 4.533 -9.115 -9.744 1.00 98.25 352 PHE A O 1
ATOM 2709 N N . THR A 1 353 ? 4.438 -8.288 -7.660 1.00 97.50 353 THR A N 1
ATOM 2710 C CA . THR A 1 353 ? 3.657 -7.102 -8.000 1.00 97.50 353 THR A CA 1
ATOM 2711 C C . THR A 1 353 ? 4.579 -5.893 -8.004 1.00 97.50 353 THR A C 1
ATOM 2713 O O . THR A 1 353 ? 5.440 -5.778 -7.126 1.00 97.50 353 THR A O 1
ATOM 2716 N N . ALA A 1 354 ? 4.411 -5.037 -9.008 1.00 94.69 354 ALA A N 1
ATOM 2717 C CA . ALA A 1 354 ? 5.069 -3.737 -9.078 1.00 94.69 354 ALA A CA 1
ATOM 2718 C C . ALA A 1 354 ? 4.185 -2.628 -8.483 1.00 94.69 354 ALA A C 1
ATOM 2720 O O . ALA A 1 354 ? 4.398 -1.479 -8.824 1.00 94.69 354 ALA A O 1
ATOM 2721 N N . ASP A 1 355 ? 3.233 -2.998 -7.622 1.00 91.25 355 ASP A N 1
ATOM 2722 C CA . ASP A 1 355 ? 2.426 -2.141 -6.747 1.00 91.25 355 ASP A CA 1
ATOM 2723 C C . ASP A 1 355 ? 2.840 -2.407 -5.281 1.00 91.25 355 ASP A C 1
ATOM 2725 O O . ASP A 1 355 ? 2.278 -3.246 -4.570 1.00 91.25 355 ASP A O 1
ATOM 2729 N N . ALA A 1 356 ? 3.975 -1.835 -4.882 1.00 89.81 356 ALA A N 1
ATOM 2730 C CA . ALA A 1 356 ? 4.643 -2.078 -3.607 1.00 89.81 356 ALA A CA 1
ATOM 2731 C C . ALA A 1 356 ? 5.764 -1.048 -3.337 1.00 89.81 356 ALA A C 1
ATOM 2733 O O . ALA A 1 356 ? 6.010 -0.098 -4.080 1.00 89.81 356 ALA A O 1
ATOM 2734 N N . VAL A 1 357 ? 6.508 -1.268 -2.255 1.00 91.38 357 VAL A N 1
ATOM 2735 C CA . VAL A 1 357 ? 7.796 -0.610 -2.000 1.00 91.38 357 VAL A CA 1
ATOM 2736 C C . VAL A 1 357 ? 8.952 -1.547 -2.357 1.00 91.38 357 VAL A C 1
ATOM 2738 O O . VAL A 1 357 ? 8.782 -2.766 -2.428 1.00 91.38 357 VAL A O 1
ATOM 2741 N N . PHE A 1 358 ? 10.133 -0.985 -2.594 1.00 94.62 358 PHE A N 1
ATOM 2742 C CA . PHE A 1 358 ? 11.399 -1.709 -2.600 1.00 94.62 358 PHE A CA 1
ATOM 2743 C C . PHE A 1 358 ? 12.033 -1.721 -1.195 1.00 94.62 358 PHE A C 1
ATOM 2745 O O . PHE A 1 358 ? 11.865 -0.755 -0.450 1.00 94.62 358 PHE A O 1
ATOM 2752 N N . PRO A 1 359 ? 12.852 -2.736 -0.849 1.00 94.88 359 PRO A N 1
ATOM 2753 C CA . PRO A 1 359 ? 13.137 -3.969 -1.599 1.00 94.88 359 PRO A CA 1
ATOM 2754 C C . PRO A 1 359 ? 11.976 -4.986 -1.524 1.00 94.88 359 PRO A C 1
ATOM 2756 O O . PRO A 1 359 ? 10.840 -4.607 -1.279 1.00 94.88 359 PRO A O 1
ATOM 2759 N N . ALA A 1 360 ? 12.218 -6.275 -1.791 1.00 95.38 360 ALA A N 1
ATOM 2760 C CA . ALA A 1 360 ? 11.143 -7.271 -1.863 1.00 95.38 360 ALA A CA 1
ATOM 2761 C C . ALA A 1 360 ? 10.426 -7.467 -0.519 1.00 95.38 360 ALA A C 1
ATOM 2763 O O . ALA A 1 360 ? 11.077 -7.622 0.512 1.00 95.38 360 ALA A O 1
ATOM 2764 N N . ILE A 1 361 ? 9.097 -7.540 -0.549 1.00 92.81 361 ILE A N 1
ATOM 2765 C CA . ILE A 1 361 ? 8.243 -7.796 0.613 1.00 92.81 361 ILE A CA 1
ATOM 2766 C C . ILE A 1 361 ? 7.984 -9.297 0.705 1.00 92.81 361 ILE A C 1
ATOM 2768 O O . ILE A 1 361 ? 7.262 -9.865 -0.111 1.00 92.81 361 ILE A O 1
ATOM 2772 N N . TYR A 1 362 ? 8.565 -9.959 1.703 1.00 91.75 362 TYR A N 1
ATOM 2773 C CA . TYR A 1 362 ? 8.384 -11.400 1.889 1.00 91.75 362 TYR A CA 1
ATOM 2774 C C . TYR A 1 362 ? 7.172 -11.743 2.761 1.00 91.75 362 TYR A C 1
ATOM 2776 O O . TYR A 1 362 ? 6.688 -12.876 2.705 1.00 91.75 362 TYR A O 1
ATOM 2784 N N . ALA A 1 363 ? 6.702 -10.792 3.572 1.00 89.50 363 ALA A N 1
ATOM 2785 C CA . ALA A 1 363 ? 5.620 -11.003 4.519 1.00 89.50 363 ALA A CA 1
ATOM 2786 C C . ALA A 1 363 ? 4.698 -9.786 4.632 1.00 89.50 363 ALA A C 1
ATOM 2788 O O . ALA A 1 363 ? 5.143 -8.642 4.692 1.00 89.50 363 ALA A O 1
ATOM 2789 N N . GLU A 1 364 ? 3.403 -10.057 4.731 1.00 89.06 364 GLU A N 1
ATOM 2790 C CA . GLU A 1 364 ? 2.357 -9.065 4.929 1.00 89.06 364 GLU A CA 1
ATOM 2791 C C . GLU A 1 364 ? 1.357 -9.568 5.981 1.00 89.06 364 GLU A C 1
ATOM 2793 O O . GLU A 1 364 ? 0.854 -10.699 5.883 1.00 89.06 364 GLU A O 1
ATOM 2798 N N . LYS A 1 365 ? 1.004 -8.720 6.955 1.00 89.94 365 LYS A N 1
ATOM 2799 C CA . LYS A 1 365 ? 0.046 -9.059 8.025 1.00 89.94 365 LYS A CA 1
ATOM 2800 C C . LYS A 1 365 ? -1.267 -9.630 7.501 1.00 89.94 365 LYS A C 1
ATOM 2802 O O . LYS A 1 365 ? -1.790 -9.229 6.464 1.00 89.94 365 LYS A O 1
ATOM 2807 N N . GLY A 1 366 ? -1.863 -10.547 8.253 1.00 90.50 366 GLY A N 1
ATOM 2808 C CA . GLY A 1 366 ? -3.243 -10.944 8.011 1.00 90.50 366 GLY A CA 1
ATOM 2809 C C . GLY A 1 366 ? -4.213 -9.803 8.329 1.00 90.50 366 GLY A C 1
ATOM 2810 O O . GLY A 1 366 ? -3.881 -8.856 9.040 1.00 90.50 366 GLY A O 1
ATOM 2811 N N . ASN A 1 367 ? -5.437 -9.891 7.815 1.00 90.56 367 ASN A N 1
ATOM 2812 C CA . ASN A 1 367 ? -6.506 -8.941 8.124 1.00 90.56 367 ASN A CA 1
ATOM 2813 C C . ASN A 1 367 ? -7.730 -9.712 8.613 1.00 90.56 367 ASN A C 1
ATOM 2815 O O . ASN A 1 367 ? -8.123 -10.698 7.993 1.00 90.56 367 ASN A O 1
ATOM 2819 N N . ALA A 1 368 ? -8.347 -9.285 9.707 1.00 92.75 368 ALA A N 1
ATOM 2820 C CA . ALA A 1 368 ? -9.618 -9.844 10.134 1.00 92.75 368 ALA A CA 1
ATOM 2821 C C . ALA A 1 368 ? -10.627 -8.757 10.498 1.00 92.75 368 ALA A C 1
ATOM 2823 O O . ALA A 1 368 ? -10.297 -7.703 11.038 1.00 92.75 368 ALA A O 1
ATOM 2824 N N . VAL A 1 369 ? -11.890 -9.051 10.213 1.00 94.00 369 VAL A N 1
ATOM 2825 C CA . VAL A 1 369 ? -13.036 -8.291 10.694 1.00 94.00 369 VAL A CA 1
ATOM 2826 C C . VAL A 1 369 ? -13.651 -9.068 11.844 1.00 94.00 369 VAL A C 1
ATOM 2828 O O . VAL A 1 369 ? -14.012 -10.235 11.680 1.00 94.00 369 VAL A O 1
ATOM 2831 N N . ILE A 1 370 ? -13.791 -8.413 12.992 1.00 97.00 370 ILE A N 1
ATOM 2832 C CA . ILE A 1 370 ? -14.378 -8.985 14.202 1.00 97.00 370 ILE A CA 1
ATOM 2833 C C . ILE A 1 370 ? -15.656 -8.214 14.513 1.00 97.00 370 ILE A C 1
ATOM 2835 O O . ILE A 1 370 ? -15.628 -7.000 14.671 1.00 97.00 370 ILE A O 1
ATOM 2839 N N . SER A 1 371 ? -16.786 -8.906 14.621 1.00 97.62 371 SER A N 1
ATOM 2840 C CA . SER A 1 371 ? -18.045 -8.316 15.073 1.00 97.62 371 SER A CA 1
ATOM 2841 C C . SER A 1 371 ? -18.296 -8.694 16.525 1.00 97.62 371 SER A C 1
ATOM 2843 O O . SER A 1 371 ? -18.409 -9.877 16.853 1.00 97.62 371 SER A O 1
ATOM 2845 N N . LEU A 1 372 ? -18.391 -7.672 17.370 1.00 98.12 372 LEU A N 1
ATOM 2846 C CA . LEU A 1 372 ? -18.736 -7.759 18.780 1.00 98.12 372 LEU A CA 1
ATOM 2847 C C . LEU A 1 372 ? -20.196 -7.348 18.956 1.00 98.12 372 LEU A C 1
ATOM 2849 O O . LEU A 1 372 ? -20.585 -6.255 18.544 1.00 98.12 372 LEU A O 1
ATOM 2853 N N . LEU A 1 373 ? -20.995 -8.224 19.557 1.00 97.94 373 LEU A N 1
ATOM 2854 C CA . LEU A 1 373 ? -22.420 -8.016 19.787 1.00 97.94 373 LEU A CA 1
ATOM 2855 C C . LEU A 1 373 ? -22.733 -8.090 21.282 1.00 97.94 373 LEU A C 1
ATOM 2857 O O . LEU A 1 373 ? -22.443 -9.095 21.931 1.00 97.94 373 LEU A O 1
ATOM 2861 N N . MET A 1 374 ? -23.365 -7.044 21.808 1.00 97.44 374 MET A N 1
ATOM 2862 C CA . MET A 1 374 ? -23.880 -6.977 23.174 1.00 97.44 374 MET A CA 1
ATOM 2863 C C . MET A 1 374 ? -25.405 -6.864 23.151 1.00 97.44 374 MET A C 1
ATOM 2865 O O . MET A 1 374 ? -25.945 -5.937 22.549 1.00 97.44 374 MET A O 1
ATOM 2869 N N . GLU A 1 375 ? -26.101 -7.750 23.866 1.00 96.06 375 GLU A N 1
ATOM 2870 C CA . GLU A 1 375 ? -27.534 -7.577 24.132 1.00 96.06 375 GLU A CA 1
ATOM 2871 C C . GLU A 1 375 ? -27.766 -6.448 25.151 1.00 96.06 375 GLU A C 1
ATOM 2873 O O . GLU A 1 375 ? -27.226 -6.435 26.270 1.00 96.06 375 GLU A O 1
ATOM 2878 N N . ARG A 1 376 ? -28.601 -5.483 24.765 1.00 93.75 376 ARG A N 1
ATOM 2879 C CA . ARG A 1 376 ? -28.926 -4.295 25.557 1.00 93.75 376 ARG A CA 1
ATOM 2880 C C . ARG A 1 376 ? -30.209 -4.478 26.354 1.00 93.75 376 ARG A C 1
ATOM 2882 O O . ARG A 1 376 ? -31.016 -5.369 26.092 1.00 93.75 376 ARG A O 1
ATOM 2889 N N . ASN A 1 377 ? -30.376 -3.653 27.379 1.00 86.94 377 ASN A N 1
ATOM 2890 C CA . ASN A 1 377 ? -31.569 -3.662 28.209 1.00 86.94 377 ASN A CA 1
ATOM 2891 C C . ASN A 1 377 ? -32.039 -2.230 28.502 1.00 86.94 377 ASN A C 1
ATOM 2893 O O . ASN A 1 377 ? -31.424 -1.241 28.105 1.00 86.94 377 ASN A O 1
ATOM 2897 N N . GLY A 1 378 ? -33.178 -2.118 29.186 1.00 82.25 378 GLY A N 1
ATOM 2898 C CA . GLY A 1 378 ? -33.821 -0.834 29.458 1.00 82.25 378 GLY A CA 1
ATOM 2899 C C . GLY A 1 378 ? -33.016 0.123 30.344 1.00 82.25 378 GLY A C 1
ATOM 2900 O O . GLY A 1 378 ? -33.364 1.304 30.379 1.00 82.25 378 GLY A O 1
ATOM 2901 N N . ASP A 1 379 ? -31.953 -0.344 30.999 1.00 89.44 379 ASP A N 1
ATOM 2902 C CA . ASP A 1 379 ? -31.168 0.440 31.957 1.00 89.44 379 ASP A CA 1
ATOM 2903 C C . ASP A 1 379 ? -30.013 1.206 31.289 1.00 89.44 379 ASP A C 1
ATOM 2905 O O . ASP A 1 379 ? -29.491 2.152 31.872 1.00 89.44 379 ASP A O 1
ATOM 2909 N N . ASP A 1 380 ? -29.638 0.845 30.057 1.00 94.00 380 ASP A N 1
ATOM 2910 C CA . ASP A 1 380 ? -28.526 1.474 29.340 1.00 94.00 380 ASP A CA 1
ATOM 2911 C C . ASP A 1 380 ? -28.893 2.905 28.878 1.00 94.00 380 ASP A C 1
ATOM 2913 O O . ASP A 1 380 ? -29.959 3.128 28.291 1.00 94.00 380 ASP A O 1
ATOM 2917 N N . ALA A 1 381 ? -28.042 3.897 29.153 1.00 94.38 381 ALA A N 1
ATOM 2918 C CA . ALA A 1 381 ? -28.360 5.315 28.945 1.00 94.38 381 ALA A CA 1
ATOM 2919 C C . ALA A 1 381 ? -28.418 5.761 27.470 1.00 94.38 381 ALA A C 1
ATOM 2921 O O . ALA A 1 381 ? -29.159 6.697 27.141 1.00 94.38 381 ALA A O 1
ATOM 2922 N N . ILE A 1 382 ? -27.670 5.109 26.573 1.00 95.38 382 ILE A N 1
ATOM 2923 C CA . ILE A 1 382 ? -27.692 5.417 25.137 1.00 95.38 382 ILE A CA 1
ATOM 2924 C C . ILE A 1 382 ? -29.005 4.899 24.530 1.00 95.38 382 ILE A C 1
ATOM 2926 O O . ILE A 1 382 ? -29.360 3.732 24.688 1.00 95.38 382 ILE A O 1
ATOM 2930 N N . LEU A 1 383 ? -29.734 5.741 23.802 1.00 94.62 383 LEU A N 1
ATOM 2931 C CA . LEU A 1 383 ? -30.888 5.318 23.005 1.00 94.62 383 LEU A CA 1
ATOM 2932 C C . LEU A 1 383 ? -30.429 4.722 21.671 1.00 94.62 383 LEU A C 1
ATOM 2934 O O . LEU A 1 383 ? -30.836 3.619 21.312 1.00 94.62 383 LEU A O 1
ATOM 2938 N N . SER A 1 384 ? -29.551 5.438 20.971 1.00 96.56 384 SER A N 1
ATOM 2939 C CA . SER A 1 384 ? -28.967 5.004 19.704 1.00 96.56 384 SER A CA 1
ATOM 2940 C C . SER A 1 384 ? -27.588 5.608 19.488 1.00 96.56 384 SER A C 1
ATOM 2942 O O . SER A 1 384 ? -27.306 6.698 19.981 1.00 96.56 384 SER A O 1
ATOM 2944 N N . ALA A 1 385 ? -26.743 4.924 18.722 1.00 97.56 385 ALA A N 1
ATOM 2945 C CA . ALA A 1 385 ? -25.479 5.471 18.246 1.00 97.56 385 ALA A CA 1
ATOM 2946 C C . ALA A 1 385 ? -25.109 4.896 16.878 1.00 97.56 385 ALA A C 1
ATOM 2948 O O . ALA A 1 385 ? -25.431 3.745 16.574 1.00 97.56 385 ALA A O 1
ATOM 2949 N N . SER A 1 386 ? -24.408 5.682 16.070 1.00 97.56 386 SER A N 1
ATOM 2950 C CA . SER A 1 386 ? -23.886 5.255 14.774 1.00 97.56 386 SER A CA 1
ATOM 2951 C C . SER A 1 386 ? -22.561 5.936 14.470 1.00 97.56 386 SER A C 1
ATOM 2953 O O . SER A 1 386 ? -22.441 7.150 14.642 1.00 97.56 386 SER A O 1
ATOM 2955 N N . ALA A 1 387 ? -21.585 5.172 13.987 1.00 95.12 387 ALA A N 1
ATOM 2956 C CA . ALA A 1 387 ? -20.297 5.703 13.559 1.00 95.12 387 ALA A CA 1
ATOM 2957 C C . ALA A 1 387 ? -19.658 4.825 12.482 1.00 95.12 387 ALA A C 1
ATOM 2959 O O . ALA A 1 387 ? -19.831 3.604 12.493 1.00 95.12 387 ALA A O 1
ATOM 2960 N N . GLY A 1 388 ? -18.855 5.466 11.633 1.00 81.12 388 GLY A N 1
ATOM 2961 C CA . GLY A 1 388 ? -18.046 4.816 10.608 1.00 81.12 388 GLY A CA 1
ATOM 2962 C C . GLY A 1 388 ? -18.798 4.522 9.307 1.00 81.12 388 GLY A C 1
ATOM 2963 O O . GLY A 1 388 ? -19.967 4.141 9.303 1.00 81.12 388 GLY A O 1
ATOM 2964 N N . GLU A 1 389 ? -18.095 4.703 8.191 1.00 75.31 389 GLU A N 1
ATOM 2965 C CA . GLU A 1 389 ? -18.604 4.448 6.835 1.00 75.31 389 GLU A CA 1
ATOM 2966 C C . GLU A 1 389 ? -18.081 3.123 6.270 1.00 75.31 389 GLU A C 1
ATOM 2968 O O . GLU A 1 389 ? -18.785 2.430 5.537 1.00 75.31 389 GLU A O 1
ATOM 2973 N N . ALA A 1 390 ? -16.856 2.746 6.646 1.00 71.25 390 ALA A N 1
ATOM 2974 C CA . ALA A 1 390 ? -16.220 1.505 6.240 1.00 71.25 390 ALA A CA 1
ATOM 2975 C C . ALA A 1 390 ? -15.344 0.947 7.368 1.00 71.25 390 ALA A C 1
ATOM 2977 O O . ALA A 1 390 ? -14.705 1.687 8.112 1.00 71.25 390 ALA A O 1
ATOM 2978 N N . VAL A 1 391 ? -15.298 -0.381 7.476 1.00 80.38 391 VAL A N 1
ATOM 2979 C CA . VAL A 1 391 ? -14.564 -1.081 8.544 1.00 80.38 391 VAL A CA 1
ATOM 2980 C C . VAL A 1 391 ? -13.044 -0.881 8.455 1.00 80.38 391 VAL A C 1
ATOM 2982 O O . VAL A 1 391 ? -12.356 -0.891 9.471 1.00 80.38 391 VAL A O 1
ATOM 2985 N N . ASN A 1 392 ? -12.520 -0.656 7.249 1.00 73.88 392 ASN A N 1
ATOM 2986 C CA . ASN A 1 392 ? -11.107 -0.397 6.967 1.00 73.88 392 ASN A CA 1
ATOM 2987 C C . ASN A 1 392 ? -10.696 1.077 7.159 1.00 73.88 392 ASN A C 1
ATOM 2989 O O . ASN A 1 392 ? -9.590 1.445 6.767 1.00 73.88 392 ASN A O 1
ATOM 2993 N N . MET A 1 393 ? -11.539 1.907 7.781 1.00 73.69 393 MET A N 1
ATOM 2994 C CA . MET A 1 393 ? -11.229 3.301 8.100 1.00 73.69 393 MET A CA 1
ATOM 2995 C C . MET A 1 393 ? -11.422 3.599 9.588 1.00 73.69 393 MET A C 1
ATOM 2997 O O . MET A 1 393 ? -12.318 3.054 10.238 1.00 73.69 393 MET A O 1
ATOM 3001 N N . VAL A 1 394 ? -10.601 4.500 10.123 1.00 84.25 394 VAL A N 1
ATOM 3002 C CA . VAL A 1 394 ? -10.837 5.137 11.422 1.00 84.25 394 VAL A CA 1
ATOM 3003 C C . VAL A 1 394 ? -12.027 6.099 11.277 1.00 84.25 394 VAL A C 1
ATOM 3005 O O . VAL A 1 394 ? -11.986 6.975 10.409 1.00 84.25 394 VAL A O 1
ATOM 3008 N N . PRO A 1 395 ? -13.091 5.980 12.092 1.00 85.56 395 PRO A N 1
ATOM 3009 C CA . PRO A 1 395 ? -14.261 6.848 11.994 1.00 85.56 395 PRO A CA 1
ATOM 3010 C C . PRO A 1 395 ? -13.939 8.318 12.271 1.00 85.56 395 PRO A C 1
ATOM 3012 O O . PRO A 1 395 ? -13.435 8.657 13.343 1.00 85.56 395 PRO A O 1
ATOM 3015 N N . GLY A 1 396 ? -14.307 9.189 11.328 1.00 88.44 396 GLY A N 1
ATOM 3016 C CA . GLY A 1 396 ? -14.221 10.646 11.480 1.00 88.44 396 GLY A CA 1
ATOM 3017 C C . GLY A 1 396 ? -15.399 11.265 12.238 1.00 88.44 396 GLY A C 1
ATOM 3018 O O . GLY A 1 396 ? -15.274 12.365 12.762 1.00 88.44 396 GLY A O 1
ATOM 3019 N N . GLU A 1 397 ? -16.529 10.565 12.350 1.00 94.69 397 GLU A N 1
ATOM 3020 C CA . GLU A 1 397 ? -17.708 11.047 13.072 1.00 94.69 397 GLU A CA 1
ATOM 3021 C C . GLU A 1 397 ? -18.408 9.911 13.831 1.00 94.69 397 GLU A C 1
ATOM 3023 O O . GLU A 1 397 ? -18.483 8.774 13.356 1.00 94.69 397 GLU A O 1
ATOM 3028 N N . CYS A 1 398 ? -18.935 10.233 15.014 1.00 97.88 398 CYS A N 1
ATOM 3029 C CA . CYS A 1 398 ? -19.801 9.368 15.809 1.00 97.88 398 CYS A CA 1
ATOM 3030 C C . CYS A 1 398 ? -21.008 10.167 16.312 1.00 97.88 398 CYS A C 1
ATOM 3032 O O . CYS A 1 398 ? -20.854 11.210 16.952 1.00 97.88 398 CYS A O 1
ATOM 3034 N N . GLN A 1 399 ? -22.213 9.681 16.031 1.00 97.88 399 GLN A N 1
ATOM 3035 C CA . GLN A 1 399 ? -23.465 10.272 16.497 1.00 97.88 399 GLN A CA 1
ATOM 3036 C C . GLN A 1 399 ? -24.047 9.417 17.617 1.00 97.88 399 GLN A C 1
ATOM 3038 O O . GLN A 1 399 ? -24.113 8.195 17.489 1.00 97.88 399 GLN A O 1
ATOM 3043 N N . VAL A 1 400 ? -24.474 10.052 18.707 1.00 97.81 400 VAL A N 1
ATOM 3044 C CA . VAL A 1 400 ? -25.037 9.382 19.885 1.00 97.81 400 VAL A CA 1
ATOM 3045 C C . VAL A 1 400 ? -26.268 10.138 20.368 1.00 97.81 400 VAL A C 1
ATOM 3047 O O . VAL A 1 400 ? -26.212 11.341 20.596 1.00 97.81 400 VAL A O 1
ATOM 3050 N N . THR A 1 401 ? -27.362 9.426 20.602 1.00 96.25 401 THR A N 1
ATOM 3051 C CA . THR A 1 401 ? -28.572 9.947 21.243 1.00 96.25 401 THR A CA 1
ATOM 3052 C C . THR A 1 401 ? -28.701 9.326 22.622 1.00 96.25 401 THR A C 1
ATOM 3054 O O . THR A 1 401 ? -28.765 8.103 22.752 1.00 96.25 401 THR A O 1
ATOM 3057 N N . LEU A 1 402 ? -28.773 10.154 23.663 1.00 92.94 402 LEU A N 1
ATOM 3058 C CA . LEU A 1 402 ? -29.038 9.701 25.029 1.00 92.94 402 LEU A CA 1
ATOM 3059 C C . LEU A 1 402 ? -30.537 9.725 25.336 1.00 92.94 402 LEU A C 1
ATOM 3061 O O . LEU A 1 402 ? -31.262 10.594 24.849 1.00 92.94 402 LEU A O 1
ATOM 3065 N N . LYS A 1 403 ? -30.999 8.819 26.209 1.00 89.44 403 LYS A N 1
ATOM 3066 C CA . LYS A 1 403 ? -32.371 8.867 26.756 1.00 89.44 403 LYS A CA 1
ATOM 3067 C C . LYS A 1 403 ? -32.655 10.203 27.451 1.00 89.44 403 LYS A C 1
ATOM 3069 O O . LYS A 1 403 ? -33.752 10.745 27.334 1.00 89.44 403 LYS A O 1
ATOM 3074 N N . GLU A 1 404 ? -31.646 10.742 28.132 1.00 83.38 404 GLU A N 1
ATOM 3075 C CA . GLU A 1 404 ? -31.657 12.056 28.769 1.00 83.38 404 GLU A CA 1
ATOM 3076 C C . GLU A 1 404 ? -30.425 12.844 28.296 1.00 83.38 404 GLU A C 1
ATOM 3078 O O . GLU A 1 404 ? -29.299 12.402 28.497 1.00 83.38 404 GLU A O 1
ATOM 3083 N N . GLY A 1 405 ? -30.617 14.001 27.648 1.00 73.31 405 GLY A N 1
ATOM 3084 C CA . GLY A 1 405 ? -29.509 14.859 27.185 1.00 73.31 405 GLY A CA 1
ATOM 3085 C C . GLY A 1 405 ? -29.471 15.158 25.682 1.00 73.31 405 GLY A C 1
ATOM 3086 O O . GLY A 1 405 ? -28.728 16.047 25.271 1.00 73.31 405 GLY A O 1
ATOM 3087 N N . GLY A 1 406 ? -30.318 14.501 24.882 1.00 84.06 406 GLY A N 1
ATOM 3088 C CA . GLY A 1 406 ? -30.464 14.767 23.446 1.00 84.06 406 GLY A CA 1
ATOM 3089 C C . GLY A 1 406 ? -29.335 14.195 22.586 1.00 84.06 406 GLY A C 1
ATOM 3090 O O . GLY A 1 406 ? -28.540 13.375 23.047 1.00 84.06 406 GLY A O 1
ATOM 3091 N N . ASP A 1 407 ? -29.295 14.631 21.327 1.00 92.56 407 ASP A N 1
ATOM 3092 C CA . ASP A 1 407 ? -28.322 14.174 20.332 1.00 92.56 407 ASP A CA 1
ATOM 3093 C C . ASP A 1 407 ? -26.962 14.853 20.531 1.00 92.56 407 ASP A C 1
ATOM 3095 O O . ASP A 1 407 ? -26.874 16.052 20.811 1.00 92.56 407 ASP A O 1
ATOM 3099 N N . GLN A 1 408 ? -25.896 14.075 20.376 1.00 94.75 408 GLN A N 1
ATOM 3100 C CA . GLN A 1 408 ? -24.503 14.494 20.439 1.00 94.75 408 GLN A CA 1
ATOM 3101 C C . GLN A 1 408 ? -23.775 14.010 19.185 1.00 94.75 408 GLN A C 1
ATOM 3103 O O . GLN A 1 408 ? -24.018 12.908 18.689 1.00 94.75 408 GLN A O 1
ATOM 3108 N N . THR A 1 409 ? -22.840 14.823 18.707 1.00 96.44 409 THR A N 1
ATOM 3109 C CA . THR A 1 409 ? -21.961 14.474 17.591 1.00 96.44 409 THR A CA 1
ATOM 3110 C C . THR A 1 409 ? -20.520 14.665 18.025 1.00 96.44 409 THR A C 1
ATOM 3112 O O . THR A 1 409 ? -20.144 15.733 18.513 1.00 96.44 409 THR A O 1
ATOM 3115 N N . TYR A 1 410 ? -19.718 13.632 17.819 1.00 96.94 410 TYR A N 1
ATOM 3116 C CA . TYR A 1 410 ? -18.300 13.591 18.131 1.00 96.94 410 TYR A CA 1
ATOM 3117 C C . TYR A 1 410 ? -17.507 13.539 16.838 1.00 96.94 410 TYR A C 1
ATOM 3119 O O . TYR A 1 410 ? -17.878 12.830 15.905 1.00 96.94 410 TYR A O 1
ATOM 3127 N N . GLN A 1 411 ? -16.424 14.307 16.800 1.00 94.56 411 GLN A N 1
ATOM 3128 C CA . GLN A 1 411 ? -15.565 14.444 15.632 1.00 94.56 411 GLN A CA 1
ATOM 3129 C C . GLN A 1 411 ? -14.209 13.801 15.912 1.00 94.56 411 GLN A C 1
ATOM 3131 O O . GLN A 1 411 ? -13.652 13.931 17.008 1.00 94.56 411 GLN A O 1
ATOM 3136 N N . GLY A 1 412 ? -13.702 13.124 14.898 1.00 89.75 412 GLY A N 1
ATOM 3137 C CA . GLY A 1 412 ? -12.422 12.449 14.847 1.00 89.75 412 GLY A CA 1
ATOM 3138 C C . GLY A 1 412 ? -11.649 12.828 13.587 1.00 89.75 412 GLY A C 1
ATOM 3139 O O . GLY A 1 412 ? -12.075 13.678 12.808 1.00 89.75 412 GLY A O 1
ATOM 3140 N N . ASP A 1 413 ? -10.513 12.171 13.391 1.00 81.75 413 ASP A N 1
ATOM 3141 C CA . ASP A 1 413 ? -9.677 12.309 12.203 1.00 81.75 413 ASP A CA 1
ATOM 3142 C C . ASP A 1 413 ? -9.625 10.949 11.495 1.00 81.75 413 ASP A C 1
ATOM 3144 O O . ASP A 1 413 ? -9.277 9.938 12.113 1.00 81.75 413 ASP A O 1
ATOM 3148 N N . ILE A 1 414 ? -9.998 10.924 10.213 1.00 70.62 414 ILE A N 1
ATOM 3149 C CA . ILE A 1 414 ? -10.000 9.707 9.392 1.00 70.62 414 ILE A CA 1
ATOM 3150 C C . ILE A 1 414 ? -8.556 9.289 9.102 1.00 70.62 414 ILE A C 1
ATOM 3152 O O . ILE A 1 414 ? -7.715 10.121 8.766 1.00 70.62 414 ILE A O 1
ATOM 3156 N N . ALA A 1 415 ? -8.296 7.990 9.189 1.00 68.88 415 ALA A N 1
ATOM 3157 C CA . ALA A 1 415 ? -7.063 7.337 8.766 1.00 68.88 415 ALA A CA 1
ATOM 3158 C C . ALA A 1 415 ? -7.373 5.910 8.295 1.00 68.88 415 ALA A C 1
ATOM 3160 O O . ALA A 1 415 ? -8.490 5.414 8.478 1.00 68.88 415 ALA A O 1
ATOM 3161 N N . HIS A 1 416 ? -6.395 5.239 7.692 1.00 75.12 416 HIS A N 1
ATOM 3162 C CA . HIS A 1 416 ? -6.546 3.845 7.295 1.00 75.12 416 HIS A CA 1
ATOM 3163 C C . HIS A 1 416 ? -6.504 2.919 8.523 1.00 75.12 416 HIS A C 1
ATOM 3165 O O . HIS A 1 416 ? -5.743 3.140 9.461 1.00 75.12 416 HIS A O 1
ATOM 3171 N N . ALA A 1 417 ? -7.301 1.847 8.525 1.00 77.50 417 ALA A N 1
ATOM 3172 C CA . ALA A 1 417 ? -7.386 0.936 9.671 1.00 77.50 417 ALA A CA 1
ATOM 3173 C C . ALA A 1 417 ? -6.105 0.128 9.946 1.00 77.50 417 ALA A C 1
ATOM 3175 O O . ALA A 1 417 ? -6.012 -0.489 11.002 1.00 77.50 417 ALA A O 1
ATOM 3176 N N . SER A 1 418 ? -5.141 0.083 9.016 1.00 74.19 418 SER A N 1
ATOM 3177 C CA . SER A 1 418 ? -3.831 -0.534 9.282 1.00 74.19 418 SER A CA 1
ATOM 3178 C C . SER A 1 418 ? -2.892 0.357 10.091 1.00 74.19 418 SER A C 1
ATOM 3180 O O . SER A 1 418 ? -1.985 -0.185 10.711 1.00 74.19 418 SER A O 1
ATOM 3182 N N . THR A 1 419 ? -3.118 1.673 10.073 1.00 80.50 419 THR A N 1
ATOM 3183 C CA . THR A 1 419 ? -2.341 2.704 10.778 1.00 80.50 419 THR A CA 1
ATOM 3184 C C . THR A 1 419 ? -3.271 3.592 11.620 1.00 80.50 419 THR A C 1
ATOM 3186 O O . THR A 1 419 ? -3.335 4.816 11.431 1.00 80.50 419 THR A O 1
ATOM 3189 N N . PRO A 1 420 ? -4.081 3.002 12.525 1.00 84.12 420 PRO A N 1
ATOM 3190 C CA . PRO A 1 420 ? -5.093 3.744 13.270 1.00 84.12 420 PRO A CA 1
ATOM 3191 C C . PRO A 1 420 ? -4.511 4.862 14.152 1.00 84.12 420 PRO A C 1
ATOM 3193 O O . PRO A 1 420 ? -5.218 5.821 14.458 1.00 84.12 420 PRO A O 1
ATOM 3196 N N . GLU A 1 421 ? -3.226 4.789 14.502 1.00 86.69 421 GLU A N 1
ATOM 3197 C CA . GLU A 1 421 ? -2.464 5.802 15.238 1.00 86.69 421 GLU A CA 1
ATOM 3198 C C . GLU A 1 421 ? -2.323 7.140 14.495 1.00 86.69 421 GLU A C 1
ATOM 3200 O O . GLU A 1 421 ? -2.106 8.178 15.122 1.00 86.69 421 GLU A O 1
ATOM 3205 N N . GLN A 1 422 ? -2.483 7.143 13.167 1.00 78.88 422 GLN A N 1
ATOM 3206 C CA . GLN A 1 422 ? -2.485 8.367 12.361 1.00 78.88 422 GLN A CA 1
ATOM 3207 C C . GLN A 1 422 ? -3.820 9.122 12.445 1.00 78.88 422 GLN A C 1
ATOM 3209 O O . GLN A 1 422 ? -3.885 10.313 12.123 1.00 78.88 422 GLN A O 1
ATOM 3214 N N . GLY A 1 423 ? -4.884 8.432 12.860 1.00 79.56 423 GLY A N 1
ATOM 3215 C CA . GLY A 1 423 ? -6.225 8.978 13.008 1.00 79.56 423 GLY A CA 1
ATOM 3216 C C . GLY A 1 423 ? -6.562 9.345 14.448 1.00 79.56 423 GLY A C 1
ATOM 3217 O O . GLY A 1 423 ? -5.784 9.179 15.386 1.00 79.56 423 GLY A O 1
ATOM 3218 N N . ARG A 1 424 ? -7.787 9.830 14.636 1.00 93.19 424 ARG A N 1
ATOM 3219 C CA . ARG A 1 424 ? -8.384 10.041 15.956 1.00 93.19 424 ARG A CA 1
ATOM 3220 C C . ARG A 1 424 ? -9.784 9.462 15.932 1.00 93.19 424 ARG A C 1
ATOM 3222 O O . ARG A 1 424 ? -10.689 10.077 15.385 1.00 93.19 424 ARG A O 1
ATOM 3229 N N . ASN A 1 425 ? -9.961 8.281 16.510 1.00 95.81 425 ASN A N 1
ATOM 3230 C CA . ASN A 1 425 ? -11.201 7.523 16.385 1.00 95.81 425 ASN A CA 1
ATOM 3231 C C . ASN A 1 425 ? -12.389 8.225 17.074 1.00 95.81 425 ASN A C 1
ATOM 3233 O O . ASN A 1 425 ? -12.414 8.358 18.300 1.00 95.81 425 ASN A O 1
ATOM 3237 N N . ALA A 1 426 ? -13.394 8.647 16.297 1.00 96.50 426 ALA A N 1
ATOM 3238 C CA . ALA A 1 426 ? -14.570 9.342 16.823 1.00 96.50 426 ALA A CA 1
ATOM 3239 C C . ALA A 1 426 ? -15.410 8.486 17.790 1.00 96.50 426 ALA A C 1
ATOM 3241 O O . ALA A 1 426 ? -16.079 9.042 18.663 1.00 96.50 426 ALA A O 1
ATOM 3242 N N . ILE A 1 427 ? -15.364 7.151 17.682 1.00 98.31 427 ILE A N 1
ATOM 3243 C CA . ILE A 1 427 ? -16.005 6.250 18.650 1.00 98.31 427 ILE A CA 1
ATOM 3244 C C . ILE A 1 427 ? -15.286 6.353 19.994 1.00 98.31 427 ILE A C 1
ATOM 3246 O O . ILE A 1 427 ? -15.950 6.582 21.001 1.00 98.31 427 ILE A O 1
ATOM 3250 N N . SER A 1 428 ? -13.952 6.259 20.025 1.00 98.00 428 SER A N 1
ATOM 3251 C CA . SER A 1 428 ? -13.187 6.391 21.276 1.00 98.00 428 SER A CA 1
ATOM 3252 C C . SER A 1 428 ? -13.402 7.752 21.940 1.00 98.00 428 SER A C 1
ATOM 3254 O O . SER A 1 428 ? -13.629 7.802 23.147 1.00 98.00 428 SER A O 1
ATOM 3256 N N . VAL A 1 429 ? -13.445 8.838 21.154 1.00 98.06 429 VAL A N 1
ATOM 3257 C CA . VAL A 1 429 ? -13.799 10.179 21.660 1.00 98.06 429 VAL A CA 1
ATOM 3258 C C . VAL A 1 429 ? -15.184 10.178 22.313 1.00 98.06 429 VAL A C 1
ATOM 3260 O O . VAL A 1 429 ? -15.347 10.706 23.412 1.00 98.06 429 VAL A O 1
ATOM 3263 N N . ALA A 1 430 ? -16.184 9.592 21.645 1.00 97.81 430 ALA A N 1
ATOM 3264 C CA . ALA A 1 430 ? -17.544 9.524 22.167 1.00 97.81 430 ALA A CA 1
ATOM 3265 C C . ALA A 1 430 ? -17.606 8.722 23.471 1.00 97.81 430 ALA A C 1
ATOM 3267 O O . ALA A 1 430 ? -18.186 9.184 24.448 1.00 97.81 430 ALA A O 1
ATOM 3268 N N . MET A 1 431 ? -16.990 7.540 23.512 1.00 98.00 431 MET A N 1
ATOM 3269 C CA . MET A 1 431 ? -17.041 6.666 24.685 1.00 98.00 431 MET A CA 1
ATOM 3270 C C . MET A 1 431 ? -16.336 7.282 25.901 1.00 98.00 431 MET A C 1
ATOM 3272 O O . MET A 1 431 ? -16.770 7.047 27.024 1.00 98.00 431 MET A O 1
ATOM 3276 N N . GLU A 1 432 ? -15.268 8.063 25.711 1.00 97.25 432 GLU A N 1
ATOM 3277 C CA . GLU A 1 432 ? -14.536 8.737 26.801 1.00 97.25 432 GLU A CA 1
ATOM 3278 C C . GLU A 1 432 ? -15.344 9.893 27.409 1.00 97.25 432 GLU A C 1
ATOM 3280 O O . GLU A 1 432 ? -15.497 9.998 28.629 1.00 97.25 432 GLU A O 1
ATOM 3285 N N . ASP A 1 433 ? -15.932 10.742 26.562 1.00 96.56 433 ASP A N 1
ATOM 3286 C CA . ASP A 1 433 ? -16.799 11.828 27.031 1.00 96.56 433 ASP A CA 1
ATOM 3287 C C . ASP A 1 433 ? -18.079 11.285 27.689 1.00 96.56 433 ASP A C 1
ATOM 3289 O O . ASP A 1 433 ? -18.503 11.791 28.732 1.00 96.56 433 ASP A O 1
ATOM 3293 N N . LEU A 1 434 ? -18.676 10.229 27.125 1.00 95.69 434 LEU A N 1
ATOM 3294 C CA . LEU A 1 434 ? -19.871 9.604 27.686 1.00 95.69 434 LEU A CA 1
ATOM 3295 C C . LEU A 1 434 ? -19.616 8.981 29.054 1.00 95.69 434 LEU A C 1
ATOM 3297 O O . LEU A 1 434 ? -20.455 9.157 29.932 1.00 95.69 434 LEU A O 1
ATOM 3301 N N . GLU A 1 435 ? -18.481 8.313 29.270 1.00 95.06 435 GLU A N 1
ATOM 3302 C CA . GLU A 1 435 ? -18.120 7.782 30.591 1.00 95.06 435 GLU A CA 1
ATOM 3303 C C . GLU A 1 435 ? -18.164 8.895 31.649 1.00 95.06 435 GLU A C 1
ATOM 3305 O O . GLU A 1 435 ? -18.910 8.805 32.626 1.00 95.06 435 GLU A O 1
ATOM 3310 N N . THR A 1 436 ? -17.493 10.017 31.373 1.00 93.12 436 THR A N 1
ATOM 3311 C CA . THR A 1 436 ? -17.457 11.178 32.276 1.00 93.12 436 THR A CA 1
ATOM 3312 C C . THR A 1 436 ? -18.855 11.768 32.528 1.00 93.12 436 THR A C 1
ATOM 3314 O O . THR A 1 436 ? -19.198 12.147 33.654 1.00 93.12 436 THR A O 1
ATOM 3317 N N . ARG A 1 437 ? -19.701 11.870 31.493 1.00 91.50 437 ARG A N 1
ATOM 3318 C CA . ARG A 1 437 ? -21.061 12.436 31.618 1.00 91.50 437 ARG A CA 1
ATOM 3319 C C . ARG A 1 437 ? -22.018 11.524 32.373 1.00 91.50 437 ARG A C 1
ATOM 3321 O O . ARG A 1 437 ? -22.842 12.012 33.154 1.00 91.50 437 ARG A O 1
ATOM 3328 N N . LEU A 1 438 ? -21.941 10.221 32.130 1.00 91.75 438 LEU A N 1
ATOM 3329 C CA . LEU A 1 438 ? -22.775 9.233 32.803 1.00 91.75 438 LEU A CA 1
ATOM 3330 C C . LEU A 1 438 ? -22.439 9.188 34.296 1.00 91.75 438 LEU A C 1
ATOM 3332 O O . LEU A 1 438 ? -23.349 9.280 35.121 1.00 91.75 438 LEU A O 1
ATOM 3336 N N . GLU A 1 439 ? -21.153 9.227 34.654 1.00 91.00 439 GLU A N 1
ATOM 3337 C CA . GLU A 1 439 ? -20.719 9.365 36.049 1.00 91.00 439 GLU A CA 1
ATOM 3338 C C . GLU A 1 439 ? -21.275 10.631 36.716 1.00 91.00 439 GLU A C 1
ATOM 3340 O O . GLU A 1 439 ? -21.825 10.568 37.819 1.00 91.00 439 GLU A O 1
ATOM 3345 N N . ALA A 1 440 ? -21.200 11.782 36.040 1.00 89.25 440 ALA A N 1
ATOM 3346 C CA . ALA A 1 440 ? -21.689 13.053 36.578 1.00 89.25 440 ALA A CA 1
ATOM 3347 C C . ALA A 1 440 ? -23.216 13.091 36.784 1.00 89.25 440 ALA A C 1
ATOM 3349 O O . ALA A 1 440 ? -23.711 13.823 37.644 1.00 89.25 440 ALA A O 1
ATOM 3350 N N . THR A 1 441 ? -23.966 12.320 35.995 1.00 87.25 441 THR A N 1
ATOM 3351 C CA . THR A 1 441 ? -25.435 12.238 36.062 1.00 87.25 441 THR A CA 1
ATOM 3352 C C . THR A 1 441 ? -25.936 11.066 36.908 1.00 87.25 441 THR A C 1
ATOM 3354 O O . THR A 1 441 ? -27.123 11.009 37.225 1.00 87.25 441 THR A O 1
ATOM 3357 N N . GLY A 1 442 ? -25.046 10.157 37.323 1.00 86.75 442 GLY A N 1
ATOM 3358 C CA . GLY A 1 442 ? -25.405 8.921 38.020 1.00 86.75 442 GLY A CA 1
ATOM 3359 C C . GLY A 1 442 ? -26.117 7.899 37.128 1.00 86.75 442 GLY A C 1
ATOM 3360 O O . GLY A 1 442 ? -26.762 6.987 37.647 1.00 86.75 442 GLY A O 1
ATOM 3361 N N . LEU A 1 443 ? -26.032 8.069 35.807 1.00 89.19 443 LEU A N 1
ATOM 3362 C CA . LEU A 1 443 ? -26.519 7.118 34.813 1.00 89.19 443 LEU A CA 1
ATOM 3363 C C . LEU A 1 443 ? -25.416 6.102 34.485 1.00 89.19 443 LEU A C 1
ATOM 3365 O O . LEU A 1 443 ? -24.242 6.319 34.775 1.00 89.19 443 LEU A O 1
ATOM 3369 N N . SER A 1 444 ? -25.784 4.985 33.864 1.00 91.69 444 SER A N 1
ATOM 3370 C CA . SER A 1 444 ? -24.831 3.960 33.432 1.00 91.69 444 SER A CA 1
ATOM 3371 C C . SER A 1 444 ? -25.176 3.436 32.047 1.00 91.69 444 SER A C 1
ATOM 3373 O O . SER A 1 444 ? -26.347 3.355 31.683 1.00 91.69 444 SER A O 1
ATOM 3375 N N . ASP A 1 445 ? -24.164 3.024 31.295 1.00 95.56 445 ASP A N 1
ATOM 3376 C CA . ASP A 1 445 ? -24.339 2.308 30.037 1.00 95.56 445 ASP A CA 1
ATOM 3377 C C . ASP A 1 445 ? -23.299 1.190 29.954 1.00 95.56 445 ASP A C 1
ATOM 3379 O O . ASP A 1 445 ? -22.095 1.439 30.051 1.00 95.56 445 ASP A O 1
ATOM 3383 N N . ARG A 1 446 ? -23.761 -0.058 29.813 1.00 95.81 446 ARG A N 1
ATOM 3384 C CA . ARG A 1 446 ? -22.871 -1.228 29.834 1.00 95.81 446 ARG A CA 1
ATOM 3385 C C . ARG A 1 446 ? -21.931 -1.269 28.637 1.00 95.81 446 ARG A C 1
ATOM 3387 O O . ARG A 1 446 ? -20.827 -1.795 28.773 1.00 95.81 446 ARG A O 1
ATOM 3394 N N . PHE A 1 447 ? -22.338 -0.722 27.490 1.00 97.19 447 PHE A N 1
ATOM 3395 C CA . PHE A 1 447 ? -21.480 -0.675 26.311 1.00 97.19 447 PHE A CA 1
ATOM 3396 C C . PHE A 1 447 ? -20.333 0.313 26.513 1.00 97.19 447 PHE A C 1
ATOM 3398 O O . PHE A 1 447 ? -19.196 -0.025 26.200 1.00 97.19 447 PHE A O 1
ATOM 3405 N N . VAL A 1 448 ? -20.602 1.484 27.103 1.00 97.12 448 VAL A N 1
ATOM 3406 C CA . VAL A 1 448 ? -19.557 2.469 27.438 1.00 97.12 448 VAL A CA 1
ATOM 3407 C C . VAL A 1 448 ? -18.536 1.860 28.402 1.00 97.12 448 VAL A C 1
ATOM 3409 O O . VAL A 1 448 ? -17.338 1.903 28.129 1.00 97.12 448 VAL A O 1
ATOM 3412 N N . SER A 1 449 ? -18.997 1.208 29.477 1.00 95.81 449 SER A N 1
ATOM 3413 C CA . SER A 1 449 ? -18.102 0.544 30.438 1.00 95.81 449 SER A CA 1
ATOM 3414 C C . SER A 1 449 ? -17.277 -0.579 29.806 1.00 95.81 449 SER A C 1
ATOM 3416 O O . SER A 1 449 ? -16.094 -0.718 30.104 1.00 95.81 449 SER A O 1
ATOM 3418 N N . PHE A 1 450 ? -17.883 -1.383 28.927 1.00 97.19 450 PHE A N 1
ATOM 3419 C CA . PHE A 1 450 ? -17.158 -2.386 28.148 1.00 97.19 450 PHE A CA 1
ATOM 3420 C C . PHE A 1 450 ? -16.088 -1.736 27.267 1.00 97.19 450 PHE A C 1
ATOM 3422 O O . PHE A 1 450 ? -14.935 -2.164 27.297 1.00 97.19 450 PHE A O 1
ATOM 3429 N N . TYR A 1 451 ? -16.465 -0.715 26.495 1.00 98.06 451 TYR A N 1
ATOM 3430 C CA . TYR A 1 451 ? -15.570 -0.089 25.535 1.00 98.06 451 TYR A CA 1
ATOM 3431 C C . TYR A 1 451 ? -14.340 0.472 26.239 1.00 98.06 451 TYR A C 1
ATOM 3433 O O . TYR A 1 451 ? -13.229 0.209 25.800 1.00 98.06 451 TYR A O 1
ATOM 3441 N N . GLN A 1 452 ? -14.508 1.173 27.360 1.00 96.88 452 GLN A N 1
ATOM 3442 C CA . GLN A 1 452 ? -13.378 1.726 28.113 1.00 96.88 452 GLN A CA 1
ATOM 3443 C C . GLN A 1 452 ? -12.491 0.649 28.735 1.00 96.88 452 GLN A C 1
ATOM 3445 O O . GLN A 1 452 ? -11.260 0.735 28.688 1.00 96.88 452 GLN A O 1
ATOM 3450 N N . ALA A 1 453 ? -13.109 -0.404 29.272 1.00 96.25 453 ALA A N 1
ATOM 3451 C CA . ALA A 1 453 ? -12.376 -1.480 29.916 1.00 96.25 453 ALA A CA 1
ATOM 3452 C C . ALA A 1 453 ? -11.598 -2.365 28.934 1.00 96.25 453 ALA A C 1
ATOM 3454 O O . ALA A 1 453 ? -10.563 -2.895 29.325 1.00 96.25 453 ALA A O 1
ATOM 3455 N N . MET A 1 454 ? -12.082 -2.527 27.696 1.00 96.75 454 MET A N 1
ATOM 3456 C CA . MET A 1 454 ? -11.548 -3.505 26.737 1.00 96.75 454 MET A CA 1
ATOM 3457 C C . MET A 1 454 ? -10.897 -2.898 25.493 1.00 96.75 454 MET A C 1
ATOM 3459 O O . MET A 1 454 ? -10.141 -3.593 24.828 1.00 96.75 454 MET A O 1
ATOM 3463 N N . LEU A 1 455 ? -11.193 -1.641 25.157 1.00 96.12 455 LEU A N 1
ATOM 3464 C CA . LEU A 1 455 ? -10.628 -0.931 24.004 1.00 96.12 455 LEU A CA 1
ATOM 3465 C C . LEU A 1 455 ? -10.049 0.423 24.439 1.00 96.12 455 LEU A C 1
ATOM 3467 O O . LEU A 1 455 ? -8.839 0.621 24.462 1.00 96.12 455 LEU A O 1
ATOM 3471 N N . GLY A 1 456 ? -10.899 1.368 24.841 1.00 94.94 456 GLY A N 1
ATOM 3472 C CA . GLY A 1 456 ? -10.493 2.740 25.146 1.00 94.94 456 GLY A CA 1
ATOM 3473 C C . GLY A 1 456 ? -9.756 3.383 23.963 1.00 94.94 456 GLY A C 1
ATOM 3474 O O . GLY A 1 456 ? -10.298 3.487 22.860 1.00 94.94 456 GLY A O 1
ATOM 3475 N N . TRP A 1 457 ? -8.517 3.813 24.204 1.00 95.31 457 TRP A N 1
ATOM 3476 C CA . TRP A 1 457 ? -7.600 4.365 23.194 1.00 95.31 457 TRP A CA 1
ATOM 3477 C C . TRP A 1 457 ? -6.527 3.370 22.726 1.00 95.31 457 TRP A C 1
ATOM 3479 O O . TRP A 1 457 ? -5.606 3.754 22.012 1.00 95.31 457 TRP A O 1
ATOM 3489 N N . GLU A 1 458 ? -6.614 2.113 23.155 1.00 95.12 458 GLU A N 1
ATOM 3490 C CA . GLU A 1 458 ? -5.654 1.070 22.808 1.00 95.12 458 GLU A CA 1
ATOM 3491 C C . GLU A 1 458 ? -5.785 0.656 21.342 1.00 95.12 458 GLU A C 1
ATOM 3493 O O . GLU A 1 458 ? -6.896 0.522 20.822 1.00 95.12 458 GLU A O 1
ATOM 3498 N N . LEU A 1 459 ? -4.641 0.440 20.692 1.00 94.88 459 LEU A N 1
ATOM 3499 C CA . LEU A 1 459 ? -4.560 0.106 19.271 1.00 94.88 459 LEU A CA 1
ATOM 3500 C C . LEU A 1 459 ? -3.887 -1.243 19.008 1.00 94.88 459 LEU A C 1
ATOM 3502 O O . LEU A 1 459 ? -3.874 -1.664 17.861 1.00 94.88 459 LEU A O 1
ATOM 3506 N N . ASP A 1 460 ? -3.354 -1.930 20.020 1.00 94.06 460 ASP A N 1
ATOM 3507 C CA . ASP A 1 460 ? -2.637 -3.208 19.871 1.00 94.06 460 ASP A CA 1
ATOM 3508 C C . ASP A 1 460 ? -3.479 -4.442 20.252 1.00 94.06 460 ASP A C 1
ATOM 3510 O O . ASP A 1 460 ? -3.181 -5.567 19.845 1.00 94.06 460 ASP A O 1
ATOM 3514 N N . GLY A 1 461 ? -4.578 -4.235 20.983 1.00 95.00 461 GLY A N 1
ATOM 3515 C CA . GLY A 1 461 ? -5.492 -5.288 21.407 1.00 95.00 461 GLY A CA 1
ATOM 3516 C C . GLY A 1 461 ? -5.004 -6.100 22.607 1.00 95.00 461 GLY A C 1
ATOM 3517 O O . GLY A 1 461 ? -5.493 -7.218 22.795 1.00 95.00 461 GLY A O 1
ATOM 3518 N N . GLU A 1 462 ? -4.073 -5.586 23.413 1.00 95.88 462 GLU A N 1
ATOM 3519 C CA . GLU A 1 462 ? -3.637 -6.179 24.683 1.00 95.88 462 GLU A CA 1
ATOM 3520 C C . GLU A 1 462 ? -4.823 -6.592 25.568 1.00 95.88 462 GLU A C 1
ATOM 3522 O O . GLU A 1 462 ? -4.942 -7.762 25.947 1.00 95.88 462 GLU A O 1
ATOM 3527 N N . LYS A 1 463 ? -5.768 -5.682 25.822 1.00 95.38 463 LYS A N 1
ATOM 3528 C CA . LYS A 1 463 ? -6.958 -5.956 26.647 1.00 95.38 463 LYS A CA 1
ATOM 3529 C C . LYS A 1 463 ? -7.892 -6.977 26.016 1.00 95.38 463 LYS A C 1
ATOM 3531 O O . LYS A 1 463 ? -8.555 -7.728 26.727 1.00 95.38 463 LYS A O 1
ATOM 3536 N N . LEU A 1 464 ? -7.941 -7.030 24.688 1.00 96.12 464 LEU A N 1
ATOM 3537 C CA . LEU A 1 464 ? -8.736 -8.006 23.943 1.00 96.12 464 LEU A CA 1
ATOM 3538 C C . LEU A 1 464 ? -8.079 -9.397 23.894 1.00 96.12 464 LEU A C 1
ATOM 3540 O O . LEU A 1 464 ? -8.689 -10.328 23.368 1.00 96.12 464 LEU A O 1
ATOM 3544 N N . GLY A 1 465 ? -6.859 -9.555 24.421 1.00 94.81 465 GLY A N 1
ATOM 3545 C CA . GLY A 1 465 ? -6.080 -10.788 24.297 1.00 94.81 465 GLY A CA 1
ATOM 3546 C C . GLY A 1 465 ? -5.581 -11.037 22.869 1.00 94.81 465 GLY A C 1
ATOM 3547 O O . GLY A 1 465 ? -5.377 -12.187 22.484 1.00 94.81 465 GLY A O 1
ATOM 3548 N N . LEU A 1 466 ? -5.440 -9.968 22.078 1.00 95.81 466 LEU A N 1
ATOM 3549 C CA . LEU A 1 466 ? -5.041 -9.989 20.668 1.00 95.81 466 LEU A CA 1
ATOM 3550 C C . LEU A 1 466 ? -3.655 -9.370 20.419 1.00 95.81 466 LEU A C 1
ATOM 3552 O O . LEU A 1 466 ? -3.154 -9.477 19.295 1.00 95.81 466 LEU A O 1
ATOM 3556 N N . ALA A 1 467 ? -3.028 -8.764 21.434 1.00 95.06 467 ALA A N 1
ATOM 3557 C CA . ALA A 1 467 ? -1.660 -8.264 21.321 1.00 95.06 467 ALA A CA 1
ATOM 3558 C C . ALA A 1 467 ? -0.703 -9.403 20.959 1.00 95.06 467 ALA A C 1
ATOM 3560 O O . ALA A 1 467 ? -0.605 -10.424 21.645 1.00 95.06 467 ALA A O 1
ATOM 3561 N N . PHE A 1 468 ? -0.014 -9.218 19.842 1.00 94.25 468 PHE A N 1
ATOM 3562 C CA . PHE A 1 468 ? 0.965 -10.140 19.301 1.00 94.25 468 PHE A CA 1
ATOM 3563 C C . PHE A 1 468 ? 1.959 -9.333 18.467 1.00 94.25 468 PHE A C 1
ATOM 3565 O O . PHE A 1 468 ? 1.596 -8.290 17.924 1.00 94.25 468 PHE A O 1
ATOM 3572 N N . GLU A 1 469 ? 3.190 -9.811 18.346 1.00 93.25 469 GLU A N 1
ATOM 3573 C CA . GLU A 1 469 ? 4.256 -9.133 17.610 1.00 93.25 469 GLU A CA 1
ATOM 3574 C C . GLU A 1 469 ? 5.153 -10.170 16.928 1.00 93.25 469 GLU A C 1
ATOM 3576 O O . GLU A 1 469 ? 5.490 -11.198 17.521 1.00 93.25 469 GLU A O 1
ATOM 3581 N N . ASP A 1 470 ? 5.507 -9.911 15.672 1.00 88.88 470 ASP A N 1
ATOM 3582 C CA . ASP A 1 470 ? 6.584 -10.587 14.946 1.00 88.88 470 ASP A CA 1
ATOM 3583 C C . ASP A 1 470 ? 7.264 -9.596 13.990 1.00 88.88 470 ASP A C 1
ATOM 3585 O O . ASP A 1 470 ? 7.043 -8.394 14.099 1.00 88.88 470 ASP A O 1
ATOM 3589 N N . GLU A 1 471 ? 8.075 -10.073 13.044 1.00 83.25 471 GLU A N 1
ATOM 3590 C CA . GLU A 1 471 ? 8.787 -9.214 12.085 1.00 83.25 471 GLU A CA 1
ATOM 3591 C C . GLU A 1 471 ? 7.871 -8.330 11.219 1.00 83.25 471 GLU A C 1
ATOM 3593 O O . GLU A 1 471 ? 8.322 -7.332 10.676 1.00 83.25 471 GLU A O 1
ATOM 3598 N N . THR A 1 472 ? 6.579 -8.651 11.084 1.00 82.38 472 THR A N 1
ATOM 3599 C CA . THR A 1 472 ? 5.612 -7.758 10.419 1.00 82.38 472 THR A CA 1
ATOM 3600 C C . THR A 1 472 ? 5.113 -6.621 11.318 1.00 82.38 472 THR A C 1
ATOM 3602 O O . THR A 1 472 ? 4.307 -5.791 10.884 1.00 82.38 472 THR A O 1
ATOM 3605 N N . GLY A 1 473 ? 5.566 -6.570 12.573 1.00 86.50 473 GLY A N 1
ATOM 3606 C CA . GLY A 1 473 ? 5.224 -5.606 13.619 1.00 86.50 473 GLY A CA 1
ATOM 3607 C C . GLY A 1 473 ? 4.079 -6.068 14.528 1.00 86.50 473 GLY A C 1
ATOM 3608 O O . GLY A 1 473 ? 3.588 -7.189 14.419 1.00 86.50 473 GLY A O 1
ATOM 3609 N N . VAL A 1 474 ? 3.591 -5.167 15.383 1.00 92.06 474 VAL A N 1
ATOM 3610 C CA . VAL A 1 474 ? 2.512 -5.445 16.354 1.00 92.06 474 VAL A CA 1
ATOM 3611 C C . VAL A 1 474 ? 1.129 -5.613 15.711 1.00 92.06 474 VAL A C 1
ATOM 3613 O O . VAL A 1 474 ? 0.846 -5.025 14.663 1.00 92.06 474 VAL A O 1
ATOM 3616 N N . THR A 1 475 ? 0.231 -6.380 16.333 1.00 93.94 475 THR A N 1
ATOM 3617 C CA . THR A 1 475 ? -1.206 -6.347 16.004 1.00 93.94 475 THR A CA 1
ATOM 3618 C C . THR A 1 475 ? -1.704 -4.901 16.017 1.00 93.94 475 THR A C 1
ATOM 3620 O O . THR A 1 475 ? -1.354 -4.147 16.916 1.00 93.94 475 THR A O 1
ATOM 3623 N N . THR A 1 476 ? -2.537 -4.514 15.048 1.00 93.19 476 THR A N 1
ATOM 3624 C CA . THR A 1 476 ? -3.270 -3.241 15.099 1.00 93.19 476 THR A CA 1
ATOM 3625 C C . THR A 1 476 ? -4.772 -3.482 15.139 1.00 93.19 476 THR A C 1
ATOM 3627 O O . THR A 1 476 ? -5.276 -4.404 14.496 1.00 93.19 476 THR A O 1
ATOM 3630 N N . VAL A 1 477 ? -5.494 -2.668 15.909 1.00 95.94 477 VAL A N 1
ATOM 3631 C CA . VAL A 1 477 ? -6.935 -2.763 16.157 1.00 95.94 477 VAL A CA 1
ATOM 3632 C C . VAL A 1 477 ? -7.589 -1.415 15.873 1.00 95.94 477 VAL A C 1
ATOM 3634 O O . VAL A 1 477 ? -7.268 -0.402 16.486 1.00 95.94 477 VAL A O 1
ATOM 3637 N N . ASN A 1 478 ? -8.565 -1.416 14.969 1.00 95.81 478 ASN A N 1
ATOM 3638 C CA . ASN A 1 478 ? -9.406 -0.266 14.663 1.00 95.81 478 ASN A CA 1
ATOM 3639 C C . ASN A 1 478 ? -10.872 -0.568 14.994 1.00 95.81 478 ASN A C 1
ATOM 3641 O O . ASN A 1 478 ? -11.466 -1.479 14.416 1.00 95.81 478 ASN A O 1
ATOM 3645 N N . ALA A 1 479 ? -11.485 0.246 15.853 1.00 97.12 479 ALA A N 1
ATOM 3646 C CA . ALA A 1 479 ? -12.935 0.302 16.012 1.00 97.12 479 ALA A CA 1
ATOM 3647 C C . ALA A 1 479 ? -13.557 1.031 14.808 1.00 97.12 479 ALA A C 1
ATOM 3649 O O . ALA A 1 479 ? -13.630 2.257 14.792 1.00 97.12 479 ALA A O 1
ATOM 3650 N N . GLY A 1 480 ? -13.958 0.278 13.782 1.00 92.06 480 GLY A N 1
ATOM 3651 C CA . GLY A 1 480 ? -14.300 0.831 12.468 1.00 92.06 480 GLY A CA 1
ATOM 3652 C C . GLY A 1 480 ? -15.777 1.160 12.266 1.00 92.06 480 GLY A C 1
ATOM 3653 O O . GLY A 1 480 ? -16.087 2.114 11.565 1.00 92.06 480 GLY A O 1
ATOM 3654 N N . LEU A 1 481 ? -16.702 0.395 12.857 1.00 94.62 481 LEU A N 1
ATOM 3655 C CA . LEU A 1 481 ? -18.145 0.655 12.725 1.00 94.62 481 LEU A CA 1
ATOM 3656 C C . LEU A 1 481 ? -18.863 0.456 14.057 1.00 94.62 481 LEU A C 1
ATOM 3658 O O . LEU A 1 481 ? -18.671 -0.566 14.717 1.00 94.62 481 LEU A O 1
ATOM 3662 N N . LEU A 1 482 ? -19.743 1.391 14.405 1.00 98.38 482 LEU A N 1
ATOM 3663 C CA . LEU A 1 482 ? -20.621 1.302 15.569 1.00 98.38 482 LEU A CA 1
ATOM 3664 C C . LEU A 1 482 ? -22.081 1.396 15.139 1.00 98.38 482 LEU A C 1
ATOM 3666 O O . LEU A 1 482 ? -22.453 2.292 14.383 1.00 98.38 482 LEU A O 1
ATOM 3670 N N . SER A 1 483 ? -22.917 0.518 15.683 1.00 98.06 483 SER A N 1
ATOM 3671 C CA . SER A 1 483 ? -24.370 0.639 15.628 1.00 98.06 483 SER A CA 1
ATOM 3672 C C . SER A 1 483 ? -24.963 0.226 16.968 1.00 98.06 483 SER A C 1
ATOM 3674 O O . SER A 1 483 ? -24.702 -0.870 17.457 1.00 98.06 483 SER A O 1
ATOM 3676 N N . ILE A 1 484 ? -25.739 1.113 17.579 1.00 98.00 484 ILE A N 1
ATOM 3677 C CA . ILE A 1 484 ? -26.435 0.867 18.839 1.00 98.00 484 ILE A CA 1
ATOM 3678 C C . ILE A 1 484 ? -27.911 1.212 18.654 1.00 98.00 484 ILE A C 1
ATOM 3680 O O . ILE A 1 484 ? -28.230 2.299 18.168 1.00 98.00 484 ILE A O 1
ATOM 3684 N N . ASP A 1 485 ? -28.794 0.318 19.096 1.00 95.12 485 ASP A N 1
ATOM 3685 C CA . ASP A 1 485 ? -30.234 0.550 19.240 1.00 95.12 485 ASP A CA 1
ATOM 3686 C C . ASP A 1 485 ? -30.738 0.089 20.622 1.00 95.12 485 ASP A C 1
ATOM 3688 O O . ASP A 1 485 ? -29.948 -0.240 21.504 1.00 95.12 485 ASP A O 1
ATOM 3692 N N . GLU A 1 486 ? -32.053 0.074 20.858 1.00 90.31 486 GLU A N 1
ATOM 3693 C CA . GLU A 1 486 ? -32.630 -0.328 22.154 1.00 90.31 486 GLU A CA 1
ATOM 3694 C C . GLU A 1 486 ? -32.370 -1.796 22.547 1.00 90.31 486 GLU A C 1
ATOM 3696 O O . GLU A 1 486 ? -32.500 -2.146 23.721 1.00 90.31 486 GLU A O 1
ATOM 3701 N N . LYS A 1 487 ? -32.059 -2.669 21.584 1.00 94.19 487 LYS A N 1
ATOM 3702 C CA . LYS A 1 487 ? -31.953 -4.123 21.762 1.00 94.19 487 LYS A CA 1
ATOM 3703 C C . LYS A 1 487 ? -30.519 -4.619 21.734 1.00 94.19 487 LYS A C 1
ATOM 3705 O O . LYS A 1 487 ? -30.204 -5.553 22.467 1.00 94.19 487 LYS A O 1
ATOM 3710 N N . GLU A 1 488 ? -29.663 -4.035 20.905 1.00 96.69 488 GLU A N 1
ATOM 3711 C CA . GLU A 1 488 ? -28.281 -4.475 20.746 1.00 96.69 488 GLU A CA 1
ATOM 3712 C C . GLU A 1 488 ? -27.301 -3.317 20.521 1.00 96.69 488 GLU A C 1
ATOM 3714 O O . GLU A 1 488 ? -27.643 -2.257 19.999 1.00 96.69 488 GLU A O 1
ATOM 3719 N N . ALA A 1 489 ? -26.054 -3.531 20.939 1.00 98.00 489 ALA A N 1
ATOM 3720 C CA . ALA A 1 489 ? -24.904 -2.742 20.519 1.00 98.00 489 ALA A CA 1
ATOM 3721 C C . ALA A 1 489 ? -23.970 -3.639 19.713 1.00 98.00 489 ALA A C 1
ATOM 3723 O O . ALA A 1 489 ? -23.567 -4.711 20.172 1.00 98.00 489 ALA A O 1
ATOM 3724 N N . ARG A 1 490 ? -23.615 -3.184 18.516 1.00 98.44 490 ARG A N 1
ATOM 3725 C CA . ARG A 1 490 ? -22.710 -3.858 17.597 1.00 98.44 490 ARG A CA 1
ATOM 3726 C C . ARG A 1 490 ? -21.510 -2.971 17.313 1.00 98.44 490 ARG A C 1
ATOM 3728 O O . ARG A 1 490 ? -21.659 -1.868 16.791 1.00 98.44 490 ARG A O 1
ATOM 3735 N N . LEU A 1 491 ? -20.327 -3.493 17.611 1.00 98.38 491 LEU A N 1
ATOM 3736 C CA . LEU A 1 491 ? -19.046 -2.888 17.272 1.00 98.38 491 LEU A CA 1
ATOM 3737 C C . LEU A 1 491 ? -18.322 -3.802 16.289 1.00 98.38 491 LEU A C 1
ATOM 3739 O O . LEU A 1 491 ? -18.193 -5.002 16.533 1.00 98.38 491 LEU A O 1
ATOM 3743 N N . ILE A 1 492 ? -17.867 -3.253 15.170 1.00 97.69 492 ILE A N 1
ATOM 3744 C CA . ILE A 1 492 ? -17.079 -3.989 14.186 1.00 97.69 492 ILE A CA 1
ATOM 3745 C C . ILE A 1 492 ? -15.651 -3.465 14.237 1.00 97.69 492 ILE A C 1
ATOM 3747 O O . ILE A 1 492 ? -15.402 -2.285 13.987 1.00 97.69 492 ILE A O 1
ATOM 3751 N N . LEU A 1 493 ? -14.729 -4.363 14.565 1.00 97.25 493 LEU A N 1
ATOM 3752 C CA . LEU A 1 493 ? -13.301 -4.107 14.577 1.00 97.25 493 LEU A CA 1
ATOM 3753 C C . LEU A 1 493 ? -12.676 -4.568 13.261 1.00 97.25 493 LEU A C 1
ATOM 3755 O O . LEU A 1 493 ? -13.041 -5.621 12.731 1.00 97.25 493 LEU A O 1
ATOM 3759 N N . ASN A 1 494 ? -11.698 -3.813 12.772 1.00 94.12 494 ASN A N 1
ATOM 3760 C CA . ASN A 1 494 ? -10.711 -4.302 11.820 1.00 94.12 494 ASN A CA 1
ATOM 3761 C C . ASN A 1 494 ? -9.403 -4.537 12.559 1.00 94.12 494 ASN A C 1
ATOM 3763 O O . ASN A 1 494 ? -8.962 -3.647 13.280 1.00 94.12 494 ASN A O 1
ATOM 3767 N N . ILE A 1 495 ? -8.795 -5.706 12.376 1.00 94.44 495 ILE A N 1
ATOM 3768 C CA . ILE A 1 495 ? -7.467 -5.975 12.913 1.00 94.44 495 ILE A CA 1
ATOM 3769 C C . ILE A 1 495 ? -6.487 -6.317 11.800 1.00 94.44 495 ILE A C 1
ATOM 3771 O O . ILE A 1 495 ? -6.832 -7.055 10.871 1.00 94.44 495 ILE A O 1
ATOM 3775 N N . ARG A 1 496 ? -5.254 -5.821 11.917 1.00 91.81 496 ARG A N 1
ATOM 3776 C CA . ARG A 1 496 ? -4.103 -6.355 11.181 1.00 91.81 496 ARG A CA 1
ATOM 3777 C C . ARG A 1 496 ? -3.301 -7.197 12.145 1.00 91.81 496 ARG A C 1
ATOM 3779 O O . ARG A 1 496 ? -2.872 -6.691 13.174 1.00 91.81 496 ARG A O 1
ATOM 3786 N N . TYR A 1 497 ? -3.142 -8.477 11.838 1.00 93.31 497 TYR A N 1
ATOM 3787 C CA . TYR A 1 497 ? -2.510 -9.417 12.753 1.00 93.31 497 TYR A CA 1
ATOM 3788 C C . TYR A 1 497 ? -1.192 -9.961 12.187 1.00 93.31 497 TYR A C 1
ATOM 3790 O O . TYR A 1 497 ? -1.118 -10.213 10.979 1.00 93.31 497 TYR A O 1
ATOM 3798 N N . PRO A 1 498 ? -0.163 -10.151 13.030 1.00 92.69 498 PRO A N 1
ATOM 3799 C CA . PRO A 1 498 ? 1.140 -10.644 12.597 1.00 92.69 498 PRO A CA 1
ATOM 3800 C C . PRO A 1 498 ? 1.068 -12.041 11.976 1.00 92.69 498 PRO A C 1
ATOM 3802 O O . PRO A 1 498 ? 0.181 -12.840 12.294 1.00 92.69 498 PRO A O 1
ATOM 3805 N N . VAL A 1 499 ? 1.993 -12.341 11.067 1.00 90.81 499 VAL A N 1
ATOM 3806 C CA . VAL A 1 499 ? 1.946 -13.539 10.205 1.00 90.81 499 VAL A CA 1
ATOM 3807 C C . VAL A 1 499 ? 2.075 -14.851 10.972 1.00 90.81 499 VAL A C 1
ATOM 3809 O O . VAL A 1 499 ? 1.615 -15.892 10.503 1.00 90.81 499 VAL A O 1
ATOM 3812 N N . THR A 1 500 ? 2.663 -14.805 12.164 1.00 91.12 500 THR A N 1
ATOM 3813 C CA . THR A 1 500 ? 2.836 -15.958 13.051 1.00 91.12 500 THR A CA 1
ATOM 3814 C C . THR A 1 500 ? 1.739 -16.089 14.116 1.00 91.12 500 THR A C 1
ATOM 3816 O O . THR A 1 500 ? 1.766 -17.042 14.902 1.00 91.12 500 THR A O 1
ATOM 3819 N N . MET A 1 501 ? 0.735 -15.200 14.131 1.00 93.94 501 MET A N 1
ATOM 3820 C CA . MET A 1 501 ? -0.397 -15.305 15.056 1.00 93.94 501 MET A CA 1
ATOM 3821 C C . MET A 1 501 ? -1.237 -16.565 14.776 1.00 93.94 501 MET A C 1
ATOM 3823 O O . MET A 1 501 ? -1.735 -16.793 13.672 1.00 93.94 501 MET A O 1
ATOM 3827 N N . ASP A 1 502 ? -1.487 -17.349 15.826 1.00 94.50 502 ASP A N 1
ATOM 3828 C CA . ASP A 1 502 ? -2.447 -18.456 15.808 1.00 94.50 502 ASP A CA 1
ATOM 3829 C C . ASP A 1 502 ? -3.874 -17.916 15.999 1.00 94.50 502 ASP A C 1
ATOM 3831 O O . ASP A 1 502 ? -4.326 -17.660 17.119 1.00 94.50 502 ASP A O 1
ATOM 3835 N N . VAL A 1 503 ? -4.584 -17.731 14.884 1.00 94.06 503 VAL A N 1
ATOM 3836 C CA . VAL A 1 503 ? -5.929 -17.133 14.851 1.00 94.06 503 VAL A CA 1
ATOM 3837 C C . VAL A 1 503 ? -6.948 -17.925 15.681 1.00 94.06 503 VAL A C 1
ATOM 3839 O O . VAL A 1 503 ? -7.860 -17.336 16.261 1.00 94.06 503 VAL A O 1
ATOM 3842 N N . ASP A 1 504 ? -6.818 -19.249 15.781 1.00 94.75 504 ASP A N 1
ATOM 3843 C CA . ASP A 1 504 ? -7.763 -20.051 16.563 1.00 94.75 504 ASP A CA 1
ATOM 3844 C C . ASP A 1 504 ? -7.527 -19.889 18.068 1.00 94.75 504 ASP A C 1
ATOM 3846 O O . ASP A 1 504 ? -8.492 -19.796 18.832 1.00 94.75 504 ASP A O 1
ATOM 3850 N N . LYS A 1 505 ? -6.269 -19.749 18.505 1.00 95.94 505 LYS A N 1
ATOM 3851 C CA . LYS A 1 505 ? -5.971 -19.333 19.885 1.00 95.94 505 LYS A CA 1
ATOM 3852 C C . LYS A 1 505 ? -6.432 -17.905 20.165 1.00 95.94 505 LYS A C 1
ATOM 3854 O O . LYS A 1 505 ? -7.005 -17.671 21.226 1.00 95.94 505 LYS A O 1
ATOM 3859 N N . ALA A 1 506 ? -6.250 -16.981 19.221 1.00 96.38 506 ALA A N 1
ATOM 3860 C CA . ALA A 1 506 ? -6.700 -15.595 19.358 1.00 96.38 506 ALA A CA 1
ATOM 3861 C C . ALA A 1 506 ? -8.228 -15.503 19.535 1.00 96.38 506 ALA A C 1
ATOM 3863 O O . ALA A 1 506 ? -8.715 -14.782 20.404 1.00 96.38 506 ALA A O 1
ATOM 3864 N N . LYS A 1 507 ? -9.004 -16.303 18.787 1.00 97.06 507 LYS A N 1
ATOM 3865 C CA . LYS A 1 507 ? -10.465 -16.411 18.970 1.00 97.06 507 LYS A CA 1
ATOM 3866 C C . LYS A 1 507 ? -10.852 -16.876 20.373 1.00 97.06 507 LYS A C 1
ATOM 3868 O O . LYS A 1 507 ? -11.814 -16.354 20.933 1.00 97.06 507 LYS A O 1
ATOM 3873 N N . LEU A 1 508 ? -10.139 -17.864 20.921 1.00 96.44 508 LEU A N 1
ATOM 3874 C CA . LEU A 1 508 ? -10.394 -18.375 22.271 1.00 96.44 508 LEU A CA 1
ATOM 3875 C C . LEU A 1 508 ? -10.071 -17.317 23.332 1.00 96.44 508 LEU A C 1
ATOM 3877 O O . LEU A 1 508 ? -10.917 -17.052 24.182 1.00 96.44 508 LEU A O 1
ATOM 3881 N N . ALA A 1 509 ? -8.907 -16.670 23.233 1.00 96.31 509 ALA A N 1
ATOM 3882 C CA . ALA A 1 509 ? -8.493 -15.606 24.147 1.00 96.31 509 ALA A CA 1
ATOM 3883 C C . ALA A 1 509 ? -9.486 -14.432 24.143 1.00 96.31 509 ALA A C 1
ATOM 3885 O O . ALA A 1 509 ? -9.932 -13.993 25.203 1.00 96.31 509 ALA A O 1
ATOM 3886 N N . LEU A 1 510 ? -9.919 -13.995 22.956 1.00 97.69 510 LEU A N 1
ATOM 3887 C CA . LEU A 1 510 ? -10.926 -12.946 22.813 1.00 97.69 510 LEU A CA 1
ATOM 3888 C C . LEU A 1 510 ? -12.261 -13.342 23.458 1.00 97.69 510 LEU A C 1
ATOM 3890 O O . LEU A 1 510 ? -12.873 -12.546 24.165 1.00 97.69 510 LEU A O 1
ATOM 3894 N N . ALA A 1 511 ? -12.731 -14.572 23.233 1.00 95.81 511 ALA A N 1
ATOM 3895 C CA . ALA A 1 511 ? -13.977 -15.045 23.829 1.00 95.81 511 ALA A CA 1
ATOM 3896 C C . ALA A 1 511 ? -13.905 -15.083 25.367 1.00 95.81 511 ALA A C 1
ATOM 3898 O O . ALA A 1 511 ? -14.870 -14.708 26.033 1.00 95.81 511 ALA A O 1
ATOM 3899 N N . GLU A 1 512 ? -12.768 -15.496 25.932 1.00 95.62 512 GLU A N 1
ATOM 3900 C CA . GLU A 1 512 ? -12.527 -15.484 27.379 1.00 95.62 512 GLU A CA 1
ATOM 3901 C C . GLU A 1 512 ? -12.506 -14.056 27.945 1.00 95.62 512 GLU A C 1
ATOM 3903 O O . GLU A 1 512 ? -13.153 -13.795 28.961 1.00 95.62 512 GLU A O 1
ATOM 3908 N N . ALA A 1 513 ? -11.836 -13.124 27.260 1.00 96.25 513 ALA A N 1
ATOM 3909 C CA . ALA A 1 513 ? -11.745 -11.718 27.652 1.00 96.25 513 ALA A CA 1
ATOM 3910 C C . ALA A 1 513 ? -13.112 -11.005 27.632 1.00 96.25 513 ALA A C 1
ATOM 3912 O O . ALA A 1 513 ? -13.403 -10.164 28.484 1.00 96.25 513 ALA A O 1
ATOM 3913 N N . LEU A 1 514 ? -13.984 -11.370 26.688 1.00 96.81 514 LEU A N 1
ATOM 3914 C CA . LEU A 1 514 ? -15.305 -10.763 26.502 1.00 96.81 514 LEU A CA 1
ATOM 3915 C C . LEU A 1 514 ? -16.421 -11.406 27.340 1.00 96.81 514 LEU A C 1
ATOM 3917 O O . LEU A 1 514 ? -17.467 -10.782 27.552 1.00 96.81 514 LEU A O 1
ATOM 3921 N N . ALA A 1 515 ? -16.216 -12.627 27.845 1.00 93.44 515 ALA A N 1
ATOM 3922 C CA . ALA A 1 515 ? -17.217 -13.367 28.614 1.00 93.44 515 ALA A CA 1
ATOM 3923 C C . ALA A 1 515 ? -17.796 -12.595 29.824 1.00 93.44 515 ALA A C 1
ATOM 3925 O O . ALA A 1 515 ? -19.017 -12.649 30.010 1.00 93.44 515 ALA A O 1
ATOM 3926 N N . PRO A 1 516 ? -17.011 -11.832 30.620 1.00 95.12 516 PRO A N 1
ATOM 3927 C CA . PRO A 1 516 ? -17.540 -11.045 31.739 1.00 95.12 516 PRO A CA 1
ATOM 3928 C C . PRO A 1 516 ? -18.546 -9.958 31.334 1.00 95.12 516 PRO A C 1
ATOM 3930 O O . PRO A 1 516 ? -19.377 -9.564 32.151 1.00 95.12 516 PRO A O 1
ATOM 3933 N N . TYR A 1 517 ? -18.496 -9.495 30.082 1.00 95.00 517 TYR A N 1
ATOM 3934 C CA . TYR A 1 517 ? -19.362 -8.439 29.550 1.00 95.00 517 TYR A CA 1
ATOM 3935 C C . TYR A 1 517 ? -20.591 -8.989 28.813 1.00 95.00 517 TYR A C 1
ATOM 3937 O O . TYR A 1 517 ? -21.434 -8.214 28.364 1.00 95.00 517 TYR A O 1
ATOM 3945 N N . GLY A 1 518 ? -20.713 -10.317 28.681 1.00 94.19 518 GLY A N 1
ATOM 3946 C CA . GLY A 1 518 ? -21.803 -10.951 27.934 1.00 94.19 518 GLY A CA 1
ATOM 3947 C C . GLY A 1 518 ? -21.767 -10.651 26.433 1.00 94.19 518 GLY A C 1
ATOM 3948 O O . GLY A 1 518 ? -22.814 -10.652 25.787 1.00 94.19 518 GLY A O 1
ATOM 3949 N N . ILE A 1 519 ? -20.582 -10.367 25.886 1.00 96.62 519 ILE A N 1
ATOM 3950 C CA . ILE A 1 519 ? -20.396 -10.006 24.479 1.00 96.62 519 ILE A CA 1
ATOM 3951 C C . ILE A 1 519 ? -20.104 -11.253 23.658 1.00 96.62 519 ILE A C 1
ATOM 3953 O O . ILE A 1 519 ? -19.252 -12.068 24.007 1.00 96.62 519 ILE A O 1
ATOM 3957 N N . GLN A 1 520 ? -20.794 -11.377 22.531 1.00 95.19 520 GLN A N 1
ATOM 3958 C CA . GLN A 1 520 ? -20.550 -12.422 21.548 1.00 95.19 520 GLN A CA 1
ATOM 3959 C C . GLN A 1 520 ? -19.620 -11.885 20.463 1.00 95.19 520 GLN A C 1
ATOM 3961 O O . GLN A 1 520 ? -19.925 -10.877 19.827 1.00 95.19 520 GLN A O 1
ATOM 3966 N N . ALA A 1 521 ? -18.498 -12.567 20.237 1.00 96.75 521 ALA A N 1
ATOM 3967 C CA . ALA A 1 521 ? -17.586 -12.265 19.141 1.00 96.75 521 ALA A CA 1
ATOM 3968 C C . ALA A 1 521 ? -17.796 -13.234 17.973 1.00 96.75 521 ALA A C 1
ATOM 3970 O O . ALA A 1 521 ? -17.896 -14.448 18.156 1.00 96.75 521 ALA A O 1
ATOM 3971 N N . SER A 1 522 ? -17.804 -12.701 16.757 1.00 96.00 522 SER A N 1
ATOM 3972 C CA . SER A 1 522 ? -17.748 -13.477 15.518 1.00 96.00 522 SER A CA 1
ATOM 3973 C C . SER A 1 522 ? -16.710 -12.880 14.573 1.00 96.00 522 SER A C 1
ATOM 3975 O O . SER A 1 522 ? -16.417 -11.691 14.643 1.00 96.00 522 SER A O 1
ATOM 3977 N N . TRP A 1 523 ? -16.138 -13.709 13.702 1.00 95.94 523 TRP A N 1
ATOM 3978 C CA . TRP A 1 523 ? -15.085 -13.314 12.762 1.00 95.94 523 TRP A CA 1
ATOM 3979 C C . TRP A 1 523 ? -15.608 -13.491 11.331 1.00 95.94 523 TRP A C 1
ATOM 3981 O O . TRP A 1 523 ? -15.291 -14.494 10.688 1.00 95.94 523 TRP A O 1
ATOM 3991 N N . PRO A 1 524 ? -16.497 -12.598 10.853 1.00 88.06 524 PRO A N 1
ATOM 3992 C CA . PRO A 1 524 ? -17.172 -12.748 9.561 1.00 88.06 524 PRO A CA 1
ATOM 3993 C C . PRO A 1 524 ? -16.230 -12.708 8.352 1.00 88.06 524 PRO A C 1
ATOM 3995 O O . PRO A 1 524 ? -16.606 -13.190 7.287 1.00 88.06 524 PRO A O 1
ATOM 3998 N N . GLY A 1 525 ? -15.025 -12.154 8.502 1.00 86.50 525 GLY A N 1
ATOM 3999 C CA . GLY A 1 525 ? -14.014 -12.126 7.452 1.00 86.50 525 GLY A CA 1
ATOM 4000 C C . GLY A 1 525 ? -12.626 -12.311 8.042 1.00 86.50 525 GLY A C 1
ATOM 4001 O O . GLY A 1 525 ? -12.235 -11.570 8.940 1.00 86.50 525 GLY A O 1
ATOM 4002 N N . ILE A 1 526 ? -11.890 -13.300 7.540 1.00 89.06 526 ILE A N 1
ATOM 4003 C CA . ILE A 1 526 ? -10.485 -13.524 7.877 1.00 89.06 526 ILE A CA 1
ATOM 4004 C C . ILE A 1 526 ? -9.736 -13.676 6.564 1.00 89.06 526 ILE A C 1
ATOM 4006 O O . ILE A 1 526 ? -9.945 -14.640 5.831 1.00 89.06 526 ILE A O 1
ATOM 4010 N N . MET A 1 527 ? -8.869 -12.717 6.283 1.00 86.44 527 MET A N 1
ATOM 4011 C CA . MET A 1 527 ? -7.874 -12.808 5.234 1.00 86.44 527 MET A CA 1
ATOM 4012 C C . MET A 1 527 ? -6.569 -13.317 5.864 1.00 86.44 527 MET A C 1
ATOM 4014 O O . MET A 1 527 ? -6.079 -12.692 6.813 1.00 86.44 527 MET A O 1
ATOM 4018 N N . PRO A 1 528 ? -6.020 -14.450 5.392 1.00 88.94 528 PRO A N 1
ATOM 4019 C CA . PRO A 1 528 ? -4.766 -14.986 5.908 1.00 88.94 528 PRO A CA 1
ATOM 4020 C C . PRO A 1 528 ? -3.596 -14.026 5.632 1.00 88.94 528 PRO A C 1
ATOM 4022 O O . PRO A 1 528 ? -3.675 -13.211 4.708 1.00 88.94 528 PRO A O 1
ATOM 4025 N N . PRO A 1 529 ? -2.507 -14.100 6.410 1.00 89.12 529 PRO A N 1
ATOM 4026 C CA . PRO A 1 529 ? -1.265 -13.418 6.068 1.00 89.12 529 PRO A CA 1
ATOM 4027 C C . PRO A 1 529 ? -0.708 -13.920 4.729 1.00 89.12 529 PRO A C 1
ATOM 4029 O O . PRO A 1 529 ? -0.970 -15.057 4.329 1.00 89.12 529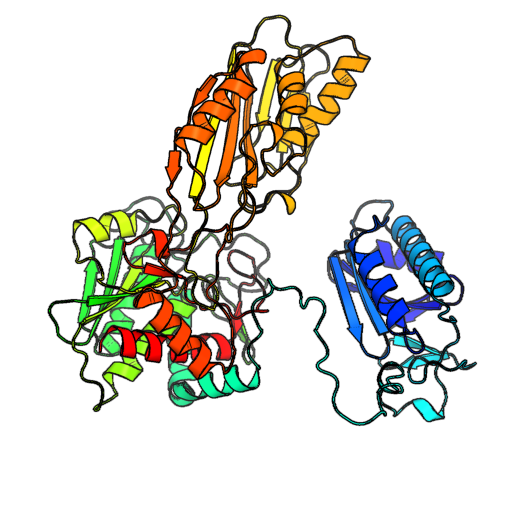 PRO A O 1
ATOM 4032 N N . LEU A 1 530 ? 0.082 -13.082 4.060 1.00 87.38 530 LEU A N 1
ATOM 4033 C CA . LEU A 1 530 ? 0.935 -13.509 2.952 1.00 87.38 530 LEU A CA 1
ATOM 4034 C C . LEU A 1 530 ? 2.344 -13.676 3.508 1.00 87.38 530 LEU A C 1
ATOM 4036 O O . LEU A 1 530 ? 2.858 -12.770 4.155 1.00 87.38 530 LEU A O 1
ATOM 4040 N N . ILE A 1 531 ? 2.956 -14.839 3.299 1.00 89.31 531 ILE A N 1
ATOM 4041 C CA . ILE A 1 531 ? 4.331 -15.094 3.723 1.00 89.31 531 ILE A CA 1
ATOM 4042 C C . ILE A 1 531 ? 5.023 -16.026 2.734 1.00 89.31 531 ILE A C 1
ATOM 4044 O O . ILE A 1 531 ? 4.486 -17.071 2.361 1.00 89.31 531 ILE A O 1
ATOM 4048 N N . GLN A 1 532 ? 6.232 -15.652 2.335 1.00 87.25 532 GLN A N 1
ATOM 4049 C CA . GLN A 1 532 ? 7.174 -16.503 1.623 1.00 87.25 532 GLN A CA 1
ATOM 4050 C C . GLN A 1 532 ? 8.412 -16.726 2.492 1.00 87.25 532 GLN A C 1
ATOM 4052 O O . GLN A 1 532 ? 8.872 -15.788 3.138 1.00 87.25 532 GLN A O 1
ATOM 4057 N N . PRO A 1 533 ? 9.003 -17.932 2.523 1.00 86.62 533 PRO A N 1
ATOM 4058 C CA . PRO A 1 533 ? 10.265 -18.133 3.225 1.00 86.62 533 PRO A CA 1
ATOM 4059 C C . PRO A 1 533 ? 11.337 -17.162 2.709 1.00 86.62 533 PRO A C 1
ATOM 4061 O O . PRO A 1 533 ? 11.512 -17.028 1.492 1.00 86.62 533 PRO A O 1
ATOM 4064 N N . LYS A 1 534 ? 12.075 -16.504 3.614 1.00 87.12 534 LYS A N 1
ATOM 4065 C CA . LYS A 1 534 ? 13.169 -15.581 3.246 1.00 87.12 534 LYS A CA 1
ATOM 4066 C C . LYS A 1 534 ? 14.242 -16.264 2.384 1.00 87.12 534 LYS A C 1
ATOM 4068 O O . LYS A 1 534 ? 14.850 -15.625 1.533 1.00 87.12 534 LYS A O 1
ATOM 4073 N N . ASP A 1 535 ? 14.452 -17.566 2.580 1.00 85.69 535 ASP A N 1
ATOM 4074 C CA . ASP A 1 535 ? 15.385 -18.412 1.827 1.00 85.69 535 ASP A CA 1
ATOM 4075 C C . ASP A 1 535 ? 14.772 -19.039 0.560 1.00 85.69 535 ASP A C 1
ATOM 4077 O O . ASP A 1 535 ? 15.442 -19.794 -0.150 1.00 85.69 535 ASP A O 1
ATOM 4081 N N . SER A 1 536 ? 13.511 -18.727 0.241 1.00 90.62 536 SER A N 1
ATOM 4082 C CA . SER A 1 536 ? 12.877 -19.193 -0.991 1.00 90.62 536 SER A CA 1
ATOM 4083 C C . SER A 1 536 ? 13.618 -18.672 -2.222 1.00 90.62 536 SER A C 1
ATOM 4085 O O . SER A 1 536 ? 14.199 -17.582 -2.229 1.00 90.62 536 SER A O 1
ATOM 4087 N N . HIS A 1 537 ? 13.565 -19.441 -3.311 1.00 91.00 537 HIS A N 1
ATOM 4088 C CA . HIS A 1 537 ? 14.190 -19.039 -4.570 1.00 91.00 537 HIS A CA 1
ATOM 4089 C C . HIS A 1 537 ? 13.655 -17.691 -5.086 1.00 91.00 537 HIS A C 1
ATOM 4091 O O . HIS A 1 537 ? 14.424 -16.905 -5.631 1.00 91.00 537 HIS A O 1
ATOM 4097 N N . LEU A 1 538 ? 12.366 -17.401 -4.873 1.00 94.56 538 LEU A N 1
ATOM 4098 C CA . LEU A 1 538 ? 11.744 -16.136 -5.265 1.00 94.56 538 LEU A CA 1
ATOM 4099 C C . LEU A 1 538 ? 12.347 -14.950 -4.500 1.00 94.56 538 LEU A C 1
ATOM 4101 O O . LEU A 1 538 ? 12.902 -14.048 -5.125 1.00 94.56 538 LEU A O 1
ATOM 4105 N N . ILE A 1 539 ? 12.306 -14.978 -3.162 1.00 95.44 539 ILE A N 1
ATOM 4106 C CA . ILE A 1 539 ? 12.819 -13.874 -2.335 1.00 95.44 539 ILE A CA 1
ATOM 4107 C C . ILE A 1 539 ? 14.321 -13.687 -2.549 1.00 95.44 539 ILE A C 1
ATOM 4109 O O . ILE A 1 539 ? 14.776 -12.573 -2.799 1.00 95.44 539 ILE A O 1
ATOM 4113 N N . THR A 1 540 ? 15.095 -14.774 -2.535 1.00 94.31 540 THR A N 1
ATOM 4114 C CA . THR A 1 540 ? 16.550 -14.699 -2.740 1.00 94.31 540 THR A CA 1
ATOM 4115 C C . THR A 1 540 ? 16.928 -14.168 -4.124 1.00 94.31 540 THR A C 1
ATOM 4117 O O . THR A 1 540 ? 17.902 -13.421 -4.234 1.00 94.31 540 THR A O 1
ATOM 4120 N N . SER A 1 541 ? 16.153 -14.476 -5.170 1.00 96.00 541 SER A N 1
ATOM 4121 C CA . SER A 1 541 ? 16.383 -13.933 -6.514 1.00 96.00 541 SER A CA 1
ATOM 4122 C C . SER A 1 541 ? 16.100 -12.436 -6.578 1.00 96.00 541 SER A C 1
ATOM 4124 O O . SER A 1 541 ? 16.969 -11.691 -7.027 1.00 96.00 541 SER A O 1
ATOM 4126 N N . LEU A 1 542 ? 14.941 -11.981 -6.089 1.00 97.94 542 LEU A N 1
ATOM 4127 C CA . LEU A 1 542 ? 14.571 -10.558 -6.099 1.00 97.94 542 LEU A CA 1
ATOM 4128 C C . LEU A 1 542 ? 15.514 -9.713 -5.237 1.00 97.94 542 LEU A C 1
ATOM 4130 O O . LEU A 1 542 ? 16.003 -8.677 -5.685 1.00 97.94 542 LEU A O 1
ATOM 4134 N N . MET A 1 543 ? 15.859 -10.191 -4.041 1.00 97.19 543 MET A N 1
ATOM 4135 C CA . MET A 1 543 ? 16.841 -9.521 -3.185 1.00 97.19 543 MET A CA 1
ATOM 4136 C C . MET A 1 543 ? 18.233 -9.515 -3.811 1.00 97.19 543 MET A C 1
ATOM 4138 O O . MET A 1 543 ? 18.938 -8.512 -3.739 1.00 97.19 543 MET A O 1
ATOM 4142 N N . GLY A 1 544 ? 18.631 -10.605 -4.473 1.00 97.25 544 GLY A N 1
ATOM 4143 C CA . GLY A 1 544 ? 19.891 -10.659 -5.206 1.00 97.25 544 GLY A CA 1
ATOM 4144 C C . GLY A 1 544 ? 19.940 -9.684 -6.385 1.00 97.25 544 GLY A C 1
ATOM 4145 O O . GLY A 1 544 ? 21.020 -9.215 -6.730 1.00 97.25 544 GLY A O 1
ATOM 4146 N N . VAL A 1 545 ? 18.804 -9.392 -7.027 1.00 97.94 545 VAL A N 1
ATOM 4147 C CA . VAL A 1 545 ? 18.697 -8.368 -8.083 1.00 97.94 545 VAL A CA 1
ATOM 4148 C C . VAL A 1 545 ? 18.834 -6.987 -7.466 1.00 97.94 545 VAL A C 1
ATOM 4150 O O . VAL A 1 545 ? 19.678 -6.211 -7.908 1.00 97.94 545 VAL A O 1
ATOM 4153 N N . TYR A 1 546 ? 18.046 -6.718 -6.421 1.00 97.81 546 TYR A N 1
ATOM 4154 C CA . TYR A 1 546 ? 18.033 -5.436 -5.733 1.00 97.81 546 TYR A CA 1
ATOM 4155 C C . TYR A 1 546 ? 19.430 -5.068 -5.242 1.00 97.81 546 TYR A C 1
ATOM 4157 O O . TYR A 1 546 ? 20.004 -4.112 -5.743 1.00 97.81 546 TYR A O 1
ATOM 4165 N N . ARG A 1 547 ? 20.040 -5.896 -4.384 1.00 96.81 547 ARG A N 1
ATOM 4166 C CA . ARG A 1 547 ? 21.380 -5.644 -3.824 1.00 96.81 547 ARG A CA 1
ATOM 4167 C C . ARG A 1 547 ? 22.447 -5.466 -4.901 1.00 96.81 547 ARG A C 1
ATOM 4169 O O . ARG A 1 547 ? 23.294 -4.587 -4.785 1.00 96.81 547 ARG A O 1
ATOM 4176 N N . GLN A 1 548 ? 22.400 -6.269 -5.968 1.00 97.38 548 GLN A N 1
ATOM 4177 C CA . GLN A 1 548 ? 23.368 -6.152 -7.059 1.00 97.38 548 GLN A CA 1
ATOM 4178 C C . GLN A 1 548 ? 23.257 -4.815 -7.799 1.00 97.38 548 GLN A C 1
ATOM 4180 O O . GLN A 1 548 ? 24.282 -4.262 -8.190 1.00 97.38 548 GLN A O 1
ATOM 4185 N N . LEU A 1 549 ? 22.037 -4.340 -8.053 1.00 97.50 549 LEU A N 1
ATOM 4186 C CA . LEU A 1 549 ? 21.807 -3.140 -8.856 1.00 97.50 549 LEU A CA 1
ATOM 4187 C C . LEU A 1 549 ? 21.836 -1.854 -8.030 1.00 97.50 549 LEU A C 1
ATOM 4189 O O . LEU A 1 549 ? 22.262 -0.826 -8.546 1.00 97.50 549 LEU A O 1
ATOM 4193 N N . THR A 1 550 ? 21.425 -1.899 -6.764 1.00 95.75 550 THR A N 1
ATOM 4194 C CA . THR A 1 550 ? 21.421 -0.732 -5.874 1.00 95.75 550 THR A CA 1
ATOM 4195 C C . THR A 1 550 ? 22.722 -0.570 -5.092 1.00 95.75 550 THR A C 1
ATOM 4197 O O . THR A 1 550 ? 23.013 0.526 -4.619 1.00 95.75 550 THR A O 1
ATOM 4200 N N . GLY A 1 551 ? 23.501 -1.646 -4.930 1.00 93.94 551 GLY A N 1
ATOM 4201 C CA . GLY A 1 551 ? 24.701 -1.665 -4.091 1.00 93.94 551 GLY A CA 1
ATOM 4202 C C . GLY A 1 551 ? 24.414 -1.619 -2.585 1.00 93.94 551 GLY A C 1
ATOM 4203 O O . GLY A 1 551 ? 25.335 -1.383 -1.808 1.00 93.94 551 GLY A O 1
ATOM 4204 N N . THR A 1 552 ? 23.157 -1.809 -2.169 1.00 92.12 552 THR A N 1
ATOM 4205 C CA . THR A 1 552 ? 22.745 -1.822 -0.754 1.00 92.12 552 THR A CA 1
ATOM 4206 C C . THR A 1 552 ? 22.864 -3.220 -0.147 1.00 92.12 552 THR A C 1
ATOM 4208 O O . THR A 1 552 ? 22.689 -4.209 -0.857 1.00 92.12 552 THR A O 1
ATOM 4211 N N . GLU A 1 553 ? 22.986 -3.306 1.177 1.00 90.44 553 GLU A N 1
ATOM 4212 C CA . GLU A 1 553 ? 22.911 -4.561 1.946 1.00 90.44 553 GLU A CA 1
ATOM 4213 C C . GLU A 1 553 ? 21.488 -4.846 2.471 1.00 90.44 553 GLU A C 1
ATOM 4215 O O . GLU A 1 553 ? 21.290 -5.720 3.310 1.00 90.44 553 GLU A O 1
ATOM 4220 N N . ALA A 1 554 ? 20.479 -4.135 1.950 1.00 90.38 554 ALA A N 1
ATOM 4221 C CA . ALA A 1 554 ? 19.094 -4.182 2.416 1.00 90.38 554 ALA A CA 1
ATOM 4222 C C . ALA A 1 554 ? 18.530 -5.608 2.561 1.00 90.38 554 ALA A C 1
ATOM 4224 O O . ALA A 1 554 ? 18.816 -6.501 1.753 1.00 90.38 554 ALA A O 1
ATOM 4225 N N . GLU A 1 555 ? 17.680 -5.820 3.564 1.00 91.56 555 GLU A N 1
ATOM 4226 C CA . GLU A 1 555 ? 16.941 -7.067 3.777 1.00 91.56 555 GLU A CA 1
ATOM 4227 C C . GLU A 1 555 ? 15.534 -7.029 3.169 1.00 91.56 555 GLU A C 1
ATOM 4229 O O . GLU A 1 555 ? 15.029 -5.973 2.800 1.00 91.56 555 GLU A O 1
ATOM 4234 N N . ALA A 1 556 ? 14.920 -8.204 3.007 1.00 91.81 556 ALA A N 1
ATOM 4235 C CA . ALA A 1 556 ? 13.538 -8.294 2.545 1.00 91.81 556 ALA A CA 1
ATOM 4236 C C . ALA A 1 556 ? 12.586 -7.750 3.619 1.00 91.81 556 ALA A C 1
ATOM 4238 O O . ALA A 1 556 ? 12.764 -8.025 4.804 1.00 91.81 556 ALA A O 1
ATOM 4239 N N . LEU A 1 557 ? 11.549 -7.039 3.189 1.00 90.56 557 LEU A N 1
ATOM 4240 C CA . LEU A 1 557 ? 10.620 -6.338 4.063 1.00 90.56 557 LEU A CA 1
ATOM 4241 C C . LEU A 1 557 ? 9.484 -7.232 4.557 1.00 90.56 557 LEU A C 1
ATOM 4243 O O . LEU A 1 557 ? 8.984 -8.113 3.850 1.00 90.56 557 LEU A O 1
ATOM 4247 N N . ALA A 1 558 ? 9.036 -6.923 5.764 1.00 86.38 558 ALA A N 1
ATOM 4248 C CA . ALA A 1 558 ? 7.839 -7.444 6.392 1.00 86.38 558 ALA A CA 1
ATOM 4249 C C . ALA A 1 558 ? 6.933 -6.248 6.718 1.00 86.38 558 ALA A C 1
ATOM 4251 O O . ALA A 1 558 ? 7.367 -5.319 7.392 1.00 86.38 558 ALA A O 1
ATOM 4252 N N . ILE A 1 559 ? 5.697 -6.227 6.209 1.00 81.12 559 ILE A N 1
ATOM 4253 C CA . ILE A 1 559 ? 4.823 -5.046 6.320 1.00 81.12 559 ILE A CA 1
ATOM 4254 C C . ILE A 1 559 ? 3.462 -5.357 6.951 1.00 81.12 559 ILE A C 1
ATOM 4256 O O . ILE A 1 559 ? 2.957 -6.480 6.920 1.00 81.12 559 ILE A O 1
ATOM 4260 N N . GLY A 1 560 ? 2.827 -4.320 7.505 1.00 72.44 560 GLY A N 1
ATOM 4261 C CA . GLY A 1 560 ? 1.456 -4.394 8.022 1.00 72.44 560 GLY A CA 1
ATOM 4262 C C . GLY A 1 560 ? 0.355 -4.234 6.965 1.00 72.44 560 GLY A C 1
ATOM 4263 O O . GLY A 1 560 ? -0.785 -4.646 7.197 1.00 72.44 560 GLY A O 1
ATOM 4264 N N . GLY A 1 561 ? 0.687 -3.616 5.828 1.00 72.69 561 GLY A N 1
ATOM 4265 C CA . GLY A 1 561 ? -0.209 -3.408 4.690 1.00 72.69 561 GLY A CA 1
ATOM 4266 C C . GLY A 1 561 ? -0.369 -4.659 3.827 1.00 72.69 561 GLY A C 1
ATOM 4267 O O . GLY A 1 561 ? 0.368 -5.629 3.985 1.00 72.69 561 GLY A O 1
ATOM 4268 N N . GLY A 1 562 ? -1.360 -4.640 2.936 1.00 76.31 562 GLY A N 1
ATOM 4269 C CA . GLY A 1 562 ? -1.482 -5.629 1.868 1.00 76.31 562 GLY A CA 1
ATOM 4270 C C . GLY A 1 562 ? -1.081 -5.004 0.539 1.00 76.31 562 GLY A C 1
ATOM 4271 O O . GLY A 1 562 ? -1.351 -3.822 0.358 1.00 76.31 562 GLY A O 1
ATOM 4272 N N . THR A 1 563 ? -0.476 -5.780 -0.354 1.00 83.75 563 THR A N 1
ATOM 4273 C CA . THR A 1 563 ? -0.240 -5.371 -1.749 1.00 83.75 563 THR A CA 1
ATOM 4274 C C . THR A 1 563 ? -1.067 -6.225 -2.702 1.00 83.75 563 THR A C 1
ATOM 4276 O O . THR A 1 563 ? -1.639 -7.258 -2.304 1.00 83.75 563 THR A O 1
ATOM 4279 N N . TYR A 1 564 ? -1.046 -5.882 -3.991 1.00 88.81 564 TYR A N 1
ATOM 4280 C CA . TYR A 1 564 ? -1.661 -6.719 -5.013 1.00 88.81 564 TYR A CA 1
ATOM 4281 C C . TYR A 1 564 ? -1.064 -8.134 -5.121 1.00 88.81 564 TYR A C 1
ATOM 4283 O O . TYR A 1 564 ? -1.654 -9.011 -5.758 1.00 88.81 564 TYR A O 1
ATOM 4291 N N . ALA A 1 565 ? 0.040 -8.436 -4.424 1.00 89.44 565 ALA A N 1
ATOM 4292 C CA . ALA A 1 565 ? 0.596 -9.785 -4.312 1.00 89.44 565 ALA A CA 1
ATOM 4293 C C . ALA A 1 565 ? -0.400 -10.821 -3.775 1.00 89.44 565 ALA A C 1
ATOM 4295 O O . ALA A 1 565 ? -0.299 -12.006 -4.083 1.00 89.44 565 ALA A O 1
ATOM 4296 N N . ARG A 1 566 ? -1.400 -10.392 -3.002 1.00 88.06 566 ARG A N 1
ATOM 4297 C CA . ARG A 1 566 ? -2.446 -11.276 -2.458 1.00 88.06 566 ARG A CA 1
ATOM 4298 C C . ARG A 1 566 ? -3.422 -11.786 -3.505 1.00 88.06 566 ARG A C 1
ATOM 4300 O O . ARG A 1 566 ? -4.162 -12.733 -3.236 1.00 88.06 566 ARG A O 1
ATOM 4307 N N . SER A 1 567 ? -3.455 -11.141 -4.663 1.00 89.00 567 SER A N 1
ATOM 4308 C CA . SER A 1 567 ? -4.431 -11.422 -5.706 1.00 89.00 567 SER A CA 1
ATOM 4309 C C . SER A 1 567 ? -4.169 -12.753 -6.417 1.00 89.00 567 SER A C 1
ATOM 4311 O O . SER A 1 567 ? -5.114 -13.386 -6.891 1.00 89.00 567 SER A O 1
ATOM 4313 N N . LEU A 1 568 ? -2.912 -13.219 -6.435 1.00 91.31 568 LEU A N 1
ATOM 4314 C CA . LEU A 1 568 ? -2.492 -14.472 -7.062 1.00 91.31 568 LEU A CA 1
ATOM 4315 C C . LEU A 1 568 ? -1.443 -15.225 -6.219 1.00 91.31 568 LEU A C 1
ATOM 4317 O O . LEU A 1 568 ? -0.596 -14.608 -5.576 1.00 91.31 568 LEU A O 1
ATOM 4321 N N . PRO A 1 569 ? -1.434 -16.573 -6.237 1.00 90.12 569 PRO A N 1
ATOM 4322 C CA . PRO A 1 569 ? -0.366 -17.352 -5.613 1.00 90.12 569 PRO A CA 1
ATOM 4323 C C . PRO A 1 569 ? 1.013 -17.054 -6.217 1.00 90.12 569 PRO A C 1
ATOM 4325 O O . PRO A 1 569 ? 1.128 -16.755 -7.403 1.00 90.12 569 PRO A O 1
ATOM 4328 N N . ASN A 1 570 ? 2.065 -17.257 -5.418 1.00 92.56 570 ASN A N 1
ATOM 4329 C CA . ASN A 1 570 ? 3.476 -17.137 -5.824 1.00 92.56 570 ASN A CA 1
ATOM 4330 C C . ASN A 1 570 ? 3.917 -15.726 -6.255 1.00 92.56 570 ASN A C 1
ATOM 4332 O O . ASN A 1 570 ? 4.929 -15.593 -6.945 1.00 92.56 570 ASN A O 1
ATOM 4336 N N . ILE A 1 571 ? 3.183 -14.696 -5.833 1.00 95.19 571 ILE A N 1
ATOM 4337 C CA . ILE A 1 571 ? 3.516 -13.286 -6.034 1.00 95.19 571 ILE A CA 1
ATOM 4338 C C . ILE A 1 571 ? 3.935 -12.659 -4.699 1.00 95.19 571 ILE A C 1
ATOM 4340 O O . ILE A 1 571 ? 3.442 -13.045 -3.638 1.00 95.19 571 ILE A O 1
ATOM 4344 N N . VAL A 1 572 ? 4.869 -11.711 -4.759 1.00 95.19 572 VAL A N 1
ATOM 4345 C CA . VAL A 1 572 ? 5.353 -10.894 -3.632 1.00 95.19 572 VAL A CA 1
ATOM 4346 C C . VAL A 1 572 ? 5.467 -9.428 -4.052 1.00 95.19 572 VAL A C 1
ATOM 4348 O O . VAL A 1 572 ? 5.573 -9.152 -5.242 1.00 95.19 572 VAL A O 1
ATOM 4351 N N . GLY A 1 573 ? 5.458 -8.481 -3.116 1.00 95.62 573 GLY A N 1
ATOM 4352 C CA . GLY A 1 573 ? 5.671 -7.067 -3.448 1.00 95.62 573 GLY A CA 1
ATOM 4353 C C . GLY A 1 573 ? 7.124 -6.770 -3.822 1.00 95.62 573 GLY A C 1
ATOM 4354 O O . GLY A 1 573 ? 8.040 -7.272 -3.167 1.00 95.62 573 GLY A O 1
ATOM 4355 N N . PHE A 1 574 ? 7.353 -5.980 -4.872 1.00 97.19 574 PHE A N 1
ATOM 4356 C CA . PHE A 1 574 ? 8.688 -5.533 -5.272 1.00 97.19 574 PHE A CA 1
ATOM 4357 C C . PHE A 1 574 ? 8.608 -4.227 -6.074 1.00 97.19 574 PHE A C 1
ATOM 4359 O O . PHE A 1 574 ? 8.553 -4.274 -7.297 1.00 97.19 574 PHE A O 1
ATOM 4366 N N . GLY A 1 575 ? 8.649 -3.075 -5.397 1.00 92.31 575 GLY A N 1
ATOM 4367 C CA . GLY A 1 575 ? 8.634 -1.756 -6.050 1.00 92.31 575 GLY A CA 1
ATOM 4368 C C . GLY A 1 575 ? 7.248 -1.265 -6.495 1.00 92.31 575 GLY A C 1
ATOM 4369 O O . GLY A 1 575 ? 6.289 -2.015 -6.372 1.00 92.31 575 GLY A O 1
ATOM 4370 N N . PRO A 1 576 ? 7.139 -0.008 -6.973 1.00 91.56 576 PRO A N 1
ATOM 4371 C CA . PRO A 1 576 ? 8.224 0.797 -7.534 1.00 91.56 576 PRO A CA 1
ATOM 4372 C C . PRO A 1 576 ? 8.867 1.759 -6.527 1.00 91.56 576 PRO A C 1
ATOM 4374 O O . PRO A 1 576 ? 9.858 2.403 -6.863 1.00 91.56 576 PRO A O 1
ATOM 4377 N N . VAL A 1 577 ? 8.274 1.927 -5.342 1.00 92.88 577 VAL A N 1
ATOM 4378 C CA . VAL A 1 577 ? 8.596 3.041 -4.443 1.00 92.88 577 VAL A CA 1
ATOM 4379 C C . VAL A 1 577 ? 9.928 2.762 -3.758 1.00 92.88 577 VAL A C 1
ATOM 4381 O O . VAL A 1 577 ? 10.068 1.751 -3.068 1.00 92.88 577 VAL A O 1
ATOM 4384 N N . PHE A 1 578 ? 10.919 3.635 -3.938 1.00 93.75 578 PHE A N 1
ATOM 4385 C CA . PHE A 1 578 ? 12.219 3.454 -3.297 1.00 93.75 578 PHE A CA 1
ATOM 4386 C C . PHE A 1 578 ? 12.192 3.919 -1.834 1.00 93.75 578 PHE A C 1
ATOM 4388 O O . PHE A 1 578 ? 11.438 4.830 -1.483 1.00 93.75 578 PHE A O 1
ATOM 4395 N N . PRO A 1 579 ? 13.038 3.345 -0.959 1.00 87.88 579 PRO A N 1
ATOM 4396 C CA . PRO A 1 579 ? 13.165 3.821 0.414 1.00 87.88 579 PRO A CA 1
ATOM 4397 C C . PRO A 1 579 ? 13.466 5.325 0.488 1.00 87.88 579 PRO A C 1
ATOM 4399 O O . PRO A 1 579 ? 14.463 5.800 -0.059 1.00 87.88 579 PRO A O 1
ATOM 4402 N N . GLY A 1 580 ? 12.609 6.064 1.196 1.00 81.25 580 GLY A N 1
ATOM 4403 C CA . GLY A 1 580 ? 12.686 7.520 1.342 1.00 81.25 580 GLY A CA 1
ATOM 4404 C C . GLY A 1 580 ? 11.827 8.319 0.356 1.00 81.25 580 GLY A C 1
ATOM 4405 O O . GLY A 1 580 ? 11.690 9.530 0.546 1.00 81.25 580 GLY A O 1
ATOM 4406 N N . ASP A 1 581 ? 11.224 7.676 -0.648 1.00 83.31 581 ASP A N 1
ATOM 4407 C CA . ASP A 1 581 ? 10.236 8.328 -1.506 1.00 83.31 581 ASP A CA 1
ATOM 4408 C C . ASP A 1 581 ? 8.959 8.654 -0.709 1.00 83.31 581 ASP A C 1
ATOM 4410 O O . ASP A 1 581 ? 8.560 7.903 0.189 1.00 83.31 581 ASP A O 1
ATOM 4414 N N . PRO A 1 582 ? 8.295 9.786 -1.002 1.00 81.00 582 PRO A N 1
ATOM 4415 C CA . PRO A 1 582 ? 7.072 10.149 -0.309 1.00 81.00 582 PRO A CA 1
ATOM 4416 C C . PRO A 1 582 ? 5.926 9.223 -0.721 1.00 81.00 582 PRO A C 1
ATOM 4418 O O . PRO A 1 582 ? 5.682 9.004 -1.907 1.00 81.00 582 PRO A O 1
ATOM 4421 N N . ASP A 1 583 ? 5.145 8.772 0.257 1.00 79.00 583 ASP A N 1
ATOM 4422 C CA . ASP A 1 583 ? 3.867 8.117 -0.007 1.00 79.00 583 ASP A CA 1
ATOM 4423 C C . ASP A 1 583 ? 2.864 9.148 -0.557 1.00 79.00 583 ASP A C 1
ATOM 4425 O O . ASP A 1 583 ? 2.389 10.043 0.156 1.00 79.00 583 ASP A O 1
ATOM 4429 N N . VAL A 1 584 ? 2.566 9.044 -1.849 1.00 86.25 584 VAL A N 1
ATOM 4430 C CA . VAL A 1 584 ? 1.683 9.961 -2.587 1.00 86.25 584 VAL A CA 1
ATOM 4431 C C . VAL A 1 584 ? 0.523 9.252 -3.281 1.00 86.25 584 VAL A C 1
ATOM 4433 O O . VAL A 1 584 ? -0.317 9.934 -3.875 1.00 86.25 584 VAL A O 1
ATOM 4436 N N . ALA A 1 585 ? 0.450 7.923 -3.169 1.00 80.81 585 ALA A N 1
ATOM 4437 C CA . ALA A 1 585 ? -0.650 7.124 -3.691 1.00 80.81 585 ALA A CA 1
ATOM 4438 C C . ALA A 1 585 ? -1.983 7.596 -3.091 1.00 80.81 585 ALA A C 1
ATOM 4440 O O . ALA A 1 585 ? -2.047 8.114 -1.971 1.00 80.81 585 ALA A O 1
ATOM 4441 N N . HIS A 1 586 ? -3.047 7.518 -3.893 1.00 78.44 586 HIS A N 1
ATOM 4442 C CA . HIS A 1 586 ? -4.424 7.934 -3.569 1.00 78.44 586 HIS A CA 1
ATOM 4443 C C . HIS A 1 586 ? -4.629 9.420 -3.218 1.00 78.44 586 HIS A C 1
ATOM 4445 O O . HIS A 1 586 ? -5.766 9.901 -3.188 1.00 78.44 586 HIS A O 1
ATOM 4451 N N . LYS A 1 587 ? -3.566 10.211 -3.049 1.00 80.81 587 LYS A N 1
ATOM 4452 C CA . LYS A 1 587 ? -3.626 11.637 -2.686 1.00 80.81 587 LYS A CA 1
ATOM 4453 C C . LYS A 1 587 ? -3.833 12.522 -3.920 1.00 80.81 587 LYS A C 1
ATOM 4455 O O . LYS A 1 587 ? -3.663 12.092 -5.062 1.00 80.81 587 LYS A O 1
ATOM 4460 N N . ALA A 1 588 ? -4.256 13.767 -3.691 1.00 76.44 588 ALA A N 1
ATOM 4461 C CA . ALA A 1 588 ? -4.312 14.779 -4.743 1.00 76.44 588 ALA A CA 1
ATOM 4462 C C . ALA A 1 588 ? -2.893 15.196 -5.155 1.00 76.44 588 ALA A C 1
ATOM 4464 O O . ALA A 1 588 ? -2.001 15.260 -4.308 1.00 76.44 588 ALA A O 1
ATOM 4465 N N . ASN A 1 589 ? -2.705 15.518 -6.438 1.00 90.94 589 ASN A N 1
ATOM 4466 C CA . ASN A 1 589 ? -1.387 15.794 -7.022 1.00 90.94 589 ASN A CA 1
ATOM 4467 C C . ASN A 1 589 ? -0.401 14.624 -6.842 1.00 90.94 589 ASN A C 1
ATOM 4469 O O . ASN A 1 589 ? 0.796 14.852 -6.636 1.00 90.94 589 ASN A O 1
ATOM 4473 N N . GLU A 1 590 ? -0.919 13.390 -6.911 1.00 92.31 590 GLU A N 1
ATOM 4474 C CA . GLU A 1 590 ? -0.119 12.167 -7.022 1.00 92.31 590 GLU A CA 1
ATOM 4475 C C . GLU A 1 590 ? 0.949 12.351 -8.104 1.00 92.31 590 GLU A C 1
ATOM 4477 O O . GLU A 1 590 ? 0.671 12.874 -9.191 1.00 92.31 590 GLU A O 1
ATOM 4482 N N . PHE A 1 591 ? 2.183 11.971 -7.781 1.00 97.12 591 PHE A N 1
ATOM 4483 C CA . PHE A 1 591 ? 3.304 12.138 -8.687 1.00 97.12 591 PHE A CA 1
ATOM 4484 C C . PHE A 1 591 ? 4.306 10.995 -8.586 1.00 97.12 591 PHE A C 1
ATOM 4486 O O . PHE A 1 591 ? 4.405 10.334 -7.559 1.00 97.12 591 PHE A O 1
ATOM 4493 N N . ALA A 1 592 ? 5.096 10.818 -9.636 1.00 97.00 592 ALA A N 1
ATOM 4494 C CA . ALA A 1 592 ? 6.248 9.930 -9.646 1.00 97.00 592 ALA A CA 1
ATOM 4495 C C . ALA A 1 592 ? 7.464 10.651 -10.239 1.00 97.00 592 ALA A C 1
ATOM 4497 O O . ALA A 1 592 ? 7.317 11.586 -11.033 1.00 97.00 592 ALA A O 1
ATOM 4498 N N . SER A 1 593 ? 8.664 10.227 -9.845 1.00 97.75 593 SER A N 1
ATOM 4499 C CA . SER A 1 593 ? 9.900 10.572 -10.555 1.00 97.75 593 SER A CA 1
ATOM 4500 C C . SER A 1 593 ? 10.022 9.679 -11.790 1.00 97.75 593 SER A C 1
ATOM 4502 O O . SER A 1 593 ? 9.878 8.457 -11.687 1.00 97.75 593 SER A O 1
ATOM 4504 N N . LEU A 1 594 ? 10.280 10.272 -12.957 1.00 98.25 594 LEU A N 1
ATOM 4505 C CA . LEU A 1 594 ? 10.550 9.518 -14.180 1.00 98.25 594 LEU A CA 1
ATOM 4506 C C . LEU A 1 594 ? 11.817 8.670 -14.013 1.00 98.25 594 LEU A C 1
ATOM 4508 O O . LEU A 1 594 ? 11.810 7.497 -14.379 1.00 98.25 594 LEU A O 1
ATOM 4512 N N . ASP A 1 595 ? 12.875 9.237 -13.430 1.00 98.19 595 ASP A N 1
ATOM 4513 C CA . ASP A 1 595 ? 14.103 8.511 -13.113 1.00 98.19 595 ASP A CA 1
ATOM 4514 C C . ASP A 1 595 ? 13.811 7.306 -12.193 1.00 98.19 595 ASP A C 1
ATOM 4516 O O . ASP A 1 595 ? 14.264 6.202 -12.496 1.00 98.19 595 ASP A O 1
ATOM 4520 N N . SER A 1 596 ? 12.998 7.455 -11.137 1.00 97.56 596 SER A N 1
ATOM 4521 C CA . SER A 1 596 ? 12.622 6.324 -10.268 1.00 97.56 596 SER A CA 1
ATOM 4522 C C . SER A 1 596 ? 11.820 5.246 -11.007 1.00 97.56 596 SER A C 1
ATOM 4524 O O . SER A 1 596 ? 12.128 4.063 -10.867 1.00 97.56 596 SER A O 1
ATOM 4526 N N . LEU A 1 597 ? 10.838 5.614 -11.841 1.00 98.38 597 LEU A N 1
ATOM 4527 C CA .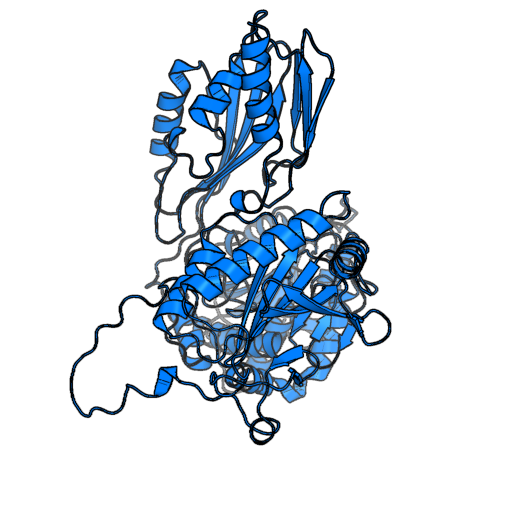 LEU A 1 597 ? 10.067 4.637 -12.627 1.00 98.38 597 LEU A CA 1
ATOM 4528 C C . LEU A 1 597 ? 10.962 3.844 -13.597 1.00 98.38 597 LEU A C 1
ATOM 4530 O O . LEU A 1 597 ? 10.826 2.625 -13.720 1.00 98.38 597 LEU A O 1
ATOM 4534 N N . LEU A 1 598 ? 11.910 4.513 -14.260 1.00 98.62 598 LEU A N 1
ATOM 4535 C CA . LEU A 1 598 ? 12.852 3.867 -15.182 1.00 98.62 598 LEU A CA 1
ATOM 4536 C C . LEU A 1 598 ? 13.920 3.041 -14.450 1.00 98.62 598 LEU A C 1
ATOM 4538 O O . LEU A 1 598 ? 14.325 1.985 -14.940 1.00 98.62 598 LEU A O 1
ATOM 4542 N N . ALA A 1 599 ? 14.352 3.468 -13.264 1.00 98.50 599 ALA A N 1
ATOM 4543 C CA . ALA A 1 599 ? 15.202 2.656 -12.397 1.00 98.50 599 ALA A CA 1
ATOM 4544 C C . ALA A 1 599 ? 14.467 1.389 -11.923 1.00 98.50 599 ALA A C 1
ATOM 4546 O O . ALA A 1 599 ? 15.040 0.297 -11.947 1.00 98.50 599 ALA A O 1
ATOM 4547 N N . GLY A 1 600 ? 13.180 1.510 -11.583 1.00 98.31 600 GLY A N 1
ATOM 4548 C CA . GLY A 1 600 ? 12.286 0.381 -11.328 1.00 98.31 600 GLY A CA 1
ATOM 4549 C C . GLY A 1 600 ? 12.218 -0.571 -12.523 1.00 98.31 600 GLY A C 1
ATOM 4550 O O . GLY A 1 600 ? 12.437 -1.769 -12.362 1.00 98.31 600 GLY A O 1
ATOM 4551 N N . ALA A 1 601 ? 12.054 -0.051 -13.745 1.00 98.69 601 ALA A N 1
ATOM 4552 C CA . ALA A 1 601 ? 12.094 -0.862 -14.965 1.00 98.69 601 ALA A CA 1
ATOM 4553 C C . ALA A 1 601 ? 13.418 -1.639 -15.127 1.00 98.69 601 ALA A C 1
ATOM 4555 O O . ALA A 1 601 ? 13.411 -2.791 -15.566 1.00 98.69 601 ALA A O 1
ATOM 4556 N N . ALA A 1 602 ? 14.560 -1.067 -14.724 1.00 98.62 602 ALA A N 1
ATOM 4557 C CA . ALA A 1 602 ? 15.845 -1.772 -14.737 1.00 98.62 602 ALA A CA 1
ATOM 4558 C C . ALA A 1 602 ? 15.885 -2.940 -13.737 1.00 98.62 602 ALA A C 1
ATOM 4560 O O . ALA A 1 602 ? 16.354 -4.029 -14.084 1.00 98.62 602 ALA A O 1
ATOM 4561 N N . LEU A 1 603 ? 15.346 -2.742 -12.530 1.00 98.69 603 LEU A N 1
ATOM 4562 C CA . LEU A 1 603 ? 15.190 -3.801 -11.528 1.00 98.69 603 LEU A CA 1
ATOM 4563 C C . LEU A 1 603 ? 14.241 -4.898 -12.027 1.00 98.69 603 LEU A C 1
ATOM 4565 O O . LEU A 1 603 ? 14.581 -6.079 -11.955 1.00 98.69 603 LEU A O 1
ATOM 4569 N N . TYR A 1 604 ? 13.095 -4.528 -12.602 1.00 98.75 604 TYR A N 1
ATOM 4570 C CA . TYR A 1 604 ? 12.118 -5.470 -13.156 1.00 98.75 604 TYR A CA 1
ATOM 4571 C C . TYR A 1 604 ? 12.694 -6.286 -14.307 1.00 98.75 604 TYR A C 1
ATOM 4573 O O . TYR A 1 604 ? 12.483 -7.497 -14.362 1.00 98.75 604 TYR A O 1
ATOM 4581 N N . ARG A 1 605 ? 13.476 -5.659 -15.193 1.00 98.56 605 ARG A N 1
ATOM 4582 C CA . ARG A 1 605 ? 14.140 -6.336 -16.315 1.00 98.56 605 ARG A CA 1
ATOM 4583 C C . ARG A 1 605 ? 15.024 -7.468 -15.806 1.00 98.56 605 ARG A C 1
ATOM 4585 O O . ARG A 1 605 ? 14.935 -8.594 -16.285 1.00 98.56 605 ARG A O 1
ATOM 4592 N N . GLU A 1 606 ? 15.871 -7.173 -14.826 1.00 98.50 606 GLU A N 1
ATOM 4593 C CA . GLU A 1 606 ? 16.813 -8.143 -14.271 1.00 98.50 606 GLU A CA 1
ATOM 4594 C C . GLU A 1 606 ? 16.116 -9.198 -13.393 1.00 98.50 606 GLU A C 1
ATOM 4596 O O . GLU A 1 606 ? 16.497 -10.369 -13.428 1.00 98.50 606 GLU A O 1
ATOM 4601 N N . ALA A 1 607 ? 15.056 -8.827 -12.671 1.00 98.50 607 ALA A N 1
ATOM 4602 C CA . ALA A 1 607 ? 14.227 -9.760 -11.911 1.00 98.50 607 ALA A CA 1
ATOM 4603 C C . ALA A 1 607 ? 13.521 -10.774 -12.819 1.00 98.50 607 ALA A C 1
ATOM 4605 O O . ALA A 1 607 ? 13.665 -11.982 -12.625 1.00 98.50 607 ALA A O 1
ATOM 4606 N N . LEU A 1 608 ? 12.816 -10.302 -13.850 1.00 98.56 608 LEU A N 1
ATOM 4607 C CA . LEU A 1 608 ? 12.134 -11.165 -14.815 1.00 98.56 608 LEU A CA 1
ATOM 4608 C C . LEU A 1 608 ? 13.127 -12.052 -15.574 1.00 98.56 608 LEU A C 1
ATOM 4610 O O . LEU A 1 608 ? 12.847 -13.234 -15.765 1.00 98.56 608 LEU A O 1
ATOM 4614 N N . ARG A 1 609 ? 14.308 -11.523 -15.933 1.00 97.94 609 ARG A N 1
ATOM 4615 C CA . ARG A 1 609 ? 15.392 -12.308 -16.541 1.00 97.94 609 ARG A CA 1
ATOM 4616 C C . ARG A 1 609 ? 15.770 -13.506 -15.673 1.00 97.94 609 ARG A C 1
ATOM 4618 O O . ARG A 1 609 ? 15.718 -14.633 -16.149 1.00 97.94 609 ARG A O 1
ATOM 4625 N N . ARG A 1 610 ? 16.099 -13.274 -14.398 1.00 97.06 610 ARG A N 1
ATOM 4626 C CA . ARG A 1 610 ? 16.534 -14.340 -13.477 1.00 97.06 610 ARG A CA 1
ATOM 4627 C C . ARG A 1 610 ? 15.449 -15.351 -13.160 1.00 97.06 610 ARG A C 1
ATOM 4629 O O . ARG A 1 610 ? 15.756 -16.520 -12.986 1.00 97.06 610 ARG A O 1
ATOM 4636 N N . LEU A 1 611 ? 14.200 -14.907 -13.042 1.00 96.50 611 LEU A N 1
ATOM 4637 C CA . LEU A 1 611 ? 13.088 -15.812 -12.762 1.00 96.50 611 LEU A CA 1
ATOM 4638 C C . LEU A 1 611 ? 12.762 -16.704 -13.973 1.00 96.50 611 LEU A C 1
ATOM 4640 O O . LEU A 1 611 ? 12.283 -17.828 -13.788 1.00 96.50 611 LEU A O 1
ATOM 4644 N N . ALA A 1 612 ? 13.002 -16.213 -15.193 1.00 96.25 612 ALA A N 1
ATOM 4645 C CA . ALA A 1 612 ? 12.707 -16.917 -16.440 1.00 96.25 612 ALA A CA 1
ATOM 4646 C C . ALA A 1 612 ? 13.853 -17.796 -16.979 1.00 96.25 612 ALA A C 1
ATOM 4648 O O . ALA A 1 612 ? 13.587 -18.670 -17.810 1.00 96.25 612 ALA A O 1
ATOM 4649 N N . GLU A 1 613 ? 15.094 -17.562 -16.540 1.00 91.75 613 GLU A N 1
ATOM 4650 C CA . GLU A 1 613 ? 16.236 -18.486 -16.679 1.00 91.75 613 GLU A CA 1
ATOM 4651 C C . GLU A 1 613 ? 16.033 -19.754 -15.823 1.00 91.75 613 GLU A C 1
ATOM 4653 O O . GLU A 1 613 ? 16.453 -20.836 -16.300 1.00 91.75 613 GLU A O 1
#

Radius of gyration: 28.18 Å; chains: 1; bounding box: 79×68×69 Å

Foldseek 3Di:
DAAPLVVVLCVVQVWDADDVRQKTWDDDVLATWIWGDDDQKIKIKGWDAQQAPVLVVVLQVCVVPDDALFAWPDWDDDLQIIITMTGHDNDPPRSVSVNRRVNVSVVSCVVSVQDRQAASAHSHGADDWDQQVNGTGGHDPVCNPDHHDRPNPVPPPDDDDDPDDDDDDPPPFFDFFDVVLLLVLLVVCVVCLVVLLVLLLQLLLQQLAFDPDDDLARRDDSLLVSLVSLQVVLVVLPFDKDDQSSFKIKTKDADAPAEEEEEAESHFHDQDDDAPDAQSGWDDDPQKTWHTCCFHPSLLLSLLSVLVSVLVPPPPFHFNHMYMYMYGRCVVPPLVSLVSCVVPHDFHPAYAYQFFEDDWAQWEFKKFKKKKKDWAAPQAFWAKKKFADDQQKQTQKIWTQGPPDGIDIFGKAIDGQLCCVVIGHRVLVVLVVVVVVCVVVVGHHLVSVCCCQQPRPDFQRVLLQQWDQDQQGGKGKHQHIWIDHRTMTMTMIMIGHGQPDPVVVSVVSNCVSCVVSRMDMDTPDIGHMRHDPCPDPRNCLSVVLCCVSSVDPGGHHRHHDDGCQSSGPNYIYRHLHGRPRDDQGPHHRRIDRSSSSSSSSSSSSSSSSVVRD

Secondary structure (DSSP, 8-state):
---HHHHHHHHHHT-EEETTTTEEEEEETTEEEEEEEETTEEEEEEE-TT--HHHHHHHHHHHHHS--SSEEEEEEE-SSEEEEEEE--SSTTHHHHHHHHHHHHHHHHHHTT--TTBBTTT-SB---EEEETTEEEE--GGGTTPPP--SGGGG----S----------TTSPPPPPHHHHHHHHHTTGGGHHHHHHHHHHHHTS-------BTTBTT-HHHHHHHHHHHHHHHHTT-EEEEETTTEEEEEES--SSEEEEEEE-------S--SS-TTS-EEETTEEESTTTTTTHHHHHHHHHHHHHHHT-TT---SSEEEEEEES-GGGT-HHHHHHHHHSPPPSEEEESSEESS-EEEE-EEEEEEEEEE--TT-SEEEEEE-S-TTB--SEEEEEETTTEEEEEE-B--BTTSGGGSB-HHHHHHHHHHHHHHHHT---HHHHHHHHHTTT-SS-TTTT---EETTEE-EEEEEEEEE-SSEEEEEEEEEE-TT--HHHHHHHHHHHHGGGTEEEEEEEEEPPEE--TTSHHHHHHHHHHHHHH---PPPEEESS--GGGGSTTEEE--EEPTT----TTSTT-EEEHHHHHHHHHHHHHHHHHHH-

Sequence (613 aa):
MLSNSLLKFAAGQGWYVYKDGEFTFGLVQDYPITAKSKDTLSSFFVPLAGIAPEDLIELTKWLETDKFPLKLVDYELTDNFIAIRAKDSAFSGSAAAILQFLNLFTDKLSQLGLAPDNCAICGLPAEEKALYVGLYCYLHPDCVDKEGVDYTAALSAVEEDVELILLSEDEDEPQRVDPRVIKELAANFDHEREAFVQDLAALCAVPSVDADPEEGAPYGLENKRALEVFLDMAQRMGFHTVNVDNQAAYAEMGQGQDMVAAVCHLDVVPAGSGWDSDPFTLQVDGDRLVARGVMDDKGPAVGVLYAMKSLLEDENFLPQKRIRLIVGSNEEKGSACMAHYSQVEEIPSAGFTADAVFPAIYAEKGNAVISLLMERNGDDAILSASAGEAVNMVPGECQVTLKEGGDQTYQGDIAHASTPEQGRNAISVAMEDLETRLEATGLSDRFVSFYQAMLGWELDGEKLGLAFEDETGVTTVNAGLLSIDEKEARLILNIRYPVTMDVDKAKLALAEALAPYGIQASWPGIMPPLIQPKDSHLITSLMGVYRQLTGTEAEALAIGGGTYARSLPNIVGFGPVFPGDPDVAHKANEFASLDSLLAGAALYREALRRLAE